Protein 4EDP (pdb70)

Structure (mmCIF, N/CA/C/O backbone):
data_4EDP
#
_entry.id   4EDP
#
_cell.length_a   56.318
_cell.length_b   50.743
_cell.length_c   143.774
_cell.angle_alpha   90.00
_cell.angle_beta   98.83
_cell.angle_gamma   90.00
#
_symmetry.space_group_name_H-M   'P 1 21 1'
#
loop_
_entity.id
_entity.type
_entity.pdbx_description
1 polymer 'ABC transporter, substrate-binding protein'
2 non-polymer 'CHLORIDE ION'
3 non-polymer 'ACETATE ION'
4 water water
#
loop_
_atom_site.group_PDB
_atom_site.id
_atom_site.type_symbol
_atom_site.label_atom_id
_atom_site.label_alt_id
_atom_site.label_comp_id
_atom_site.label_asym_id
_atom_site.label_entity_id
_atom_site.label_seq_id
_atom_site.pdbx_PDB_ins_code
_atom_site.Cartn_x
_atom_site.Cartn_y
_atom_site.Cartn_z
_atom_site.occupancy
_atom_site.B_iso_or_equiv
_atom_site.auth_seq_id
_atom_site.auth_comp_id
_atom_site.auth_asym_id
_atom_site.auth_atom_id
_atom_site.pdbx_PDB_model_num
ATOM 1 N N . LYS A 1 36 ? 23.176 53.679 35.491 1.00 44.64 33 LYS A N 1
ATOM 2 C CA . LYS A 1 36 ? 22.100 52.640 35.565 1.00 42.72 33 LYS A CA 1
ATOM 3 C C . LYS A 1 36 ? 21.970 52.047 36.967 1.00 39.81 33 LYS A C 1
ATOM 4 O O . LYS A 1 36 ? 22.955 51.581 37.552 1.00 40.77 33 LYS A O 1
ATOM 10 N N . LEU A 1 37 ? 20.758 52.079 37.511 1.00 35.56 34 LEU A N 1
ATOM 11 C CA . LEU A 1 37 ? 20.514 51.529 38.836 1.00 32.08 34 LEU A CA 1
ATOM 12 C C . LEU A 1 37 ? 19.539 50.372 38.699 1.00 29.62 34 LEU A C 1
ATOM 13 O O . LEU A 1 37 ? 18.412 50.564 38.236 1.00 28.89 34 LEU A O 1
ATOM 18 N N . VAL A 1 38 ? 19.972 49.177 39.097 1.00 27.66 35 VAL A N 1
ATOM 19 C CA . VAL A 1 38 ? 19.134 47.979 39.030 1.00 26.71 35 VAL A CA 1
ATOM 20 C C . VAL A 1 38 ? 18.477 47.745 40.387 1.00 24.66 35 VAL A C 1
ATOM 21 O O . VAL A 1 38 ? 19.168 47.578 41.398 1.00 23.85 35 VAL A O 1
ATOM 25 N N . VAL A 1 39 ? 17.148 47.739 40.404 1.00 22.88 36 VAL A N 1
ATOM 26 C CA . VAL A 1 39 ? 16.396 47.587 41.646 1.00 22.45 36 VAL A CA 1
ATOM 27 C C . VAL A 1 39 ? 15.614 46.273 41.736 1.00 21.62 36 VAL A C 1
ATOM 28 O O . VAL A 1 39 ? 14.783 45.981 40.876 1.00 22.63 36 VAL A O 1
ATOM 32 N N . SER A 1 40 ? 15.891 45.480 42.767 1.00 21.12 37 SER A N 1
ATOM 33 C CA . SER A 1 40 ? 15.158 44.233 43.006 1.00 21.35 37 SER A CA 1
ATOM 34 C C . SER A 1 40 ? 13.955 44.578 43.886 1.00 20.77 37 SER A C 1
ATOM 35 O O . SER A 1 40 ? 14.131 45.026 45.026 1.00 20.30 37 SER A O 1
ATOM 38 N N . THR A 1 41 ? 12.741 44.364 43.376 1.00 21.73 38 THR A N 1
ATOM 39 C CA . THR A 1 41 ? 11.536 44.702 44.123 1.00 21.72 38 THR A CA 1
ATOM 40 C C . THR A 1 41 ? 10.325 43.906 43.628 1.00 23.45 38 THR A C 1
ATOM 41 O O . THR A 1 41 ? 10.417 43.167 42.649 1.00 24.08 38 THR A O 1
ATOM 45 N N . TRP A 1 42 ? 9.198 44.049 44.317 1.00 24.04 39 TRP A N 1
ATOM 46 C CA . TRP A 1 42 ? 7.968 43.334 43.951 1.00 26.52 39 TRP A CA 1
ATOM 47 C C . TRP A 1 42 ? 7.354 43.868 42.667 1.00 29.52 39 TRP A C 1
ATOM 48 O O . TRP A 1 42 ? 6.822 43.102 41.854 1.00 31.01 39 TRP A O 1
ATOM 59 N N . GLY A 1 43 ? 7.410 45.179 42.480 1.00 30.95 40 GLY A N 1
ATOM 60 C CA . GLY A 1 43 ? 6.825 45.782 41.291 1.00 35.37 40 GLY A CA 1
ATOM 61 C C . GLY A 1 43 ? 5.307 45.677 41.274 1.00 38.62 40 GLY A C 1
ATOM 62 O O . GLY A 1 43 ? 4.698 45.417 40.228 1.00 41.66 40 GLY A O 1
ATOM 63 N N . LEU A 1 44 ? 4.692 45.844 42.443 1.00 39.77 41 LEU A N 1
ATOM 64 C CA . LEU A 1 44 ? 3.238 45.823 42.553 1.00 41.82 41 LEU A CA 1
ATOM 65 C C . LEU A 1 44 ? 2.768 47.211 42.159 1.00 42.47 41 LEU A C 1
ATOM 66 O O . LEU A 1 44 ? 3.400 48.194 42.528 1.00 41.18 41 LEU A O 1
ATOM 71 N N . ASN A 1 45 ? 1.666 47.309 41.422 1.00 45.21 42 ASN A N 1
ATOM 72 C CA . ASN A 1 45 ? 1.184 48.611 40.978 1.00 46.83 42 ASN A CA 1
ATOM 73 C C . ASN A 1 45 ? 2.356 49.290 40.280 1.00 45.89 42 ASN A C 1
ATOM 74 O O . ASN A 1 45 ? 2.629 50.474 40.506 1.00 45.81 42 ASN A O 1
ATOM 79 N N . GLU A 1 46 ? 3.037 48.516 39.435 1.00 45.58 43 GLU A N 1
ATOM 80 C CA . GLU A 1 46 ? 4.247 48.944 38.726 1.00 44.49 43 GLU A CA 1
ATOM 81 C C . GLU A 1 46 ? 4.175 50.332 38.075 1.00 43.50 43 GLU A C 1
ATOM 82 O O . GLU A 1 46 ? 5.106 51.123 38.224 1.00 42.16 43 GLU A O 1
ATOM 88 N N . ASP A 1 47 ? 3.101 50.631 37.346 1.00 44.24 44 ASP A N 1
ATOM 89 C CA . ASP A 1 47 ? 2.980 51.955 36.730 1.00 43.89 44 ASP A CA 1
ATOM 90 C C . ASP A 1 47 ? 3.029 53.070 37.768 1.00 40.58 44 ASP A C 1
ATOM 91 O O . ASP A 1 47 ? 3.770 54.035 37.615 1.00 38.48 44 ASP A O 1
ATOM 96 N N . VAL A 1 48 ? 2.236 52.933 38.826 1.00 39.24 45 VAL A N 1
ATOM 97 C CA . VAL A 1 48 ? 2.188 53.944 39.875 1.00 37.15 45 VAL A CA 1
ATOM 98 C C . VAL A 1 48 ? 3.537 54.037 40.579 1.00 34.35 45 VAL A C 1
ATOM 99 O O . VAL A 1 48 ? 4.025 55.127 40.887 1.00 31.87 45 VAL A O 1
ATOM 103 N N . LEU A 1 49 ? 4.142 52.879 40.816 1.00 33.70 46 LEU A N 1
ATOM 104 C CA . LEU A 1 49 ? 5.436 52.803 41.480 1.00 32.21 46 LEU A CA 1
ATOM 105 C C . LEU A 1 49 ? 6.506 53.547 40.678 1.00 31.83 46 LEU A C 1
ATOM 106 O O . LEU A 1 49 ? 7.277 54.344 41.219 1.00 29.77 46 LEU A O 1
ATOM 111 N N . LYS A 1 50 ? 6.548 53.276 39.379 1.00 32.72 47 LYS A N 1
ATOM 112 C CA . LYS A 1 50 ? 7.492 53.946 38.490 1.00 33.19 47 LYS A CA 1
ATOM 113 C C . LYS A 1 50 ? 7.219 55.443 38.452 1.00 32.86 47 LYS A C 1
ATOM 114 O O . LYS A 1 50 ? 8.129 56.255 38.547 1.00 31.52 47 LYS A O 1
ATOM 120 N N . GLU A 1 51 ? 5.949 55.793 38.304 1.00 33.68 48 GLU A N 1
ATOM 121 C CA . GLU A 1 51 ? 5.523 57.182 38.224 1.00 34.56 48 GLU A CA 1
ATOM 122 C C . GLU A 1 51 ? 5.833 57.985 39.487 1.00 32.69 48 GLU A C 1
ATOM 123 O O . GLU A 1 51 ? 6.323 59.115 39.428 1.00 32.97 48 GLU A O 1
ATOM 129 N N . THR A 1 52 ? 5.562 57.373 40.633 1.00 30.36 49 THR A N 1
ATOM 130 C CA . THR A 1 52 ? 5.724 58.018 41.920 1.00 28.87 49 THR A CA 1
ATOM 131 C C . THR A 1 52 ? 7.133 58.037 42.490 1.00 26.75 49 THR A C 1
ATOM 132 O O . THR A 1 52 ? 7.574 59.056 43.014 1.00 28.32 49 THR A O 1
ATOM 136 N N . VAL A 1 53 ? 7.834 56.916 42.380 1.00 24.87 50 VAL A N 1
ATOM 137 C CA . VAL A 1 53 ? 9.156 56.771 42.970 1.00 23.98 50 VAL A CA 1
ATOM 138 C C . VAL A 1 53 ? 10.378 56.797 42.048 1.00 24.10 50 VAL A C 1
ATOM 139 O O . VAL A 1 53 ? 11.254 57.658 42.174 1.00 24.70 50 VAL A O 1
ATOM 143 N N . PHE A 1 54 ? 10.422 55.876 41.104 1.00 24.72 51 PHE A N 1
ATOM 144 C CA . PHE A 1 54 ? 11.601 55.729 40.277 1.00 25.91 51 PHE A CA 1
ATOM 145 C C . PHE A 1 54 ? 11.855 56.776 39.207 1.00 27.50 51 PHE A C 1
ATOM 146 O O . PHE A 1 54 ? 12.977 57.254 39.068 1.00 26.22 51 PHE A O 1
ATOM 154 N N . GLU A 1 55 ? 10.830 57.124 38.449 1.00 29.89 52 GLU A N 1
ATOM 155 C CA . GLU A 1 55 ? 11.007 58.094 37.375 1.00 32.22 52 GLU A CA 1
ATOM 156 C C . GLU A 1 55 ? 11.505 59.453 37.845 1.00 31.98 52 GLU A C 1
ATOM 157 O O . GLU A 1 55 ? 12.404 60.033 37.214 1.00 31.61 52 GLU A O 1
ATOM 163 N N . PRO A 1 56 ? 10.933 59.978 38.940 1.00 29.97 53 PRO A N 1
ATOM 164 C CA . PRO A 1 56 ? 11.425 61.275 39.362 1.00 30.45 53 PRO A CA 1
ATOM 165 C C . PRO A 1 56 ? 12.902 61.232 39.726 1.00 29.50 53 PRO A C 1
ATOM 166 O O . PRO A 1 56 ? 13.645 62.150 39.380 1.00 30.71 53 PRO A O 1
ATOM 170 N N . PHE A 1 57 ? 13.325 60.162 40.396 1.00 28.27 54 PHE A N 1
ATOM 171 C CA . PHE A 1 57 ? 14.727 59.986 40.777 1.00 27.72 54 PHE A CA 1
ATOM 172 C C . PHE A 1 57 ? 15.593 59.908 39.517 1.00 29.38 54 PHE A C 1
ATOM 173 O O . PHE A 1 57 ? 16.590 60.626 39.383 1.00 30.46 54 PHE A O 1
ATOM 181 N N . ALA A 1 58 ? 15.193 59.040 38.595 1.00 30.71 55 ALA A N 1
ATOM 182 C CA . ALA A 1 58 ? 15.907 58.850 37.326 1.00 32.71 55 ALA A CA 1
ATOM 183 C C . ALA A 1 58 ? 16.118 60.159 36.569 1.00 35.20 55 ALA A C 1
ATOM 184 O O . ALA A 1 58 ? 17.196 60.401 36.020 1.00 36.40 55 ALA A O 1
ATOM 186 N N . LYS A 1 59 ? 15.084 60.993 36.522 1.00 36.57 56 LYS A N 1
ATOM 187 C CA . LYS A 1 59 ? 15.157 62.276 35.830 1.00 39.10 56 LYS A CA 1
ATOM 188 C C . LYS A 1 59 ? 16.022 63.282 36.578 1.00 38.81 56 LYS A C 1
ATOM 189 O O . LYS A 1 59 ? 16.762 64.061 35.972 1.00 37.83 56 LYS A O 1
ATOM 195 N N . GLU A 1 60 ? 15.918 63.276 37.899 1.00 36.39 57 GLU A N 1
ATOM 196 C CA . GLU A 1 60 ? 16.696 64.189 38.717 1.00 38.06 57 GLU A CA 1
ATOM 197 C C . GLU A 1 60 ? 18.202 63.916 38.643 1.00 38.29 57 GLU A C 1
ATOM 198 O O . GLU A 1 60 ? 19.009 64.859 38.611 1.00 38.67 57 GLU A O 1
ATOM 204 N N . HIS A 1 61 ? 18.575 62.637 38.601 1.00 36.90 58 HIS A N 1
ATOM 205 C CA . HIS A 1 61 ? 19.982 62.238 38.583 1.00 37.66 58 HIS A CA 1
ATOM 206 C C . HIS A 1 61 ? 20.529 61.883 37.213 1.00 39.34 58 HIS A C 1
ATOM 207 O O . HIS A 1 61 ? 21.708 61.555 37.085 1.00 39.83 58 HIS A O 1
ATOM 214 N N . GLY A 1 62 ? 19.685 61.970 36.191 1.00 39.54 59 GLY A N 1
ATOM 215 C CA . GLY A 1 62 ? 20.100 61.656 34.835 1.00 41.15 59 GLY A CA 1
ATOM 216 C C . GLY A 1 62 ? 20.600 60.232 34.701 1.00 40.96 59 GLY A C 1
ATOM 217 O O . GLY A 1 62 ? 21.693 60.007 34.181 1.00 41.51 59 GLY A O 1
ATOM 218 N N . VAL A 1 63 ? 19.804 59.276 35.184 1.00 39.32 60 VAL A N 1
ATOM 219 C CA . VAL A 1 63 ? 20.145 57.849 35.111 1.00 39.12 60 VAL A CA 1
ATOM 220 C C . VAL A 1 63 ? 18.925 57.022 34.714 1.00 38.76 60 VAL A C 1
ATOM 221 O O . VAL A 1 63 ? 17.798 57.529 34.698 1.00 38.11 60 VAL A O 1
ATOM 225 N N . GLU A 1 64 ? 19.165 55.754 34.382 1.00 38.74 61 GLU A N 1
ATOM 226 C CA . GLU A 1 64 ? 18.103 54.832 34.021 1.00 38.70 61 GLU A CA 1
ATOM 227 C C . GLU A 1 64 ? 17.880 53.826 35.155 1.00 36.82 61 GLU A C 1
ATOM 228 O O . GLU A 1 64 ? 18.838 53.306 35.722 1.00 36.22 61 GLU A O 1
ATOM 234 N N . ILE A 1 65 ? 16.621 53.572 35.495 1.00 34.87 62 ILE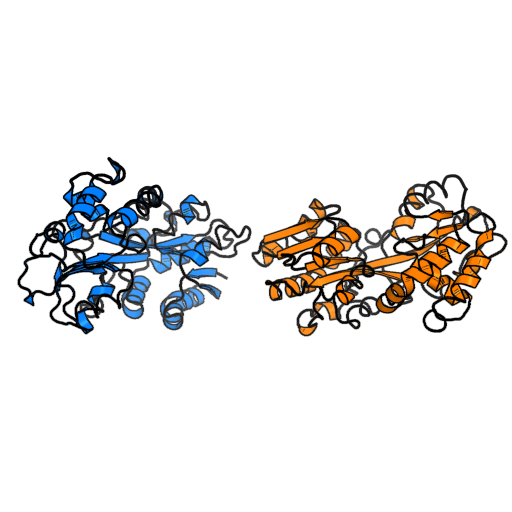 A N 1
ATOM 235 C CA . ILE A 1 65 ? 16.301 52.585 36.523 1.00 33.22 62 ILE A CA 1
ATOM 236 C C . ILE A 1 65 ? 15.712 51.344 35.860 1.00 34.47 62 ILE A C 1
ATOM 237 O O . ILE A 1 65 ? 14.880 51.426 34.941 1.00 35.81 62 ILE A O 1
ATOM 242 N N . VAL A 1 66 ? 16.223 50.195 36.273 1.00 33.99 63 VAL A N 1
ATOM 243 C CA . VAL A 1 66 ? 15.775 48.913 35.770 1.00 34.82 63 VAL A CA 1
ATOM 244 C C . VAL A 1 66 ? 15.280 48.082 36.936 1.00 33.30 63 VAL A C 1
ATOM 245 O O . VAL A 1 66 ? 15.975 47.944 37.948 1.00 31.42 63 VAL A O 1
ATOM 249 N N . LEU A 1 67 ? 14.073 47.546 36.820 1.00 33.39 64 LEU A N 1
ATOM 250 C CA . LEU A 1 67 ? 13.530 46.737 37.896 1.00 32.34 64 LEU A CA 1
ATOM 251 C C . LEU A 1 67 ? 13.671 45.247 37.622 1.00 33.31 64 LEU A C 1
ATOM 252 O O . LEU A 1 67 ? 13.519 44.798 36.489 1.00 36.64 64 LEU A O 1
ATOM 257 N N . ASP A 1 68 ? 13.993 44.493 38.663 1.00 31.77 65 ASP A N 1
ATOM 258 C CA . ASP A 1 68 ? 14.095 43.046 38.594 1.00 33.12 65 ASP A CA 1
ATOM 259 C C . ASP A 1 68 ? 13.009 42.640 39.573 1.00 32.68 65 ASP A C 1
ATOM 260 O O . ASP A 1 68 ? 13.181 42.758 40.800 1.00 28.76 65 ASP A O 1
ATOM 265 N N . ILE A 1 69 ? 11.868 42.205 39.043 1.00 31.34 66 ILE A N 1
ATOM 266 C CA . ILE A 1 69 ? 10.720 41.929 39.905 1.00 31.74 66 ILE A CA 1
ATOM 267 C C . ILE A 1 69 ? 10.470 40.464 40.238 1.00 31.68 66 ILE A C 1
ATOM 268 O O . ILE A 1 69 ? 10.925 39.566 39.539 1.00 33.24 66 ILE A O 1
ATOM 273 N N . GLY A 1 70 ? 9.727 40.248 41.317 1.00 29.95 67 GLY A N 1
ATOM 274 C CA . GLY A 1 70 ? 9.381 38.911 41.799 1.00 30.06 67 GLY A CA 1
ATOM 275 C C . GLY A 1 70 ? 9.019 39.004 43.269 1.00 27.69 67 GLY A C 1
ATOM 276 O O . GLY A 1 70 ? 9.057 40.092 43.849 1.00 26.07 67 GLY A O 1
ATOM 277 N N . ASN A 1 71 ? 8.657 37.884 43.885 1.00 27.32 68 ASN A N 1
ATOM 278 C CA . ASN A 1 71 ? 8.300 37.909 45.311 1.00 25.42 68 ASN A CA 1
ATOM 279 C C . ASN A 1 71 ? 9.553 37.867 46.198 1.00 24.06 68 ASN A C 1
ATOM 280 O O . ASN A 1 71 ? 10.659 37.638 45.711 1.00 22.91 68 ASN A O 1
ATOM 285 N N . ASN A 1 72 ? 9.387 38.110 47.496 1.00 22.83 69 ASN A N 1
ATOM 286 C CA . ASN A 1 72 ? 10.521 38.097 48.427 1.00 21.36 69 ASN A CA 1
ATOM 287 C C . ASN A 1 72 ? 11.452 36.911 48.269 1.00 22.80 69 ASN A C 1
ATOM 288 O O . ASN A 1 72 ? 12.658 37.059 48.053 1.00 22.39 69 ASN A O 1
ATOM 293 N N . SER A 1 73 ? 10.868 35.725 48.364 1.00 23.94 70 SER A N 1
ATOM 294 C CA . SER A 1 73 ? 11.632 34.498 48.353 1.00 25.01 70 SER A CA 1
ATOM 295 C C . SER A 1 73 ? 12.392 34.218 47.067 1.00 26.21 70 SER A C 1
ATOM 296 O O . SER A 1 73 ? 13.574 33.854 47.109 1.00 25.64 70 SER A O 1
ATOM 299 N N . GLU A 1 74 ? 11.739 34.404 45.928 1.00 26.66 71 GLU A N 1
ATOM 300 C CA . GLU A 1 74 ? 12.406 34.129 44.672 1.00 28.80 71 GLU A CA 1
ATOM 301 C C . GLU A 1 74 ? 13.517 35.131 44.394 1.00 27.11 71 GLU A C 1
ATOM 302 O O . GLU A 1 74 ? 14.565 34.753 43.902 1.00 27.31 71 GLU A O 1
ATOM 308 N N . ARG A 1 75 ? 13.290 36.401 44.695 1.00 25.00 72 ARG A N 1
ATOM 309 C CA . ARG A 1 75 ? 14.325 37.406 44.491 1.00 25.05 72 ARG A CA 1
ATOM 310 C C . ARG A 1 75 ? 15.515 37.140 45.416 1.00 24.71 72 ARG A C 1
ATOM 311 O O . ARG A 1 75 ? 16.662 37.175 44.975 1.00 25.79 72 ARG A O 1
ATOM 319 N N . LEU A 1 76 ? 15.242 36.866 46.691 1.00 24.68 73 LEU A N 1
ATOM 320 C CA . LEU A 1 76 ? 16.320 36.588 47.642 1.00 24.41 73 LEU A CA 1
ATOM 321 C C . LEU A 1 76 ? 17.107 35.332 47.259 1.00 25.28 73 LEU A C 1
ATOM 322 O O . LEU A 1 76 ? 18.329 35.318 47.298 1.00 24.97 73 LEU A O 1
ATOM 327 N N . THR A 1 77 ? 16.403 34.274 46.900 1.00 27.35 74 THR A N 1
ATOM 328 C CA . THR A 1 77 ? 17.061 33.025 46.528 1.00 28.80 74 THR A CA 1
ATOM 329 C C . THR A 1 77 ? 17.993 33.204 45.341 1.00 29.16 74 THR A C 1
ATOM 330 O O . THR A 1 77 ? 19.126 32.705 45.355 1.00 29.50 74 THR A O 1
ATOM 334 N N A LYS A 1 78 ? 17.525 33.929 44.327 0.50 29.11 75 LYS A N 1
ATOM 335 N N B LYS A 1 78 ? 17.527 33.913 44.318 0.50 29.34 75 LYS A N 1
ATOM 336 C CA A LYS A 1 78 ? 18.321 34.152 43.125 0.50 30.24 75 LYS A CA 1
ATOM 337 C CA B LYS A 1 78 ? 18.336 34.136 43.125 0.50 30.64 75 LYS A CA 1
ATOM 338 C C A LYS A 1 78 ? 19.616 34.891 43.441 0.50 29.35 75 LYS A C 1
ATOM 339 C C B LYS A 1 78 ? 19.621 34.900 43.429 0.50 29.57 75 LYS A C 1
ATOM 340 O O A LYS A 1 78 ? 20.690 34.454 43.031 0.50 30.62 75 LYS A O 1
ATOM 341 O O B LYS A 1 78 ? 20.695 34.486 42.998 0.50 30.84 75 LYS A O 1
ATOM 352 N N . MET A 1 79 ? 19.525 35.994 44.181 1.00 28.03 76 MET A N 1
ATOM 353 C CA . MET A 1 79 ? 20.727 36.774 44.510 1.00 28.11 76 MET A CA 1
ATOM 354 C C . MET A 1 79 ? 21.683 36.038 45.458 1.00 28.32 76 MET A C 1
ATOM 355 O O . MET A 1 79 ? 22.886 36.221 45.350 1.00 28.28 76 MET A O 1
ATOM 360 N N . LYS A 1 80 ? 21.174 35.198 46.361 1.00 29.72 77 LYS A N 1
ATOM 361 C CA . LYS A 1 80 ? 22.056 34.417 47.252 1.00 31.55 77 LYS A CA 1
ATOM 362 C C . LYS A 1 80 ? 22.865 33.371 46.480 1.00 33.92 77 LYS A C 1
ATOM 363 O O . LYS A 1 80 ? 23.988 33.032 46.859 1.00 35.22 77 LYS A O 1
ATOM 369 N N . ASN A 1 81 ? 22.291 32.852 45.404 1.00 35.08 78 ASN A N 1
ATOM 370 C CA . ASN A 1 81 ? 22.957 31.816 44.619 1.00 36.66 78 ASN A CA 1
ATOM 371 C C . ASN A 1 81 ? 23.648 32.295 43.353 1.00 36.95 78 ASN A C 1
ATOM 372 O O . ASN A 1 81 ? 24.274 31.500 42.655 1.00 38.31 78 ASN A O 1
ATOM 377 N N . ASN A 1 82 ? 23.550 33.582 43.052 1.00 35.35 79 ASN A N 1
ATOM 378 C CA . ASN A 1 82 ? 24.179 34.115 41.855 1.00 36.21 79 ASN A CA 1
ATOM 379 C C . ASN A 1 82 ? 25.493 34.785 42.224 1.00 36.26 79 ASN A C 1
ATOM 380 O O . ASN A 1 82 ? 25.497 35.779 42.922 1.00 35.06 79 ASN A O 1
ATOM 385 N N . PRO A 1 83 ? 26.622 34.232 41.755 1.00 39.01 80 PRO A N 1
ATOM 386 C CA . PRO A 1 83 ? 27.906 34.858 42.085 1.00 39.07 80 PRO A CA 1
ATOM 387 C C . PRO A 1 83 ? 28.111 36.224 41.406 1.00 38.29 80 PRO A C 1
ATOM 388 O O . PRO A 1 83 ? 28.868 37.064 41.914 1.00 39.59 80 PRO A O 1
ATOM 392 N N . ASN A 1 84 ? 27.394 36.465 40.313 1.00 36.26 81 ASN A N 1
ATOM 393 C CA . ASN A 1 84 ? 27.547 37.691 39.539 1.00 34.78 81 ASN A CA 1
ATOM 394 C C . ASN A 1 84 ? 26.285 38.563 39.456 1.00 32.75 81 ASN A C 1
ATOM 395 O O . ASN A 1 84 ? 26.001 39.183 38.438 1.00 31.23 81 ASN A O 1
ATOM 400 N N . SER A 1 85 ? 25.530 38.619 40.538 1.00 31.08 82 SER A N 1
ATOM 401 C CA . SER A 1 85 ? 24.315 39.422 40.579 1.00 30.20 82 SER A CA 1
ATOM 402 C C . SER A 1 85 ? 24.591 40.880 40.180 1.00 29.15 82 SER A C 1
ATOM 403 O O . SER A 1 85 ? 25.586 41.455 40.598 1.00 28.69 82 SER A O 1
ATOM 406 N N . GLN A 1 86 ? 23.716 41.470 39.360 1.00 29.23 83 GLN A N 1
ATOM 407 C CA . GLN A 1 86 ? 23.892 42.861 38.910 1.00 28.83 83 GLN A CA 1
ATOM 408 C C . GLN A 1 86 ? 22.964 43.839 39.651 1.00 27.28 83 GLN A C 1
ATOM 409 O O . GLN A 1 86 ? 22.853 45.013 39.291 1.00 26.49 83 GLN A O 1
ATOM 415 N N . ILE A 1 87 ? 22.301 43.340 40.680 1.00 26.29 84 ILE A N 1
ATOM 416 C CA . ILE A 1 87 ? 21.389 44.153 41.474 1.00 24.89 84 ILE A CA 1
ATOM 417 C C . ILE A 1 87 ? 22.179 45.157 42.338 1.00 23.37 84 ILE A C 1
ATOM 418 O O . ILE A 1 87 ? 23.203 44.806 42.926 1.00 22.52 84 ILE A O 1
ATOM 423 N N . ASP A 1 88 ? 21.694 46.400 42.392 1.00 22.98 85 ASP A N 1
ATOM 424 C CA . ASP A 1 88 ? 22.306 47.479 43.186 1.00 22.27 85 ASP A CA 1
ATOM 425 C C . ASP A 1 88 ? 21.584 47.645 44.536 1.00 22.02 85 ASP A C 1
ATOM 426 O O . ASP A 1 88 ? 22.203 47.749 45.601 1.00 21.50 85 ASP A O 1
ATOM 431 N N . ILE A 1 89 ? 20.269 47.710 44.485 1.00 22.30 86 ILE A N 1
ATOM 432 C CA . ILE A 1 89 ? 19.516 47.822 45.728 1.00 21.44 86 ILE A CA 1
ATOM 433 C C . ILE A 1 89 ? 18.372 46.834 45.750 1.00 20.39 86 ILE A C 1
ATOM 434 O O . ILE A 1 89 ? 17.784 46.521 44.713 1.00 20.50 86 ILE A O 1
ATOM 439 N N . THR A 1 90 ? 18.050 46.377 46.955 1.00 18.00 87 THR A N 1
ATOM 440 C CA . THR A 1 90 ? 17.052 45.354 47.154 1.00 18.39 87 THR A CA 1
ATOM 441 C C . THR A 1 90 ? 15.988 45.703 48.179 1.00 16.58 87 THR A C 1
ATOM 442 O O . THR A 1 90 ? 16.297 46.032 49.334 1.00 14.23 87 THR A O 1
ATOM 446 N N . TYR A 1 91 ? 14.741 45.638 47.737 1.00 15.87 88 TYR A N 1
ATOM 447 C CA . TYR A 1 91 ? 13.565 45.859 48.594 1.00 15.62 88 TYR A CA 1
ATOM 448 C C . TYR A 1 91 ? 13.066 44.488 49.087 1.00 15.83 88 TYR A C 1
ATOM 449 O O . TYR A 1 91 ? 12.801 43.597 48.278 1.00 16.94 88 TYR A O 1
ATOM 458 N N . LEU A 1 92 ? 12.942 44.310 50.401 1.00 15.31 89 LEU A N 1
ATOM 459 C CA . LEU A 1 92 ? 12.427 43.068 50.987 1.00 15.42 89 LEU A CA 1
ATOM 460 C C . LEU A 1 92 ? 11.709 43.334 52.298 1.00 15.12 89 LEU A C 1
ATOM 461 O O . LEU A 1 92 ? 11.921 44.363 52.952 1.00 14.03 89 LEU A O 1
ATOM 466 N N . ALA A 1 93 ? 10.838 42.403 52.669 1.00 16.80 90 ALA A N 1
ATOM 467 C CA . ALA A 1 93 ? 10.241 42.422 53.989 1.00 15.48 90 ALA A CA 1
ATOM 468 C C . ALA A 1 93 ? 11.439 42.190 54.928 1.00 15.46 90 ALA A C 1
ATOM 469 O O . ALA A 1 93 ? 12.380 41.464 54.584 1.00 15.36 90 ALA A O 1
ATOM 471 N N . GLU A 1 94 ? 11.426 42.804 56.104 1.00 15.09 91 GLU A N 1
ATOM 472 C CA . GLU A 1 94 ? 12.566 42.680 57.020 1.00 14.25 91 GLU A CA 1
ATOM 473 C C . GLU A 1 94 ? 12.982 41.220 57.302 1.00 14.93 91 GLU A C 1
ATOM 474 O O . GLU A 1 94 ? 14.185 40.924 57.388 1.00 14.66 91 GLU A O 1
ATOM 480 N N . SER A 1 95 ? 12.009 40.314 57.450 1.00 15.13 92 SER A N 1
ATOM 481 C CA . SER A 1 95 ? 12.316 38.898 57.746 1.00 16.87 92 SER A CA 1
ATOM 482 C C . SER A 1 95 ? 13.236 38.302 56.686 1.00 17.09 92 SER A C 1
ATOM 483 O O . SER A 1 95 ? 14.138 37.531 57.010 1.00 18.08 92 SER A O 1
ATOM 486 N N . PHE A 1 96 ? 13.000 38.659 55.429 1.00 16.12 93 PHE A N 1
ATOM 487 C CA . PHE A 1 96 ? 13.819 38.194 54.318 1.00 15.96 93 PHE A CA 1
ATOM 488 C C . PHE A 1 96 ? 15.107 38.998 54.234 1.00 16.14 93 PHE A C 1
ATOM 489 O O . PHE A 1 96 ? 16.167 38.435 53.949 1.00 16.78 93 PHE A O 1
ATOM 497 N N . ALA A 1 97 ? 15.036 40.302 54.501 1.00 15.05 94 ALA A N 1
ATOM 498 C CA . ALA A 1 97 ? 16.242 41.122 54.459 1.00 15.31 94 ALA A CA 1
ATOM 499 C C . ALA A 1 97 ? 17.280 40.573 55.433 1.00 15.37 94 ALA A C 1
ATOM 500 O O . ALA A 1 97 ? 18.464 40.517 55.102 1.00 15.61 94 ALA A O 1
ATOM 502 N N A GLU A 1 98 ? 16.834 40.154 56.617 0.50 14.81 95 GLU A N 1
ATOM 503 N N B GLU A 1 98 ? 16.837 40.169 56.623 0.50 15.42 95 GLU A N 1
ATOM 504 C CA A GLU A 1 98 ? 17.736 39.625 57.641 0.50 15.50 95 GLU A CA 1
ATOM 505 C CA B GLU A 1 98 ? 17.743 39.623 57.629 0.50 16.58 95 GLU A CA 1
ATOM 506 C C A GLU A 1 98 ? 18.437 38.344 57.157 0.50 16.97 95 GLU A C 1
ATOM 507 C C B GLU A 1 98 ? 18.455 38.367 57.116 0.50 17.54 95 GLU A C 1
ATOM 508 O O A GLU A 1 98 ? 19.595 38.090 57.494 0.50 17.55 95 GLU A O 1
ATOM 509 O O B GLU A 1 98 ? 19.635 38.153 57.393 0.50 17.83 95 GLU A O 1
ATOM 520 N N . GLN A 1 99 ? 17.746 37.542 56.355 1.00 17.63 96 GLN A N 1
ATOM 521 C CA . GLN A 1 99 ? 18.352 36.340 55.806 1.00 19.28 96 GLN A CA 1
ATOM 522 C C . GLN A 1 99 ? 19.460 36.741 54.820 1.00 19.15 96 GLN A C 1
ATOM 523 O O . GLN A 1 99 ? 20.476 36.066 54.725 1.00 19.28 96 GLN A O 1
ATOM 529 N N . GLY A 1 100 ? 19.251 37.821 54.070 1.00 18.11 97 GLY A N 1
ATOM 530 C CA . GLY A 1 100 ? 20.270 38.303 53.147 1.00 18.79 97 GLY A CA 1
ATOM 531 C C . GLY A 1 100 ? 21.471 38.834 53.916 1.00 18.16 97 GLY A C 1
ATOM 532 O O . GLY A 1 100 ? 22.618 38.585 53.548 1.00 19.47 97 GLY A O 1
ATOM 533 N N . VAL A 1 101 ? 21.209 39.570 54.992 1.00 17.29 98 VAL A N 1
ATOM 534 C CA . VAL A 1 101 ? 22.288 40.095 55.828 1.00 18.22 98 VAL A CA 1
ATOM 535 C C . VAL A 1 101 ? 23.125 38.919 56.316 1.00 19.97 98 VAL A C 1
ATOM 536 O O . VAL A 1 101 ? 24.361 38.928 56.207 1.00 20.01 98 VAL A O 1
ATOM 540 N N . GLU A 1 102 ? 22.447 37.904 56.844 1.00 20.25 99 GLU A N 1
ATOM 541 C CA . GLU A 1 102 ? 23.107 36.698 57.354 1.00 24.14 99 GLU A CA 1
ATOM 542 C C . GLU A 1 102 ? 23.929 35.986 56.270 1.00 24.54 99 GLU A C 1
ATOM 543 O O . GLU A 1 102 ? 25.000 35.414 56.546 1.00 25.54 99 GLU A O 1
ATOM 549 N N . ALA A 1 103 ? 23.426 36.019 55.043 1.00 24.18 100 ALA A N 1
ATOM 550 C CA . ALA A 1 103 ? 24.082 35.374 53.904 1.00 25.13 100 ALA A CA 1
ATOM 551 C C . ALA A 1 103 ? 25.296 36.147 53.393 1.00 25.48 100 ALA A C 1
ATOM 552 O O . ALA A 1 103 ? 26.102 35.616 52.615 1.00 27.04 100 ALA A O 1
ATOM 554 N N . GLY A 1 104 ? 25.423 37.396 53.817 1.00 23.88 101 GLY A N 1
ATOM 555 C CA . GLY A 1 104 ? 26.552 38.234 53.433 1.00 23.99 101 GLY A CA 1
ATOM 556 C C . GLY A 1 104 ? 26.378 38.940 52.108 1.00 23.67 101 GLY A C 1
ATOM 557 O O . GLY A 1 104 ? 27.366 39.335 51.484 1.00 25.86 101 GLY A O 1
ATOM 558 N N A ILE A 1 105 ? 25.122 39.124 51.710 0.50 22.46 102 ILE A N 1
ATOM 559 N N B ILE A 1 105 ? 25.149 39.135 51.647 0.50 22.25 102 ILE A N 1
ATOM 560 C CA A ILE A 1 105 ? 24.763 39.751 50.437 0.50 22.42 102 ILE A CA 1
ATOM 561 C CA B ILE A 1 105 ? 24.979 39.806 50.352 0.50 21.94 102 ILE A CA 1
ATOM 562 C C A ILE A 1 105 ? 24.682 41.267 50.443 0.50 20.89 102 ILE A C 1
ATOM 563 C C B ILE A 1 105 ? 24.712 41.305 50.426 0.50 20.67 102 ILE A C 1
ATOM 564 O O A ILE A 1 105 ? 24.812 41.900 49.392 0.50 20.96 102 ILE A O 1
ATOM 565 O O B ILE A 1 105 ? 24.720 41.970 49.387 0.50 20.73 102 ILE A O 1
ATOM 574 N N . PHE A 1 106 ? 24.476 41.842 51.622 1.00 18.98 103 PHE A N 1
ATOM 575 C CA . PHE A 1 106 ? 24.261 43.278 51.760 1.00 18.94 103 PHE A CA 1
ATOM 576 C C . PHE A 1 106 ? 25.335 43.997 52.562 1.00 19.70 103 PHE A C 1
ATOM 577 O O . PHE A 1 106 ? 25.911 43.445 53.489 1.00 20.37 103 PHE A O 1
ATOM 585 N N . ASP A 1 107 ? 25.567 45.252 52.220 1.00 18.29 104 ASP A N 1
ATOM 586 C CA . ASP A 1 107 ? 26.545 46.043 52.940 1.00 19.95 104 ASP A CA 1
ATOM 587 C C . ASP A 1 107 ? 26.053 46.648 54.243 1.00 18.47 104 ASP A C 1
ATOM 588 O O . ASP A 1 107 ? 24.890 47.058 54.341 1.00 18.17 104 ASP A O 1
ATOM 593 N N A LYS A 1 108 ? 26.928 46.704 55.247 0.50 19.07 105 LYS A N 1
ATOM 594 N N B LYS A 1 108 ? 26.949 46.715 55.231 0.50 19.15 105 LYS A N 1
ATOM 595 C CA A LYS A 1 108 ? 26.601 47.395 56.495 0.50 18.23 105 LYS A CA 1
ATOM 596 C CA B LYS A 1 108 ? 26.657 47.430 56.468 0.50 18.30 105 LYS A CA 1
ATOM 597 C C A LYS A 1 108 ? 26.699 48.855 56.027 0.50 17.70 105 LYS A C 1
ATOM 598 C C B LYS A 1 108 ? 26.681 48.863 55.959 0.50 17.73 105 LYS A C 1
ATOM 599 O O A LYS A 1 108 ? 27.709 49.251 55.444 0.50 18.32 105 LYS A O 1
ATOM 600 O O B LYS A 1 108 ? 27.627 49.255 55.271 0.50 18.20 105 LYS A O 1
ATOM 611 N N . LEU A 1 109 ? 25.666 49.652 56.269 1.00 15.58 106 LEU A N 1
ATOM 612 C CA . LEU A 1 109 ? 25.621 51.013 55.728 1.00 16.35 106 LEU A CA 1
ATOM 613 C C . LEU A 1 109 ? 26.249 52.142 56.515 1.00 17.65 106 LEU A C 1
ATOM 614 O O . LEU A 1 109 ? 26.211 52.160 57.739 1.00 16.86 106 LEU A O 1
ATOM 619 N N . ASP A 1 110 ? 26.829 53.078 55.773 1.00 17.49 107 ASP A N 1
ATOM 620 C CA . ASP A 1 110 ? 27.416 54.277 56.346 1.00 18.08 107 ASP A CA 1
ATOM 621 C C . ASP A 1 110 ? 26.284 55.289 56.381 1.00 16.42 107 ASP A C 1
ATOM 622 O O . ASP A 1 110 ? 25.975 55.928 55.386 1.00 17.28 107 ASP A O 1
ATOM 627 N N . TYR A 1 111 ? 25.643 55.414 57.537 1.00 16.12 108 TYR A N 1
ATOM 628 C CA . TYR A 1 111 ? 24.516 56.325 57.669 1.00 14.90 108 TYR A CA 1
ATOM 629 C C . TYR A 1 111 ? 24.875 57.810 57.574 1.00 15.74 108 TYR A C 1
ATOM 630 O O . TYR A 1 111 ? 23.972 58.657 57.532 1.00 15.74 108 TYR A O 1
ATOM 639 N N . SER A 1 112 ? 26.162 58.137 57.510 1.00 15.86 109 SER A N 1
ATOM 640 C CA . SER A 1 112 ? 26.546 59.536 57.334 1.00 17.76 109 SER A CA 1
ATOM 641 C C . SER A 1 112 ? 26.129 59.970 55.910 1.00 18.78 109 SER A C 1
ATOM 642 O O . SER A 1 112 ? 26.047 61.161 55.614 1.00 19.66 109 SER A O 1
ATOM 645 N N . LYS A 1 113 ? 25.852 58.987 55.052 1.00 17.04 110 LYS A N 1
ATOM 646 C CA . LYS A 1 113 ? 25.423 59.221 53.666 1.00 19.38 110 LYS A CA 1
ATOM 647 C C . LYS A 1 113 ? 23.907 59.172 53.497 1.00 17.95 110 LYS A C 1
ATOM 648 O O . LYS A 1 113 ? 23.386 59.307 52.382 1.00 18.64 110 LYS A O 1
ATOM 654 N N . ILE A 1 114 ? 23.190 58.976 54.599 1.00 16.59 111 ILE A N 1
ATOM 655 C CA . ILE A 1 114 ? 21.730 58.871 54.570 1.00 16.44 111 ILE A CA 1
ATOM 656 C C . ILE A 1 114 ? 21.181 59.807 55.657 1.00 16.99 111 ILE A C 1
ATOM 657 O O . ILE A 1 114 ? 20.579 59.359 56.643 1.00 15.09 111 ILE A O 1
ATOM 662 N N . PRO A 1 115 ? 21.334 61.121 55.458 1.00 18.21 112 PRO A N 1
ATOM 663 C CA . PRO A 1 115 ? 20.891 62.051 56.499 1.00 19.35 112 PRO A CA 1
ATOM 664 C C . PRO A 1 115 ? 19.406 61.990 56.818 1.00 18.72 112 PRO A C 1
ATOM 665 O O . PRO A 1 115 ? 19.026 62.231 57.969 1.00 18.67 112 PRO A O 1
ATOM 669 N N . ASN A 1 116 ? 18.581 61.593 55.845 1.00 17.61 113 ASN A N 1
ATOM 670 C CA . ASN A 1 116 ? 17.134 61.502 56.074 1.00 17.92 113 ASN A CA 1
ATOM 671 C C . ASN A 1 116 ? 16.742 60.447 57.088 1.00 16.07 113 ASN A C 1
ATOM 672 O O . ASN A 1 116 ? 15.637 60.479 57.611 1.00 15.99 113 ASN A O 1
ATOM 677 N N . ALA A 1 117 ? 17.643 59.508 57.362 1.00 16.05 114 ALA A N 1
ATOM 678 C CA . ALA A 1 117 ? 17.401 58.511 58.403 1.00 14.96 114 ALA A CA 1
ATOM 679 C C . ALA A 1 117 ? 17.183 59.190 59.767 1.00 14.51 114 ALA A C 1
ATOM 680 O O . ALA A 1 117 ? 16.568 58.587 60.670 1.00 14.28 114 ALA A O 1
ATOM 682 N N . SER A 1 118 ? 17.654 60.428 59.925 1.00 15.66 115 SER A N 1
ATOM 683 C CA . SER A 1 118 ? 17.462 61.168 61.183 1.00 15.71 115 SER A CA 1
ATOM 684 C C . SER A 1 118 ? 15.988 61.471 61.423 1.00 16.89 115 SER A C 1
ATOM 685 O O . SER A 1 118 ? 15.577 61.718 62.564 1.00 17.56 115 SER A O 1
ATOM 688 N N . GLU A 1 119 ? 15.192 61.433 60.361 1.00 15.29 116 GLU A N 1
ATOM 689 C CA . GLU A 1 119 ? 13.770 61.751 60.463 1.00 16.58 116 GLU A CA 1
ATOM 690 C C . GLU A 1 119 ? 12.869 60.535 60.718 1.00 16.25 116 GLU A C 1
ATOM 691 O O . GLU A 1 119 ? 11.663 60.678 60.869 1.00 17.27 116 GLU A O 1
ATOM 697 N N . MET A 1 120 ? 13.455 59.348 60.812 1.00 15.24 117 MET A N 1
ATOM 698 C CA . MET A 1 120 ? 12.694 58.132 61.055 1.00 14.39 117 MET A CA 1
ATOM 699 C C . MET A 1 120 ? 12.109 58.147 62.461 1.00 14.53 117 MET A C 1
ATOM 700 O O . MET A 1 120 ? 12.701 58.732 63.379 1.00 13.17 117 MET A O 1
ATOM 705 N N . ASN A 1 121 ? 10.941 57.536 62.634 1.00 13.29 118 ASN A N 1
ATOM 706 C CA . ASN A 1 121 ? 10.335 57.481 63.961 1.00 13.75 118 ASN A CA 1
ATOM 707 C C . ASN A 1 121 ? 11.183 56.522 64.807 1.00 14.63 118 ASN A C 1
ATOM 708 O O . ASN A 1 121 ? 11.944 55.734 64.258 1.00 11.73 118 ASN A O 1
ATOM 713 N N . GLU A 1 122 ? 11.065 56.613 66.130 1.00 15.51 119 GLU A N 1
ATOM 714 C CA . GLU A 1 122 ? 11.886 55.813 67.029 1.00 17.93 119 GLU A CA 1
ATOM 715 C C . GLU A 1 122 ? 11.792 54.307 66.794 1.00 16.41 119 GLU A C 1
ATOM 716 O O . GLU A 1 122 ? 12.797 53.609 66.909 1.00 17.57 119 GLU A O 1
ATOM 722 N N . LYS A 1 123 ? 10.605 53.790 66.483 1.00 14.92 120 LYS A N 1
ATOM 723 C CA . LYS A 1 123 ? 10.482 52.354 66.219 1.00 14.58 120 LYS A CA 1
ATOM 724 C C . LYS A 1 123 ? 11.239 51.922 64.950 1.00 13.81 120 LYS A C 1
ATOM 725 O O . LYS A 1 123 ? 11.950 50.904 64.956 1.00 12.57 120 LYS A O 1
ATOM 731 N N . ALA A 1 124 ? 11.067 52.680 63.872 1.00 13.14 121 ALA A N 1
ATOM 732 C CA . ALA A 1 124 ? 11.739 52.390 62.602 1.00 13.08 121 ALA A CA 1
ATOM 733 C C . ALA A 1 124 ? 13.264 52.512 62.772 1.00 12.36 121 ALA A C 1
ATOM 734 O O . ALA A 1 124 ? 14.026 51.825 62.085 1.00 13.18 121 ALA A O 1
ATOM 736 N N A LYS A 1 125 ? 13.719 53.375 63.674 0.60 12.72 122 LYS A N 1
ATOM 737 N N B LYS A 1 125 ? 13.680 53.361 63.714 0.40 13.02 122 LYS A N 1
ATOM 738 C CA A LYS A 1 125 ? 15.160 53.522 63.899 0.60 13.33 122 LYS A CA 1
ATOM 739 C CA B LYS A 1 125 ? 15.093 53.570 64.041 0.40 13.56 122 LYS A CA 1
ATOM 740 C C A LYS A 1 125 ? 15.814 52.246 64.429 0.60 13.33 122 LYS A C 1
ATOM 741 C C B LYS A 1 125 ? 15.786 52.269 64.434 0.40 13.49 122 LYS A C 1
ATOM 742 O O A LYS A 1 125 ? 17.030 52.105 64.390 0.60 13.31 122 LYS A O 1
ATOM 743 O O B LYS A 1 125 ? 16.998 52.138 64.297 0.40 13.46 122 LYS A O 1
ATOM 754 N N . SER A 1 126 ? 15.015 51.294 64.905 1.00 13.85 123 SER A N 1
ATOM 755 C CA . SER A 1 126 ? 15.587 50.003 65.290 1.00 13.67 123 SER A CA 1
ATOM 756 C C . SER A 1 126 ? 16.338 49.364 64.085 1.00 13.65 123 SER A C 1
ATOM 757 O O . SER A 1 126 ? 17.331 48.658 64.270 1.00 14.46 123 SER A O 1
ATOM 760 N N . THR A 1 127 ? 15.877 49.594 62.851 1.00 12.78 124 THR A N 1
ATOM 761 C CA . THR A 1 127 ? 16.566 49.041 61.692 1.00 11.74 124 THR A CA 1
ATOM 762 C C . THR A 1 127 ? 17.883 49.780 61.435 1.00 13.10 124 THR A C 1
ATOM 763 O O . THR A 1 127 ? 18.820 49.196 60.933 1.00 14.95 124 THR A O 1
ATOM 767 N N . VAL A 1 128 ? 17.929 51.076 61.730 1.00 12.74 125 VAL A N 1
ATOM 768 C CA . VAL A 1 128 ? 19.169 51.852 61.578 1.00 12.87 125 VAL A CA 1
ATOM 769 C C . VAL A 1 128 ? 20.220 51.326 62.587 1.00 14.38 125 VAL A C 1
ATOM 770 O O . VAL A 1 128 ? 21.399 51.118 62.250 1.00 15.41 125 VAL A O 1
ATOM 774 N N A GLU A 1 129 ? 19.779 51.103 63.819 0.60 14.65 126 GLU A N 1
ATOM 775 N N B GLU A 1 129 ? 19.785 51.094 63.823 0.40 15.07 126 GLU A N 1
ATOM 776 C CA A GLU A 1 129 ? 20.654 50.604 64.863 0.60 16.30 126 GLU A CA 1
ATOM 777 C CA B GLU A 1 129 ? 20.676 50.583 64.856 0.40 16.66 126 GLU A CA 1
ATOM 778 C C A GLU A 1 129 ? 21.209 49.223 64.485 0.60 16.69 126 GLU A C 1
ATOM 779 C C B GLU A 1 129 ? 21.250 49.245 64.411 0.40 16.91 126 GLU A C 1
ATOM 780 O O A GLU A 1 129 ? 22.338 48.879 64.858 0.60 18.71 126 GLU A O 1
ATOM 781 O O B GLU A 1 129 ? 22.429 48.957 64.651 0.40 18.49 126 GLU A O 1
ATOM 792 N N . ALA A 1 130 ? 20.423 48.434 63.750 1.00 16.61 127 ALA A N 1
ATOM 793 C CA . ALA A 1 130 ? 20.850 47.098 63.305 1.00 17.40 127 ALA A CA 1
ATOM 794 C C . ALA A 1 130 ? 22.024 47.213 62.340 1.00 18.67 127 ALA A C 1
ATOM 795 O O . ALA A 1 130 ? 22.860 46.304 62.254 1.00 19.74 127 ALA A O 1
ATOM 797 N N . GLY A 1 131 ? 22.087 48.332 61.623 1.00 17.39 128 GLY A N 1
ATOM 798 C CA . GLY A 1 131 ? 23.238 48.647 60.789 1.00 17.80 128 GLY A CA 1
ATOM 799 C C . GLY A 1 131 ? 23.201 48.364 59.309 1.00 17.00 128 GLY A C 1
ATOM 800 O O . GLY A 1 131 ? 24.091 48.799 58.582 1.00 18.68 128 GLY A O 1
ATOM 801 N N . TYR A 1 132 ? 22.199 47.626 58.859 1.00 15.83 129 TYR A N 1
ATOM 802 C CA . TYR A 1 132 ? 22.046 47.339 57.444 1.00 15.38 129 TYR A CA 1
ATOM 803 C C . TYR A 1 132 ? 20.927 48.229 56.867 1.00 15.66 129 TYR A C 1
ATOM 804 O O . TYR A 1 132 ? 20.770 49.379 57.294 1.00 16.24 129 TYR A O 1
ATOM 813 N N . GLY A 1 133 ? 20.182 47.732 55.890 1.00 14.28 130 GLY A N 1
ATOM 814 C CA . GLY A 1 133 ? 19.162 48.523 55.249 1.00 15.23 130 GLY A CA 1
ATOM 815 C C . GLY A 1 133 ? 18.076 49.047 56.157 1.00 13.89 130 GLY A C 1
ATOM 816 O O . GLY A 1 133 ? 17.573 48.321 56.991 1.00 13.89 130 GLY A O 1
ATOM 817 N N . PRO A 1 134 ? 17.688 50.313 55.975 1.00 13.97 131 PRO A N 1
ATOM 818 C CA . PRO A 1 134 ? 16.654 50.866 56.851 1.00 13.89 131 PRO A CA 1
ATOM 819 C C . PRO A 1 134 ? 15.236 50.545 56.402 1.00 13.40 131 PRO A C 1
ATOM 820 O O . PRO A 1 134 ? 14.998 50.259 55.210 1.00 13.68 131 PRO A O 1
ATOM 824 N N . ALA A 1 135 ? 14.301 50.574 57.347 1.00 13.28 132 ALA A N 1
ATOM 825 C CA . ALA A 1 135 ? 12.885 50.450 56.989 1.00 12.41 132 ALA A CA 1
ATOM 826 C C . ALA A 1 135 ? 12.498 51.696 56.213 1.00 12.91 132 ALA A C 1
ATOM 827 O O . ALA A 1 135 ? 12.890 52.781 56.601 1.00 12.02 132 ALA A O 1
ATOM 829 N N . TYR A 1 136 ? 11.714 51.543 55.144 1.00 11.99 133 TYR A N 1
ATOM 830 C CA . TYR A 1 136 ? 11.189 52.694 54.396 1.00 12.36 133 TYR A CA 1
ATOM 831 C C . TYR A 1 136 ? 9.653 52.781 54.585 1.00 12.86 133 TYR A C 1
ATOM 832 O O . TYR A 1 136 ? 9.020 53.772 54.186 1.00 12.65 133 TYR A O 1
ATOM 841 N N . THR A 1 137 ? 9.046 51.723 55.129 1.00 12.43 134 THR A N 1
ATOM 842 C CA . THR A 1 137 ? 7.623 51.699 55.405 1.00 12.33 134 THR A CA 1
ATOM 843 C C . THR A 1 137 ? 7.397 50.722 56.545 1.00 12.81 134 THR A C 1
ATOM 844 O O . THR A 1 137 ? 8.288 49.909 56.882 1.00 12.65 134 THR A O 1
ATOM 848 N N . LEU A 1 138 ? 6.207 50.786 57.128 1.00 14.10 135 LEU A N 1
ATOM 849 C CA . LEU A 1 138 ? 5.825 49.911 58.228 1.00 13.06 135 LEU A CA 1
ATOM 850 C C . LEU A 1 138 ? 4.361 49.532 58.101 1.00 12.65 135 LEU A C 1
ATOM 851 O O . LEU A 1 138 ? 3.611 50.162 57.358 1.00 13.71 135 LEU A O 1
ATOM 856 N N . ASN A 1 139 ? 3.978 48.492 58.826 1.00 11.87 136 ASN A N 1
ATOM 857 C CA . ASN A 1 139 ? 2.616 47.988 58.905 1.00 12.39 136 ASN A CA 1
ATOM 858 C C . ASN A 1 139 ? 2.386 47.560 60.361 1.00 13.37 136 ASN A C 1
ATOM 859 O O . ASN A 1 139 ? 3.356 47.343 61.115 1.00 13.92 136 ASN A O 1
ATOM 864 N N . SER A 1 140 ? 1.126 47.407 60.747 1.00 11.99 137 SER A N 1
ATOM 865 C CA . SER A 1 140 ? 0.801 46.954 62.128 1.00 13.16 137 SER A CA 1
ATOM 866 C C . SER A 1 140 ? -0.376 46.005 62.107 1.00 12.07 137 SER A C 1
ATOM 867 O O . SER A 1 140 ? -0.992 45.781 61.063 1.00 12.94 137 SER A O 1
ATOM 870 N N . ILE A 1 141 ? -0.676 45.449 63.274 1.00 12.27 138 ILE A N 1
ATOM 871 C CA . ILE A 1 141 ? -1.812 44.563 63.448 1.00 10.96 138 ILE A CA 1
ATOM 872 C C . ILE A 1 141 ? -2.729 45.113 64.528 1.00 10.62 138 ILE A C 1
ATOM 873 O O . ILE A 1 141 ? -2.397 46.074 65.214 1.00 12.91 138 ILE A O 1
ATOM 878 N N . GLY A 1 142 ? -3.898 44.509 64.636 1.00 10.98 139 GLY A N 1
ATOM 879 C CA . GLY A 1 142 ? -4.866 44.862 65.649 1.00 11.15 139 GLY A CA 1
ATOM 880 C C . GLY A 1 142 ? -5.788 43.682 65.778 1.00 10.84 139 GLY A C 1
ATOM 881 O O . GLY A 1 142 ? -5.596 42.642 65.106 1.00 12.50 139 GLY A O 1
ATOM 882 N N . ILE A 1 143 ? -6.763 43.809 66.673 1.00 11.31 140 ILE A N 1
ATOM 883 C CA . ILE A 1 143 ? -7.783 42.775 66.813 1.00 11.50 140 ILE A CA 1
ATOM 884 C C . ILE A 1 143 ? -9.037 43.342 66.128 1.00 11.70 140 ILE A C 1
ATOM 885 O O . ILE A 1 143 ? -9.662 44.302 66.604 1.00 12.52 140 ILE A O 1
ATOM 890 N N . VAL A 1 144 ? -9.383 42.779 64.985 1.00 11.51 141 VAL A N 1
ATOM 891 C CA . VAL A 1 144 ? -10.580 43.191 64.268 1.00 12.40 141 VAL A CA 1
ATOM 892 C C . VAL A 1 144 ? -11.705 42.447 64.943 1.00 12.91 141 VAL A C 1
ATOM 893 O O . VAL A 1 144 ? -11.664 41.211 65.045 1.00 13.76 141 VAL A O 1
ATOM 897 N N . VAL A 1 145 ? -12.702 43.192 65.419 1.00 12.41 142 VAL A N 1
ATOM 898 C CA . VAL A 1 145 ? -13.793 42.637 66.190 1.00 14.05 142 VAL A CA 1
ATOM 899 C C . VAL A 1 145 ? -15.169 43.032 65.702 1.00 14.32 142 VAL A C 1
ATOM 900 O O . VAL A 1 145 ? -15.383 44.174 65.298 1.00 13.04 142 VAL A O 1
ATOM 904 N N . ASP A 1 146 ? -16.101 42.077 65.709 1.00 15.84 143 ASP A N 1
ATOM 905 C CA . ASP A 1 146 ? -17.513 42.351 65.379 1.00 17.42 143 ASP A CA 1
ATOM 906 C C . ASP A 1 146 ? -18.151 42.622 66.747 1.00 17.88 143 ASP A C 1
ATOM 907 O O . ASP A 1 146 ? -18.398 41.694 67.506 1.00 18.37 143 ASP A O 1
ATOM 912 N N . PRO A 1 147 ? -18.405 43.893 67.070 1.00 19.54 144 PRO A N 1
ATOM 913 C CA . PRO A 1 147 ? -18.907 44.229 68.395 1.00 21.57 144 PRO A CA 1
ATOM 914 C C . PRO A 1 147 ? -20.343 43.782 68.655 1.00 24.65 144 PRO A C 1
ATOM 915 O O . PRO A 1 147 ? -20.742 43.674 69.813 1.00 26.16 144 PRO A O 1
ATOM 919 N N . SER A 1 148 ? -21.084 43.444 67.601 1.00 25.61 145 SER A N 1
ATOM 920 C CA . SER A 1 148 ? -22.471 43.020 67.764 1.00 27.97 145 SER A CA 1
ATOM 921 C C . SER A 1 148 ? -22.623 41.651 68.418 1.00 28.19 145 SER A C 1
ATOM 922 O O . SER A 1 148 ? -23.733 41.268 68.779 1.00 27.95 145 SER A O 1
ATOM 925 N N . ALA A 1 149 ? -21.528 40.905 68.559 1.00 26.05 146 ALA A N 1
ATOM 926 C CA . ALA A 1 149 ? -21.570 39.619 69.230 1.00 26.96 146 ALA A CA 1
ATOM 927 C C . ALA A 1 149 ? -21.596 39.868 70.740 1.00 26.96 146 ALA A C 1
ATOM 928 O O . ALA A 1 149 ? -21.845 38.956 71.526 1.00 27.41 146 ALA A O 1
ATOM 930 N N . GLY A 1 150 ? -21.328 41.104 71.142 1.00 26.48 147 GLY A N 1
ATOM 931 C CA . GLY A 1 150 ? -21.335 41.485 72.553 1.00 26.91 147 GLY A CA 1
ATOM 932 C C . GLY A 1 150 ? -20.255 40.842 73.420 1.00 25.75 147 GLY A C 1
ATOM 933 O O . GLY A 1 150 ? -20.428 40.716 74.624 1.00 27.67 147 GLY A O 1
ATOM 934 N N . ILE A 1 151 ? -19.162 40.400 72.818 1.00 22.61 148 ILE A N 1
ATOM 935 C CA . ILE A 1 151 ? -18.063 39.811 73.583 1.00 21.52 148 ILE A CA 1
ATOM 936 C C . ILE A 1 151 ? -17.007 40.891 73.694 1.00 20.35 148 ILE A C 1
ATOM 937 O O . ILE A 1 151 ? -16.501 41.355 72.679 1.00 19.90 148 ILE A O 1
ATOM 942 N N . GLU A 1 152 ? -16.685 41.305 74.912 1.00 20.01 149 GLU A N 1
ATOM 943 C CA . GLU A 1 152 ? -15.684 42.345 75.125 1.00 20.69 149 GLU A CA 1
ATOM 944 C C . GLU A 1 152 ? -14.258 41.836 74.877 1.00 19.35 149 GLU A C 1
ATOM 945 O O . GLU A 1 152 ? -13.825 40.834 75.466 1.00 18.63 149 GLU A O 1
ATOM 951 N N . ILE A 1 153 ? -13.545 42.529 73.985 1.00 17.80 150 ILE A N 1
ATOM 952 C CA . ILE A 1 153 ? -12.169 42.196 73.633 1.00 15.88 150 ILE A CA 1
ATOM 953 C C . ILE A 1 153 ? -11.378 43.503 73.596 1.00 16.02 150 ILE A C 1
ATOM 954 O O . ILE A 1 153 ? -11.579 44.337 72.696 1.00 16.21 150 ILE A O 1
ATOM 959 N N A ASN A 1 154 ? -10.496 43.685 74.571 0.50 15.02 151 ASN A N 1
ATOM 960 N N B ASN A 1 154 ? -10.491 43.708 74.564 0.50 15.85 151 ASN A N 1
ATOM 961 C CA A ASN A 1 154 ? -9.696 44.906 74.682 0.50 14.40 151 ASN A CA 1
ATOM 962 C CA B ASN A 1 154 ? -9.715 44.952 74.589 0.50 15.85 151 ASN A CA 1
ATOM 963 C C A ASN A 1 154 ? -8.198 44.671 74.551 0.50 14.41 151 ASN A C 1
ATOM 964 C C B ASN A 1 154 ? -8.194 44.776 74.747 0.50 15.37 151 ASN A C 1
ATOM 965 O O A ASN A 1 154 ? -7.478 45.421 73.891 0.50 14.95 151 ASN A O 1
ATOM 966 O O B ASN A 1 154 ? -7.451 45.748 74.562 0.50 15.88 151 ASN A O 1
ATOM 975 N N . SER A 1 155 ? -7.742 43.581 75.139 1.00 14.80 152 SER A N 1
ATOM 976 C CA . SER A 1 155 ? -6.310 43.267 75.212 1.00 14.35 152 SER A CA 1
ATOM 977 C C . SER A 1 155 ? -6.019 42.008 74.396 1.00 13.38 152 SER A C 1
ATOM 978 O O . SER A 1 155 ? -6.940 41.282 74.013 1.00 13.75 152 SER A O 1
ATOM 981 N N . TRP A 1 156 ? -4.744 41.725 74.140 1.00 11.74 153 TRP A N 1
ATOM 982 C CA . TRP A 1 156 ? -4.397 40.507 73.429 1.00 11.16 153 TRP A CA 1
ATOM 983 C C . TRP A 1 156 ? -4.825 39.279 74.244 1.00 12.43 153 TRP A C 1
ATOM 984 O O . TRP A 1 156 ? -5.297 38.281 73.685 1.00 11.64 153 TRP A O 1
ATOM 995 N N . GLU A 1 157 ? -4.658 39.365 75.563 1.00 11.96 154 GLU A N 1
ATOM 996 C CA . GLU A 1 157 ? -4.995 38.254 76.445 1.00 13.17 154 GLU A CA 1
ATOM 997 C C . GLU A 1 157 ? -6.478 37.870 76.405 1.00 13.01 154 GLU A C 1
ATOM 998 O O . GLU A 1 157 ? -6.819 36.717 76.676 1.00 11.61 154 GLU A O 1
ATOM 1004 N N . ASP A 1 158 ? -7.339 38.831 76.075 1.00 12.31 155 ASP A N 1
ATOM 1005 C CA . ASP A 1 158 ? -8.785 38.580 75.968 1.00 13.74 155 ASP A CA 1
ATOM 1006 C C . ASP A 1 158 ? -9.113 37.557 74.871 1.00 13.34 155 ASP A C 1
ATOM 1007 O O . ASP A 1 158 ? -10.192 36.962 74.886 1.00 14.09 155 ASP A O 1
ATOM 1012 N N . LEU A 1 159 ? -8.199 37.337 73.925 1.00 12.36 156 LEU A N 1
ATOM 1013 C CA . LEU A 1 159 ? -8.435 36.343 72.862 1.00 12.02 156 LEU A CA 1
ATOM 1014 C C . LEU A 1 159 ? -8.559 34.921 73.433 1.00 11.94 156 LEU A C 1
ATOM 1015 O O . LEU A 1 159 ? -9.121 34.043 72.788 1.00 12.46 156 LEU A O 1
ATOM 1020 N N . TRP A 1 160 ? -8.041 34.715 74.642 1.00 11.32 157 TRP A N 1
ATOM 1021 C CA . TRP A 1 160 ? -8.116 33.428 75.343 1.00 12.06 157 TRP A CA 1
ATOM 1022 C C . TRP A 1 160 ? -9.409 33.187 76.117 1.00 12.96 157 TRP A C 1
ATOM 1023 O O . TRP A 1 160 ? -9.603 32.099 76.656 1.00 14.08 157 TRP A O 1
ATOM 1034 N N . LYS A 1 161 ? -10.299 34.168 76.172 1.00 12.52 158 LYS A N 1
ATOM 1035 C CA . LYS A 1 161 ? -11.565 34.027 76.908 1.00 14.40 158 LYS A CA 1
ATOM 1036 C C . LYS A 1 161 ? -12.388 32.843 76.431 1.00 13.33 158 LYS A C 1
ATOM 1037 O O . LYS A 1 161 ? -12.526 32.617 75.231 1.00 14.05 158 LYS A O 1
ATOM 1043 N N . PRO A 1 162 ? -12.950 32.099 77.377 1.00 14.35 159 PRO A N 1
ATOM 1044 C CA . PRO A 1 162 ? -13.755 30.916 77.058 1.00 15.78 159 PRO A CA 1
ATOM 1045 C C . PRO A 1 162 ? -14.984 31.255 76.229 1.00 16.46 159 PRO A C 1
ATOM 1046 O O . PRO A 1 162 ? -15.501 30.394 75.518 1.00 17.42 159 PRO A O 1
ATOM 1050 N N . GLU A 1 163 ? -15.458 32.500 76.302 1.00 15.84 160 GLU A N 1
ATOM 1051 C CA . GLU A 1 163 ? -16.606 32.867 75.480 1.00 16.89 160 GLU A CA 1
ATOM 1052 C C . GLU A 1 163 ? -16.284 32.869 73.983 1.00 16.18 160 GLU A C 1
ATOM 1053 O O . GLU A 1 163 ? -17.211 32.880 73.138 1.00 17.84 160 GLU A O 1
ATOM 1059 N N . LEU A 1 164 ? -15.001 32.870 73.629 1.00 14.04 161 LEU A N 1
ATOM 1060 C CA . LEU A 1 164 ? -14.606 32.884 72.217 1.00 13.59 161 LEU A CA 1
ATOM 1061 C C . LEU A 1 164 ? -14.381 31.508 71.567 1.00 14.47 161 LEU A C 1
ATOM 1062 O O . LEU A 1 164 ? -13.709 31.426 70.534 1.00 12.85 161 LEU A O 1
ATOM 1067 N N . LYS A 1 165 ? -14.926 30.437 72.156 1.00 14.45 162 LYS A N 1
ATOM 1068 C CA . LYS A 1 165 ? -14.803 29.098 71.548 1.00 14.49 162 LYS A CA 1
ATOM 1069 C C . LYS A 1 165 ? -15.257 29.168 70.100 1.00 14.65 162 LYS A C 1
ATOM 1070 O O . LYS A 1 165 ? -16.333 29.700 69.817 1.00 14.82 162 LYS A O 1
ATOM 1076 N N . ASN A 1 166 ? -14.446 28.635 69.189 1.00 14.03 163 ASN A N 1
ATOM 1077 C CA . ASN A 1 166 ? -14.789 28.574 67.780 1.00 13.42 163 ASN A CA 1
ATOM 1078 C C . ASN A 1 166 ? -15.135 29.955 67.198 1.00 14.59 163 ASN A C 1
ATOM 1079 O O . ASN A 1 166 ? -16.015 30.045 66.350 1.00 15.27 163 ASN A O 1
ATOM 1084 N N . LYS A 1 167 ? -14.449 31.017 67.615 1.00 11.67 164 LYS A N 1
ATOM 1085 C CA . LYS A 1 167 ? -14.812 32.370 67.108 1.00 13.42 164 LYS A CA 1
ATOM 1086 C C . LYS A 1 167 ? -13.667 33.272 66.646 1.00 12.39 164 LYS A C 1
ATOM 1087 O O . LYS A 1 167 ? -13.919 34.414 66.271 1.00 13.59 164 LYS A O 1
ATOM 1093 N N . ILE A 1 168 ? -12.412 32.812 66.681 1.00 11.88 165 ILE A N 1
ATOM 1094 C CA . ILE A 1 168 ? -11.323 33.681 66.215 1.00 11.93 165 ILE A CA 1
ATOM 1095 C C . ILE A 1 168 ? -10.466 33.087 65.105 1.00 12.81 165 ILE A C 1
ATOM 1096 O O . ILE A 1 168 ? -10.420 31.875 64.910 1.00 13.31 165 ILE A O 1
ATOM 1101 N N . ALA A 1 169 ? -9.814 33.976 64.360 1.00 12.50 166 ALA A N 1
ATOM 1102 C CA . ALA A 1 169 ? -8.849 33.588 63.334 1.00 13.37 166 ALA A CA 1
ATOM 1103 C C . ALA A 1 169 ? -7.528 34.291 63.663 1.00 12.36 166 ALA A C 1
ATOM 1104 O O . ALA A 1 169 ? -7.529 35.458 64.089 1.00 12.71 166 ALA A O 1
ATOM 1106 N N . ILE A 1 170 ? -6.423 33.583 63.463 1.00 12.00 167 ILE A N 1
ATOM 1107 C CA . ILE A 1 170 ? -5.090 34.113 63.718 1.00 12.76 167 ILE A CA 1
ATOM 1108 C C . ILE A 1 170 ? -4.212 33.828 62.486 1.00 12.89 167 ILE A C 1
ATOM 1109 O O . ILE A 1 170 ? -4.456 32.882 61.728 1.00 14.82 167 ILE A O 1
ATOM 1114 N N . PRO A 1 171 ? -3.203 34.671 62.260 1.00 12.93 168 PRO A N 1
ATOM 1115 C CA . PRO A 1 171 ? -2.323 34.471 61.130 1.00 13.54 168 PRO A CA 1
ATOM 1116 C C . PRO A 1 171 ? -1.447 33.247 61.306 1.00 13.33 168 PRO A C 1
ATOM 1117 O O . PRO A 1 171 ? -0.992 32.952 62.427 1.00 14.29 168 PRO A O 1
ATOM 1121 N N . ASP A 1 172 ? -1.203 32.533 60.213 1.00 12.86 169 ASP A N 1
ATOM 1122 C CA . ASP A 1 172 ? -0.376 31.345 60.282 1.00 13.83 169 ASP A CA 1
ATOM 1123 C C . ASP A 1 172 ? 1.079 31.738 60.512 1.00 13.99 169 ASP A C 1
ATOM 1124 O O . ASP A 1 172 ? 1.500 32.865 60.194 1.00 13.30 169 ASP A O 1
ATOM 1129 N N . ILE A 1 173 ? 1.841 30.808 61.067 1.00 15.33 170 ILE A N 1
ATOM 1130 C CA . ILE A 1 173 ? 3.259 31.039 61.363 1.00 16.11 170 ILE A CA 1
ATOM 1131 C C . ILE A 1 173 ? 4.074 31.457 60.144 1.00 17.30 170 ILE A C 1
ATOM 1132 O O . ILE A 1 173 ? 5.053 32.203 60.286 1.00 17.48 170 ILE A O 1
ATOM 1137 N N . THR A 1 174 ? 3.672 31.013 58.952 1.00 17.05 171 THR A N 1
ATOM 1138 C CA . THR A 1 174 ? 4.393 31.328 57.713 1.00 19.34 171 THR A CA 1
ATOM 1139 C C . THR A 1 174 ? 4.074 32.694 57.088 1.00 19.17 171 THR A C 1
ATOM 1140 O O . THR A 1 174 ? 4.648 33.052 56.063 1.00 20.68 171 THR A O 1
ATOM 1144 N N . THR A 1 175 ? 3.180 33.452 57.711 1.00 17.49 172 THR A N 1
ATOM 1145 C CA . THR A 1 175 ? 2.757 34.759 57.205 1.00 16.52 172 THR A CA 1
ATOM 1146 C C . THR A 1 175 ? 3.545 35.854 57.894 1.00 15.65 172 THR A C 1
ATOM 1147 O O . THR A 1 175 ? 4.235 35.612 58.888 1.00 13.94 172 THR A O 1
ATOM 1151 N N . THR A 1 176 ? 3.425 37.065 57.377 1.00 13.38 173 THR A N 1
ATOM 1152 C CA . THR A 1 176 ? 4.140 38.206 57.950 1.00 13.31 173 THR A CA 1
ATOM 1153 C C . THR A 1 176 ? 4.005 38.337 59.448 1.00 13.16 173 THR A C 1
ATOM 1154 O O . THR A 1 176 ? 4.991 38.586 60.148 1.00 12.79 173 THR A O 1
ATOM 1158 N N . ASN A 1 177 ? 2.794 38.127 59.943 1.00 12.70 174 ASN A N 1
ATOM 1159 C CA . ASN A 1 177 ? 2.490 38.286 61.364 1.00 12.62 174 ASN A CA 1
ATOM 1160 C C . ASN A 1 177 ? 2.507 37.052 62.222 1.00 13.32 174 ASN A C 1
ATOM 1161 O O . ASN A 1 177 ? 2.091 37.087 63.379 1.00 13.62 174 ASN A O 1
ATOM 1166 N N . GLY A 1 178 ? 3.065 35.967 61.688 1.00 13.27 175 GLY A N 1
ATOM 1167 C CA . GLY A 1 178 ? 3.196 34.731 62.464 1.00 13.55 175 GLY A CA 1
ATOM 1168 C C . GLY A 1 178 ? 4.072 34.923 63.693 1.00 12.98 175 GLY A C 1
ATOM 1169 O O . GLY A 1 178 ? 3.683 34.555 64.799 1.00 13.43 175 GLY A O 1
ATOM 1170 N N . PRO A 1 179 ? 5.267 35.504 63.515 1.00 13.78 176 PRO A N 1
ATOM 1171 C CA . PRO A 1 179 ? 6.138 35.748 64.668 1.00 13.60 176 PRO A CA 1
ATOM 1172 C C . PRO A 1 179 ? 5.469 36.607 65.730 1.00 13.30 176 PRO A C 1
ATOM 1173 O O . PRO A 1 179 ? 5.599 36.333 66.920 1.00 12.63 176 PRO A O 1
ATOM 1177 N N . ALA A 1 180 ? 4.746 37.642 65.307 1.00 12.93 177 ALA A N 1
ATOM 1178 C CA . ALA A 1 180 ? 4.028 38.488 66.244 1.00 12.67 177 ALA A CA 1
ATOM 1179 C C . ALA A 1 180 ? 3.037 37.668 67.071 1.00 11.39 177 ALA A C 1
ATOM 1180 O O . ALA A 1 180 ? 2.909 37.887 68.272 1.00 12.43 177 ALA A O 1
ATOM 1182 N N A MET A 1 181 ? 2.347 36.735 66.428 0.60 12.12 178 MET A N 1
ATOM 1183 N N B MET A 1 181 ? 2.327 36.723 66.451 0.40 11.83 178 MET A N 1
ATOM 1184 C CA A MET A 1 181 ? 1.365 35.918 67.118 0.60 12.76 178 MET A CA 1
ATOM 1185 C CA B MET A 1 181 ? 1.361 35.895 67.193 0.40 12.04 178 MET A CA 1
ATOM 1186 C C A MET A 1 181 ? 2.061 35.085 68.233 0.60 12.20 178 MET A C 1
ATOM 1187 C C B MET A 1 181 ? 2.086 35.108 68.283 0.40 11.85 178 MET A C 1
ATOM 1188 O O A MET A 1 181 ? 1.522 34.929 69.334 0.60 11.42 178 MET A O 1
ATOM 1189 O O B MET A 1 181 ? 1.587 34.981 69.405 0.40 11.19 178 MET A O 1
ATOM 1198 N N . VAL A 1 182 ? 3.264 34.582 67.962 1.00 12.08 179 VAL A N 1
ATOM 1199 C CA . VAL A 1 182 ? 4.030 33.831 68.961 1.00 11.72 179 VAL A CA 1
ATOM 1200 C C . VAL A 1 182 ? 4.436 34.794 70.099 1.00 11.96 179 VAL A C 1
ATOM 1201 O O . VAL A 1 182 ? 4.388 34.425 71.286 1.00 11.73 179 VAL A O 1
ATOM 1205 N N . GLU A 1 183 ? 4.846 36.015 69.752 1.00 11.14 180 GLU A N 1
ATOM 1206 C CA . GLU A 1 183 ? 5.255 36.989 70.780 1.00 10.80 180 GLU A CA 1
ATOM 1207 C C . GLU A 1 183 ? 4.078 37.447 71.639 1.00 10.27 180 GLU A C 1
ATOM 1208 O O . GLU A 1 183 ? 4.236 37.706 72.849 1.00 12.28 180 GLU A O 1
ATOM 1214 N N . ILE A 1 184 ? 2.897 37.531 71.036 1.00 10.02 181 ILE A N 1
ATOM 1215 C CA . ILE A 1 184 ? 1.682 37.850 71.766 1.00 10.18 181 ILE A CA 1
ATOM 1216 C C . ILE A 1 184 ? 1.429 36.760 72.826 1.00 10.99 181 ILE A C 1
ATOM 1217 O O . ILE A 1 184 ? 1.135 37.066 73.986 1.00 12.23 181 ILE A O 1
ATOM 1222 N N . ALA A 1 185 ? 1.585 35.498 72.438 1.00 9.79 182 ALA A N 1
ATOM 1223 C CA . ALA A 1 185 ? 1.424 34.360 73.348 1.00 10.27 182 ALA A CA 1
ATOM 1224 C C . ALA A 1 185 ? 2.488 34.402 74.437 1.00 12.47 182 ALA A C 1
ATOM 1225 O O . ALA A 1 185 ? 2.202 34.081 75.604 1.00 12.60 182 ALA A O 1
ATOM 1227 N N . ALA A 1 186 ? 3.707 34.815 74.073 1.00 11.98 183 ALA A N 1
ATOM 1228 C CA . ALA A 1 186 ? 4.789 34.972 75.051 1.00 12.81 183 ALA A CA 1
ATOM 1229 C C . ALA A 1 186 ? 4.411 36.020 76.112 1.00 14.10 183 ALA A C 1
ATOM 1230 O O . ALA A 1 186 ? 4.739 35.847 77.291 1.00 14.14 183 ALA A O 1
ATOM 1232 N N . GLU A 1 187 ? 3.771 37.115 75.698 1.00 15.24 184 GLU A N 1
ATOM 1233 C CA . GLU A 1 187 ? 3.343 38.140 76.664 1.00 17.33 184 GLU A CA 1
ATOM 1234 C C . GLU A 1 187 ? 2.363 37.544 77.667 1.00 17.60 184 GLU A C 1
ATOM 1235 O O . GLU A 1 187 ? 2.475 37.798 78.857 1.00 18.29 184 GLU A O 1
ATOM 1241 N N . LYS A 1 188 ? 1.407 36.775 77.162 1.00 17.27 185 LYS A N 1
ATOM 1242 C CA . LYS A 1 188 ? 0.393 36.082 77.963 1.00 18.54 185 LYS A CA 1
ATOM 1243 C C . LYS A 1 188 ? 1.095 35.166 78.973 1.00 18.22 185 LYS A C 1
ATOM 1244 O O . LYS A 1 188 ? 0.760 35.152 80.160 1.00 16.89 185 LYS A O 1
ATOM 1250 N N . ALA A 1 189 ? 2.102 34.428 78.514 1.00 15.96 186 ALA A N 1
ATOM 1251 C CA . ALA A 1 189 ? 2.865 33.531 79.407 1.00 16.80 186 ALA A CA 1
ATOM 1252 C C . ALA A 1 189 ? 3.746 34.284 80.416 1.00 17.16 186 ALA A C 1
ATOM 1253 O O . ALA A 1 189 ? 4.085 33.764 81.493 1.00 17.76 186 ALA A O 1
ATOM 1255 N N . GLY A 1 190 ? 4.132 35.507 80.071 1.00 15.68 187 GLY A N 1
ATOM 1256 C CA . GLY A 1 190 ? 5.008 36.280 80.912 1.00 16.77 187 GLY A CA 1
ATOM 1257 C C . GLY A 1 190 ? 6.465 35.837 80.816 1.00 15.97 187 GLY A C 1
ATOM 1258 O O . GLY A 1 190 ? 7.249 36.114 81.704 1.00 17.33 187 GLY A O 1
ATOM 1259 N N . VAL A 1 191 ? 6.830 35.152 79.733 1.00 14.16 188 VAL A N 1
ATOM 1260 C CA . VAL A 1 191 ? 8.212 34.723 79.523 1.00 14.30 188 VAL A CA 1
ATOM 1261 C C . VAL A 1 191 ? 8.618 35.162 78.115 1.00 14.51 188 VAL A C 1
ATOM 1262 O O . VAL A 1 191 ? 8.024 34.724 77.134 1.00 13.38 188 VAL A O 1
ATOM 1266 N N . ASP A 1 192 ? 9.638 36.013 78.015 1.00 15.52 189 ASP A N 1
ATOM 1267 C CA . ASP A 1 192 ? 10.113 36.502 76.716 1.00 16.08 189 ASP A CA 1
ATOM 1268 C C . ASP A 1 192 ? 10.628 35.333 75.875 1.00 15.07 189 ASP A C 1
ATOM 1269 O O . ASP A 1 192 ? 11.235 34.427 76.410 1.00 13.29 189 ASP A O 1
ATOM 1274 N N . VAL A 1 193 ? 10.434 35.370 74.559 1.00 13.36 190 VAL A N 1
ATOM 1275 C CA . VAL A 1 193 ? 10.891 34.233 73.738 1.00 13.72 190 VAL A CA 1
ATOM 1276 C C . VAL A 1 193 ? 12.416 34.052 73.775 1.00 14.11 190 VAL A C 1
ATOM 1277 O O . VAL A 1 193 ? 12.907 32.966 73.494 1.00 14.57 190 VAL A O 1
ATOM 1281 N N . LYS A 1 194 ? 13.168 35.098 74.113 1.00 13.55 191 LYS A N 1
ATOM 1282 C CA . LYS A 1 194 ? 14.627 34.946 74.169 1.00 15.10 191 LYS A CA 1
ATOM 1283 C C . LYS A 1 194 ? 15.070 34.198 75.430 1.00 14.48 191 LYS A C 1
ATOM 1284 O O . LYS A 1 194 ? 16.213 33.753 75.520 1.00 15.70 191 LYS A O 1
ATOM 1290 N N . THR A 1 195 ? 14.177 34.063 76.400 1.00 13.62 192 THR A N 1
ATOM 1291 C CA . THR A 1 195 ? 14.500 33.343 77.629 1.00 13.79 192 THR A CA 1
ATOM 1292 C C . THR A 1 195 ? 14.389 31.834 77.474 1.00 14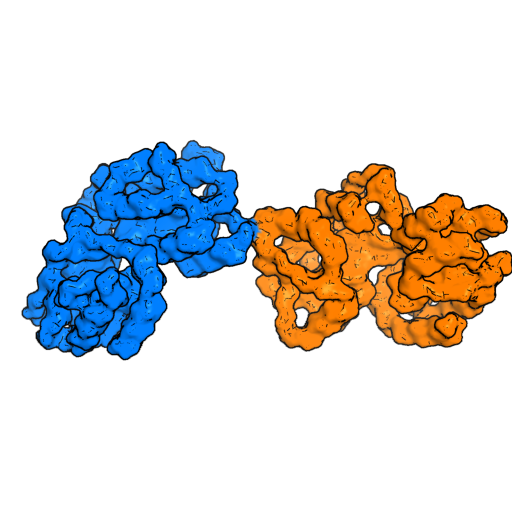.76 192 THR A C 1
ATOM 1293 O O . THR A 1 195 ? 15.221 31.084 77.984 1.00 15.15 192 THR A O 1
ATOM 1297 N N . ASP A 1 196 ? 13.352 31.386 76.766 1.00 13.72 193 ASP A N 1
ATOM 1298 C CA . ASP A 1 196 ? 13.107 29.955 76.608 1.00 14.48 193 ASP A CA 1
ATOM 1299 C C . ASP A 1 196 ? 12.842 29.515 75.162 1.00 14.84 193 ASP A C 1
ATOM 1300 O O . ASP A 1 196 ? 12.241 28.459 74.926 1.00 14.33 193 ASP A O 1
ATOM 1305 N N A ASN A 1 197 ? 13.290 30.335 74.218 0.50 15.82 194 ASN A N 1
ATOM 1306 N N B ASN A 1 197 ? 13.321 30.301 74.199 0.50 15.82 194 ASN A N 1
ATOM 1307 C CA A ASN A 1 197 ? 13.124 30.057 72.800 0.50 15.79 194 ASN A CA 1
ATOM 1308 C CA B ASN A 1 197 ? 13.094 30.045 72.763 0.50 15.74 194 ASN A CA 1
ATOM 1309 C C A ASN A 1 197 ? 11.653 29.927 72.372 0.50 15.30 194 ASN A C 1
ATOM 1310 C C B ASN A 1 197 ? 11.630 29.945 72.353 0.50 15.28 194 ASN A C 1
ATOM 1311 O O A ASN A 1 197 ? 11.365 29.415 71.287 0.50 16.08 194 ASN A O 1
ATOM 1312 O O B ASN A 1 197 ? 11.323 29.462 71.260 0.50 15.97 194 ASN A O 1
ATOM 1321 N N . GLY A 1 198 ? 10.739 30.423 73.217 1.00 13.90 195 GLY A N 1
ATOM 1322 C CA . GLY A 1 198 ? 9.298 30.400 72.954 1.00 14.31 195 GLY A CA 1
ATOM 1323 C C . GLY A 1 198 ? 8.493 29.230 73.490 1.00 14.65 195 GLY A C 1
ATOM 1324 O O . GLY A 1 198 ? 7.306 29.100 73.187 1.00 14.28 195 GLY A O 1
ATOM 1325 N N A GLU A 1 199 ? 9.110 28.364 74.286 0.50 14.30 196 GLU A N 1
ATOM 1326 N N B GLU A 1 199 ? 9.119 28.386 74.313 0.50 14.08 196 GLU A N 1
ATOM 1327 C CA A GLU A 1 199 ? 8.377 27.205 74.798 0.50 15.35 196 GLU A CA 1
ATOM 1328 C CA B GLU A 1 199 ? 8.441 27.205 74.872 0.50 15.03 196 GLU A CA 1
ATOM 1329 C C A GLU A 1 199 ? 7.103 27.592 75.566 0.50 14.73 196 GLU A C 1
ATOM 1330 C C B GLU A 1 199 ? 7.135 27.574 75.587 0.50 14.59 196 GLU A C 1
ATOM 1331 O O A GLU A 1 199 ? 6.040 27.000 75.349 0.50 14.56 196 GLU A O 1
ATOM 1332 O O B GLU A 1 199 ? 6.088 26.959 75.356 0.50 14.58 196 GLU A O 1
ATOM 1343 N N . ALA A 1 200 ? 7.191 28.596 76.435 1.00 13.96 197 ALA A N 1
ATOM 1344 C CA . ALA A 1 200 ? 6.018 29.025 77.192 1.00 14.43 197 ALA A CA 1
ATOM 1345 C C . ALA A 1 200 ? 4.970 29.643 76.265 1.00 13.64 197 ALA A C 1
ATOM 1346 O O . ALA A 1 200 ? 3.781 29.455 76.456 1.00 13.78 197 ALA A O 1
ATOM 1348 N N . ALA A 1 201 ? 5.429 30.342 75.235 1.00 12.29 198 ALA A N 1
ATOM 1349 C CA . ALA A 1 201 ? 4.514 30.971 74.289 1.00 11.89 198 ALA A CA 1
ATOM 1350 C C . ALA A 1 201 ? 3.728 29.862 73.602 1.00 12.71 198 ALA A C 1
ATOM 1351 O O . ALA A 1 201 ? 2.517 29.973 73.410 1.00 12.11 198 ALA A O 1
ATOM 1353 N N . PHE A 1 202 ? 4.414 28.784 73.229 1.00 13.33 199 PHE A N 1
ATOM 1354 C CA . PHE A 1 202 ? 3.724 27.695 72.558 1.00 13.19 199 PHE A CA 1
ATOM 1355 C C . PHE A 1 202 ? 2.733 26.986 73.465 1.00 13.76 199 PHE A C 1
ATOM 1356 O O . PHE A 1 202 ? 1.687 26.535 72.970 1.00 14.21 199 PHE A O 1
ATOM 1364 N N . LYS A 1 203 ? 3.002 26.938 74.776 1.00 13.42 200 LYS A N 1
ATOM 1365 C CA . LYS A 1 203 ? 2.051 26.350 75.717 1.00 14.69 200 LYS A CA 1
ATOM 1366 C C . LYS A 1 203 ? 0.799 27.233 75.774 1.00 14.57 200 LYS A C 1
ATOM 1367 O O . LYS A 1 203 ? -0.318 26.713 75.921 1.00 16.28 200 LYS A O 1
ATOM 1373 N N . GLU A 1 204 ? 0.966 28.555 75.660 1.00 13.59 201 GLU A N 1
ATOM 1374 C CA . GLU A 1 204 ? -0.196 29.459 75.642 1.00 13.36 201 GLU A CA 1
ATOM 1375 C C . GLU A 1 204 ? -0.960 29.287 74.327 1.00 12.61 201 GLU A C 1
ATOM 1376 O O . GLU A 1 204 ? -2.184 29.370 74.305 1.00 12.66 201 GLU A O 1
ATOM 1382 N N . LEU A 1 205 ? -0.251 29.047 73.240 1.00 13.05 202 LEU A N 1
ATOM 1383 C CA . LEU A 1 205 ? -0.919 28.799 71.952 1.00 13.50 202 LEU A CA 1
ATOM 1384 C C . LEU A 1 205 ? -1.754 27.511 72.029 1.00 15.02 202 LEU A C 1
ATOM 1385 O O . LEU A 1 205 ? -2.849 27.454 71.453 1.00 14.02 202 LEU A O 1
ATOM 1390 N N . GLU A 1 206 ? -1.253 26.476 72.711 1.00 14.77 203 GLU A N 1
ATOM 1391 C CA . GLU A 1 206 ? -2.053 25.257 72.897 1.00 16.48 203 GLU A CA 1
ATOM 1392 C C . GLU A 1 206 ? -3.348 25.618 73.610 1.00 16.00 203 GLU A C 1
ATOM 1393 O O . GLU A 1 206 ? -4.439 25.120 73.259 1.00 15.87 203 GLU A O 1
ATOM 1399 N N . ALA A 1 207 ? -3.229 26.469 74.631 1.00 14.86 204 ALA A N 1
ATOM 1400 C CA . ALA A 1 207 ? -4.382 26.882 75.414 1.00 14.82 204 ALA A CA 1
ATOM 1401 C C . ALA A 1 207 ? -5.385 27.694 74.596 1.00 14.05 204 ALA A C 1
ATOM 1402 O O . ALA A 1 207 ? -6.569 27.734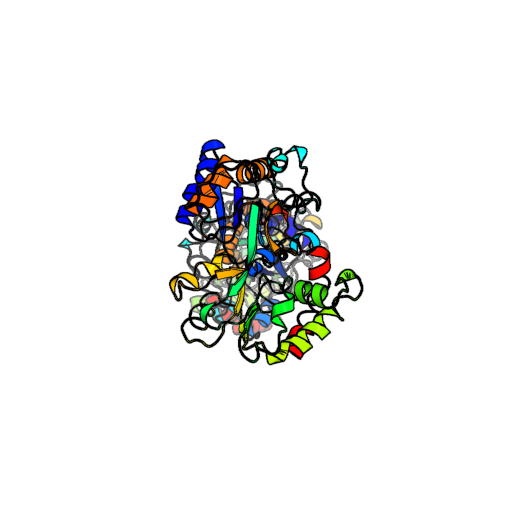 74.928 1.00 13.98 204 ALA A O 1
ATOM 1404 N N . LEU A 1 208 ? -4.925 28.342 73.532 1.00 11.28 205 LEU A N 1
ATOM 1405 C CA . LEU A 1 208 ? -5.822 29.154 72.699 1.00 12.27 205 LEU A CA 1
ATOM 1406 C C . LEU A 1 208 ? -6.622 28.316 71.687 1.00 12.59 205 LEU A C 1
ATOM 1407 O O . LEU A 1 208 ? -7.624 28.790 71.136 1.00 12.94 205 LEU A O 1
ATOM 1412 N N . LYS A 1 209 ? -6.185 27.081 71.462 1.00 12.92 206 LYS A N 1
ATOM 1413 C CA . LYS A 1 209 ? -6.796 26.192 70.457 1.00 14.44 206 LYS A CA 1
ATOM 1414 C C . LYS A 1 209 ? -8.315 26.129 70.401 1.00 13.77 206 LYS A C 1
ATOM 1415 O O . LYS A 1 209 ? -8.865 26.146 69.313 1.00 15.09 206 LYS A O 1
ATOM 1421 N N . PRO A 1 210 ? -9.003 26.008 71.549 1.00 12.90 207 PRO A N 1
ATOM 1422 C CA . PRO A 1 210 ? -10.468 25.941 71.458 1.00 12.24 207 PRO A CA 1
ATOM 1423 C C . PRO A 1 210 ? -11.150 27.128 70.808 1.00 11.80 207 PRO A C 1
ATOM 1424 O O . PRO A 1 210 ? -12.276 26.987 70.301 1.00 13.35 207 PRO A O 1
ATOM 1428 N N . ASN A 1 211 ? -10.494 28.291 70.813 1.00 10.89 208 ASN A N 1
ATOM 1429 C CA . ASN A 1 211 ? -11.079 29.487 70.223 1.00 10.29 208 ASN A CA 1
ATOM 1430 C C . ASN A 1 211 ? -10.740 29.707 68.739 1.00 11.84 208 ASN A C 1
ATOM 1431 O O . ASN A 1 211 ? -11.389 30.520 68.057 1.00 13.71 208 ASN A O 1
ATOM 1436 N N . VAL A 1 212 ? -9.723 29.019 68.243 1.00 11.91 209 VAL A N 1
ATOM 1437 C CA . VAL A 1 212 ? -9.262 29.210 66.868 1.00 12.73 209 VAL A CA 1
ATOM 1438 C C . VAL A 1 212 ? -10.029 28.391 65.828 1.00 13.36 209 VAL A C 1
ATOM 1439 O O . VAL A 1 212 ? -10.007 27.173 65.831 1.00 14.68 209 VAL A O 1
ATOM 1443 N N . VAL A 1 213 ? -10.727 29.090 64.951 1.00 13.99 210 VAL A N 1
ATOM 1444 C CA . VAL A 1 213 ? -11.488 28.482 63.865 1.00 15.58 210 VAL A CA 1
ATOM 1445 C C . VAL A 1 213 ? -10.510 28.077 62.789 1.00 17.56 210 VAL A C 1
ATOM 1446 O O . VAL A 1 213 ? -10.602 26.980 62.215 1.00 19.63 210 VAL A O 1
ATOM 1450 N N . LYS A 1 214 ? -9.585 28.971 62.478 1.00 18.49 211 LYS A N 1
ATOM 1451 C CA . LYS A 1 214 ? -8.531 28.626 61.546 1.00 21.20 211 LYS A CA 1
ATOM 1452 C C . LYS A 1 214 ? -7.382 29.605 61.605 1.00 19.27 211 LYS A C 1
ATOM 1453 O O . LYS A 1 214 ? -7.516 30.729 62.113 1.00 16.57 211 LYS A O 1
ATOM 1459 N N . THR A 1 215 ? -6.239 29.138 61.102 1.00 18.49 212 THR A N 1
ATOM 1460 C CA . THR A 1 215 ? -5.062 29.965 60.972 1.00 19.48 212 THR A CA 1
ATOM 1461 C C . THR A 1 215 ? -5.178 30.345 59.502 1.00 21.67 212 THR A C 1
ATOM 1462 O O . THR A 1 215 ? -5.597 29.519 58.671 1.00 26.70 212 THR A O 1
ATOM 1466 N N . TYR A 1 216 ? -4.907 31.592 59.160 1.00 19.53 213 TYR A N 1
ATOM 1467 C CA . TYR A 1 216 ? -5.076 32.025 57.793 1.00 20.46 213 TYR A CA 1
ATOM 1468 C C . TYR A 1 216 ? -3.774 32.487 57.184 1.00 22.22 213 TYR A C 1
ATOM 1469 O O . TYR A 1 216 ? -2.857 32.921 57.880 1.00 20.63 213 TYR A O 1
ATOM 1478 N N A SER A 1 217 ? -3.897 32.761 55.887 0.50 25.26 214 SER A N 1
ATOM 1479 N N B SER A 1 217 ? -3.574 32.029 55.947 0.50 23.59 214 SER A N 1
ATOM 1480 C CA A SER A 1 217 ? -2.821 33.336 55.084 0.50 27.46 214 SER A CA 1
ATOM 1481 C CA B SER A 1 217 ? -2.333 32.270 55.203 0.50 24.88 214 SER A CA 1
ATOM 1482 C C A SER A 1 217 ? -3.340 34.457 54.160 0.50 28.80 214 SER A C 1
ATOM 1483 C C B SER A 1 217 ? -2.479 33.453 54.284 0.50 25.75 214 SER A C 1
ATOM 1484 O O A SER A 1 217 ? -2.580 35.347 53.768 0.50 29.27 214 SER A O 1
ATOM 1485 O O B SER A 1 217 ? -1.492 34.014 53.805 0.50 26.33 214 SER A O 1
ATOM 1490 N N A LYS A 1 218 ? -4.631 34.438 53.833 0.50 28.87 215 LYS A N 1
ATOM 1491 N N B LYS A 1 218 ? -3.729 33.798 54.010 0.50 25.83 215 LYS A N 1
ATOM 1492 C CA A LYS A 1 218 ? -5.191 35.445 52.920 0.50 29.96 215 LYS A CA 1
ATOM 1493 C CA B LYS A 1 218 ? -4.043 34.935 53.170 0.50 26.35 215 LYS A CA 1
ATOM 1494 C C A LYS A 1 218 ? -6.197 36.411 53.537 0.50 29.00 215 LYS A C 1
ATOM 1495 C C B LYS A 1 218 ? -5.061 35.772 53.931 0.50 24.23 215 LYS A C 1
ATOM 1496 O O A LYS A 1 218 ? -7.141 36.004 54.223 0.50 28.84 215 LYS A O 1
ATOM 1497 O O B LYS A 1 218 ? -6.039 35.234 54.440 0.50 23.42 215 LYS A O 1
ATOM 1508 N N A SER A 1 219 ? -5.993 37.695 53.253 0.50 28.70 216 SER A N 1
ATOM 1509 N N B SER A 1 219 ? -4.798 37.077 54.031 0.50 24.07 216 SER A N 1
ATOM 1510 C CA A SER A 1 219 ? -6.855 38.757 53.750 0.50 27.98 216 SER A CA 1
ATOM 1511 C CA B SER A 1 219 ? -5.674 38.023 54.721 0.50 22.48 216 SER A CA 1
ATOM 1512 C C A SER A 1 219 ? -8.273 38.551 53.227 0.50 28.27 216 SER A C 1
ATOM 1513 C C B SER A 1 219 ? -7.001 38.191 54.008 0.50 23.31 216 SER A C 1
ATOM 1514 O O A SER A 1 219 ? -9.252 38.759 53.943 0.50 27.09 216 SER A O 1
ATOM 1515 O O B SER A 1 219 ? -8.022 38.463 54.636 0.50 22.04 216 SER A O 1
ATOM 1520 N N A SER A 1 220 ? -8.369 38.131 51.971 0.50 28.91 217 SER A N 1
ATOM 1521 N N B SER A 1 220 ? -6.964 38.060 52.685 0.50 24.96 217 SER A N 1
ATOM 1522 C CA A SER A 1 220 ? -9.654 37.879 51.351 0.50 29.71 217 SER A CA 1
ATOM 1523 C CA B SER A 1 220 ? -8.151 38.251 51.842 0.50 26.62 217 SER A CA 1
ATOM 1524 C C A SER A 1 220 ? -10.395 36.865 52.194 0.50 27.96 217 SER A C 1
ATOM 1525 C C B SER A 1 220 ? -9.302 37.298 52.152 0.50 26.25 217 SER A C 1
ATOM 1526 O O A SER A 1 220 ? -11.609 36.958 52.379 0.50 27.70 217 SER A O 1
ATOM 1527 O O B SER A 1 220 ? -10.428 37.501 51.689 0.50 27.13 217 SER A O 1
ATOM 1532 N N A ASP A 1 221 ? -9.650 35.897 52.715 0.50 26.46 218 ASP A N 1
ATOM 1533 N N B ASP A 1 221 ? -9.031 36.267 52.943 0.50 25.24 218 ASP A N 1
ATOM 1534 C CA A ASP A 1 221 ? -10.244 34.891 53.563 0.50 25.41 218 ASP A CA 1
ATOM 1535 C CA B ASP A 1 221 ? -10.052 35.284 53.284 0.50 24.98 218 ASP A CA 1
ATOM 1536 C C A ASP A 1 221 ? -10.965 35.507 54.727 0.50 23.53 218 ASP A C 1
ATOM 1537 C C B ASP A 1 221 ? -10.929 35.695 54.484 0.50 23.33 218 ASP A C 1
ATOM 1538 O O A ASP A 1 221 ? -12.068 35.072 55.054 0.50 22.03 218 ASP A O 1
ATOM 1539 O O B ASP A 1 221 ? -12.088 35.302 54.572 0.50 21.89 218 ASP A O 1
ATOM 1548 N N . LEU A 1 222 ? -10.367 36.507 55.379 1.00 22.08 219 LEU A N 1
ATOM 1549 C CA . LEU A 1 222 ? -11.055 37.036 56.556 1.00 19.92 219 LEU A CA 1
ATOM 1550 C C . LEU A 1 222 ? -12.380 37.716 56.290 1.00 20.33 219 LEU A C 1
ATOM 1551 O O . LEU A 1 222 ? -13.311 37.551 57.080 1.00 19.80 219 LEU A O 1
ATOM 1556 N N . ALA A 1 223 ? -12.458 38.507 55.219 1.00 21.54 220 ALA A N 1
ATOM 1557 C CA . ALA A 1 223 ? -13.679 39.235 54.895 1.00 22.85 220 ALA A CA 1
ATOM 1558 C C . ALA A 1 223 ? -14.886 38.306 54.836 1.00 24.10 220 ALA A C 1
ATOM 1559 O O . ALA A 1 223 ? -15.924 38.586 55.433 1.00 24.02 220 ALA A O 1
ATOM 1561 N N A ASN A 1 224 ? -14.747 37.203 54.108 0.50 25.08 221 ASN A N 1
ATOM 1562 N N B ASN A 1 224 ? -14.731 37.198 54.119 0.50 25.11 221 ASN A N 1
ATOM 1563 C CA A ASN A 1 224 ? -15.823 36.221 53.986 0.50 26.41 221 ASN A CA 1
ATOM 1564 C CA B ASN A 1 224 ? -15.796 36.216 53.970 0.50 26.48 221 ASN A CA 1
ATOM 1565 C C A ASN A 1 224 ? -16.173 35.544 55.313 0.50 24.81 221 ASN A C 1
ATOM 1566 C C B ASN A 1 224 ? -16.164 35.538 55.298 0.50 24.87 221 ASN A C 1
ATOM 1567 O O A ASN A 1 224 ? -17.343 35.274 55.583 0.50 25.73 221 ASN A O 1
ATOM 1568 O O B ASN A 1 224 ? -17.336 35.263 55.553 0.50 25.81 221 ASN A O 1
ATOM 1577 N N . MET A 1 225 ? -15.169 35.280 56.142 1.00 23.73 222 MET A N 1
ATOM 1578 C CA . MET A 1 225 ? -15.416 34.627 57.440 1.00 22.95 222 MET A CA 1
ATOM 1579 C C . MET A 1 225 ? -16.231 35.548 58.333 1.00 21.80 222 MET A C 1
ATOM 1580 O O . MET A 1 225 ? -17.108 35.091 59.055 1.00 21.47 222 MET A O 1
ATOM 1585 N N . PHE A 1 226 ? -15.933 36.851 58.307 1.00 19.85 223 PHE A N 1
ATOM 1586 C CA . PHE A 1 226 ? -16.712 37.808 59.079 1.00 19.28 223 PHE A CA 1
ATOM 1587 C C . PHE A 1 226 ? -18.103 37.979 58.480 1.00 21.74 223 PHE A C 1
ATOM 1588 O O . PHE A 1 226 ? -19.094 38.067 59.215 1.00 20.93 223 PHE A O 1
ATOM 1596 N N A SER A 1 227 ? -18.182 38.045 57.151 0.50 23.29 224 SER A N 1
ATOM 1597 N N B SER A 1 227 ? -18.158 38.025 57.150 0.50 23.24 224 SER A N 1
ATOM 1598 C CA A SER A 1 227 ? -19.477 38.207 56.479 0.50 25.34 224 SER A CA 1
ATOM 1599 C CA B SER A 1 227 ? -19.417 38.186 56.425 0.50 25.31 224 SER A CA 1
ATOM 1600 C C A SER A 1 227 ? -20.405 37.027 56.743 0.50 26.57 224 SER A C 1
ATOM 1601 C C B SER A 1 227 ? -20.381 37.037 56.721 0.50 26.52 224 SER A C 1
ATOM 1602 O O A SER A 1 227 ? -21.614 37.207 56.864 0.50 28.53 224 SER A O 1
ATOM 1603 O O B SER A 1 227 ? -21.583 37.252 56.851 0.50 28.46 224 SER A O 1
ATOM 1608 N N . ASN A 1 228 ? -19.847 35.822 56.819 1.00 26.84 225 ASN A N 1
ATOM 1609 C CA . ASN A 1 228 ? -20.645 34.627 57.097 1.00 29.03 225 ASN A CA 1
ATOM 1610 C C . ASN A 1 228 ? -20.861 34.357 58.587 1.00 28.15 225 ASN A C 1
ATOM 1611 O O . ASN A 1 228 ? -21.531 33.395 58.948 1.00 29.64 225 ASN A O 1
ATOM 1616 N N . GLY A 1 229 ? -20.287 35.180 59.451 1.00 26.75 226 GLY A N 1
ATOM 1617 C CA . GLY A 1 229 ? -20.444 34.994 60.892 1.00 26.70 226 GLY A CA 1
ATOM 1618 C C . GLY A 1 229 ? -19.645 33.827 61.453 1.00 26.79 226 GLY A C 1
ATOM 1619 O O . GLY A 1 229 ? -19.936 33.358 62.549 1.00 27.40 226 GLY A O 1
ATOM 1620 N N . GLU A 1 230 ? -18.632 33.368 60.718 1.00 25.71 227 GLU A N 1
ATOM 1621 C CA . GLU A 1 230 ? -17.790 32.252 61.165 1.00 24.85 227 GLU A CA 1
ATOM 1622 C C . GLU A 1 230 ? -16.844 32.637 62.299 1.00 22.36 227 GLU A C 1
ATOM 1623 O O . GLU A 1 230 ? -16.361 31.761 63.023 1.00 22.96 227 GLU A O 1
ATOM 1629 N N . ILE A 1 231 ? -16.511 33.922 62.378 1.00 18.38 228 ILE A N 1
ATOM 1630 C CA . ILE A 1 231 ? -15.648 34.455 63.422 1.00 17.54 228 ILE A CA 1
ATOM 1631 C C . ILE A 1 231 ? -16.207 35.789 63.891 1.00 17.56 228 ILE A C 1
ATOM 1632 O O . ILE A 1 231 ? -16.934 36.472 63.162 1.00 17.74 228 ILE A O 1
ATOM 1637 N N . VAL A 1 232 ? -15.865 36.120 65.129 1.00 17.41 229 VAL A N 1
ATOM 1638 C CA . VAL A 1 232 ? -16.209 37.371 65.800 1.00 18.31 229 VAL A CA 1
ATOM 1639 C C . VAL A 1 232 ? -14.965 38.251 65.912 1.00 15.95 229 VAL A C 1
ATOM 1640 O O . VAL A 1 232 ? -15.067 39.470 66.052 1.00 16.65 229 VAL A O 1
ATOM 1644 N N . ALA A 1 233 ? -13.783 37.628 65.888 1.00 14.79 230 ALA A N 1
ATOM 1645 C CA . ALA A 1 233 ? -12.519 38.369 66.016 1.00 13.62 230 ALA A CA 1
ATOM 1646 C C . ALA A 1 233 ? -11.370 37.760 65.235 1.00 13.74 230 ALA A C 1
ATOM 1647 O O . ALA A 1 233 ? -11.324 36.547 65.014 1.00 12.64 230 ALA A O 1
ATOM 1649 N N . ALA A 1 234 ? -10.445 38.607 64.801 1.00 12.39 231 ALA A N 1
ATOM 1650 C CA . ALA A 1 234 ? -9.242 38.133 64.123 1.00 13.06 231 ALA A CA 1
ATOM 1651 C C . ALA A 1 234 ? -8.046 39.029 64.410 1.00 13.71 231 ALA A C 1
ATOM 1652 O O . ALA A 1 234 ? -8.185 40.257 64.500 1.00 12.96 231 ALA A O 1
ATOM 1654 N N . VAL A 1 235 ? -6.881 38.425 64.594 1.00 12.66 232 VAL A N 1
ATOM 1655 C CA . VAL A 1 235 ? -5.652 39.202 64.711 1.00 11.94 232 VAL A CA 1
ATOM 1656 C C . VAL A 1 235 ? -5.308 39.451 63.244 1.00 12.82 232 VAL A C 1
ATOM 1657 O O . VAL A 1 235 ? -5.110 38.502 62.488 1.00 14.13 232 VAL A O 1
ATOM 1661 N N . ALA A 1 236 ? -5.251 40.709 62.836 1.00 11.91 233 ALA A N 1
ATOM 1662 C CA . ALA A 1 236 ? -5.055 41.030 61.438 1.00 12.65 233 ALA A CA 1
ATOM 1663 C C . ALA A 1 236 ? -4.385 42.380 61.212 1.00 11.12 233 ALA A C 1
ATOM 1664 O O . ALA A 1 236 ? -4.430 43.267 62.052 1.00 13.11 233 ALA A O 1
ATOM 1666 N N . SER A 1 237 ? -3.819 42.530 60.024 1.00 12.51 234 SER A N 1
ATOM 1667 C CA . SER A 1 237 ? -3.126 43.742 59.648 1.00 12.66 234 SER A CA 1
ATOM 1668 C C . SER A 1 237 ? -4.055 44.916 59.397 1.00 13.21 234 SER A C 1
ATOM 1669 O O . SER A 1 237 ? -5.263 44.755 59.182 1.00 14.08 234 SER A O 1
ATOM 1672 N N . ASP A 1 238 ? -3.463 46.104 59.415 1.00 12.45 235 ASP A N 1
ATOM 1673 C CA . ASP A 1 238 ? -4.142 47.335 59.084 1.00 14.06 235 ASP A CA 1
ATOM 1674 C C . ASP A 1 238 ? -4.784 47.223 57.694 1.00 14.56 235 ASP A C 1
ATOM 1675 O O . ASP A 1 238 ? -5.940 47.627 57.502 1.00 14.12 235 ASP A O 1
ATOM 1680 N N . PHE A 1 239 ? -4.064 46.630 56.746 1.00 14.76 236 PHE A N 1
ATOM 1681 C CA . PHE A 1 239 ? -4.611 46.446 55.388 1.00 16.47 236 PHE A CA 1
ATOM 1682 C C . PHE A 1 239 ? -5.883 45.569 55.410 1.00 16.39 236 PHE A C 1
ATOM 1683 O O . PHE A 1 239 ? -6.903 45.881 54.757 1.00 17.46 236 PHE A O 1
ATOM 1691 N N . ALA A 1 240 ? -5.819 44.485 56.176 1.00 14.93 237 ALA A N 1
ATOM 1692 C CA . ALA A 1 240 ? -6.914 43.521 56.333 1.00 15.67 237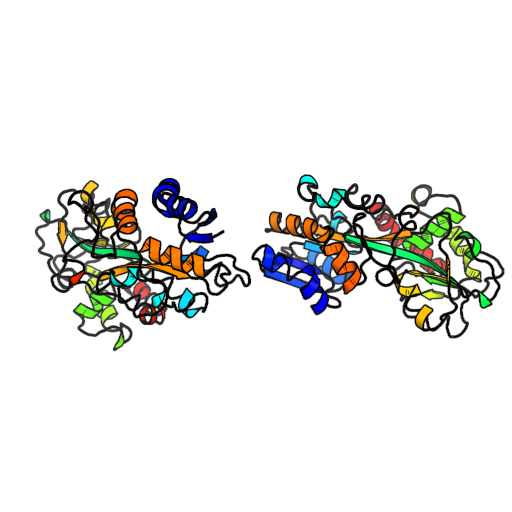 ALA A CA 1
ATOM 1693 C C . ALA A 1 240 ? -8.135 44.171 56.996 1.00 16.19 237 ALA A C 1
ATOM 1694 O O . ALA A 1 240 ? -9.282 43.890 56.605 1.00 16.75 237 ALA A O 1
ATOM 1696 N N . PHE A 1 241 ? -7.920 45.050 57.977 1.00 16.16 238 PHE A N 1
ATOM 1697 C CA . PHE A 1 241 ? -9.061 45.745 58.592 1.00 16.55 238 PHE A CA 1
ATOM 1698 C C . PHE A 1 241 ? -9.822 46.521 57.508 1.00 17.30 238 PHE A C 1
ATOM 1699 O O . PHE A 1 241 ? -11.064 46.558 57.472 1.00 17.45 238 PHE A O 1
ATOM 1707 N N . GLY A 1 242 ? -9.085 47.143 56.604 1.00 18.39 239 GLY A N 1
ATOM 1708 C CA . GLY A 1 242 ? -9.741 47.865 55.507 1.00 19.70 239 GLY A CA 1
ATOM 1709 C C . GLY A 1 242 ? -10.598 46.964 54.623 1.00 20.68 239 GLY A C 1
ATOM 1710 O O . GLY A 1 242 ? -11.745 47.305 54.270 1.00 21.90 239 GLY A O 1
ATOM 1711 N N A THR A 1 243 ? -10.046 45.810 54.272 0.50 20.71 240 THR A N 1
ATOM 1712 N N B THR A 1 243 ? -10.068 45.806 54.237 0.50 20.62 240 THR A N 1
ATOM 1713 C CA A THR A 1 243 ? -10.742 44.853 53.423 0.50 21.38 240 THR A CA 1
ATOM 1714 C CA B THR A 1 243 ? -10.839 44.898 53.378 0.50 21.18 240 THR A CA 1
ATOM 1715 C C A THR A 1 243 ? -11.985 44.275 54.115 0.50 20.76 240 THR A C 1
ATOM 1716 C C B THR A 1 243 ? -12.028 44.274 54.119 0.50 20.62 240 THR A C 1
ATOM 1717 O O A THR A 1 243 ? -13.051 44.173 53.515 0.50 21.35 240 THR A O 1
ATOM 1718 O O B THR A 1 243 ? -13.106 44.123 53.550 0.50 21.13 240 THR A O 1
ATOM 1725 N N . ILE A 1 244 ? -11.844 43.901 55.383 1.00 18.59 241 ILE A N 1
ATOM 1726 C CA . ILE A 1 244 ? -12.950 43.330 56.143 1.00 18.50 241 ILE A CA 1
ATOM 1727 C C . ILE A 1 244 ? -14.053 44.363 56.316 1.00 19.45 241 ILE A C 1
ATOM 1728 O O . ILE A 1 244 ? -15.238 44.039 56.224 1.00 20.06 241 ILE A O 1
ATOM 1733 N N . SER A 1 245 ? -13.654 45.611 56.555 1.00 20.78 242 SER A N 1
ATOM 1734 C CA . SER A 1 245 ? -14.620 46.694 56.774 1.00 22.86 242 SER A CA 1
ATOM 1735 C C . SER A 1 245 ? -15.508 46.914 55.573 1.00 25.16 242 SER A C 1
ATOM 1736 O O . SER A 1 245 ? -16.669 47.291 55.720 1.00 26.73 242 SER A O 1
ATOM 1739 N N . LYS A 1 246 ? -14.975 46.684 54.379 1.00 27.84 243 LYS A N 1
ATOM 1740 C CA . LYS A 1 246 ? -15.799 46.827 53.183 1.00 30.48 243 LYS A CA 1
ATOM 1741 C C . LYS A 1 246 ? -16.880 45.762 53.151 1.00 30.62 243 LYS A C 1
ATOM 1742 O O . LYS A 1 246 ? -17.992 46.014 52.701 1.00 31.55 243 LYS A O 1
ATOM 1748 N N . ALA A 1 247 ? -16.576 44.569 53.651 1.00 29.48 244 ALA A N 1
ATOM 1749 C CA . ALA A 1 247 ? -17.554 43.496 53.663 1.00 28.91 244 ALA A CA 1
ATOM 1750 C C . ALA A 1 247 ? -18.479 43.563 54.876 1.00 28.96 244 ALA A C 1
ATOM 1751 O O . ALA A 1 247 ? -19.653 43.193 54.787 1.00 29.81 244 ALA A O 1
ATOM 1753 N N . LYS A 1 248 ? -17.975 44.063 55.999 1.00 25.74 245 LYS A N 1
ATOM 1754 C CA . LYS A 1 248 ? -18.766 44.147 57.216 1.00 24.84 245 LYS A CA 1
ATOM 1755 C C . LYS A 1 248 ? -18.411 45.442 57.930 1.00 24.52 245 LYS A C 1
ATOM 1756 O O . LYS A 1 248 ? -17.574 45.431 58.824 1.00 20.87 245 LYS A O 1
ATOM 1762 N N . PRO A 1 249 ? -19.065 46.560 57.556 1.00 25.09 246 PRO A N 1
ATOM 1763 C CA . PRO A 1 249 ? -18.683 47.871 58.123 1.00 25.25 246 PRO A CA 1
ATOM 1764 C C . PRO A 1 249 ? -18.783 48.068 59.640 1.00 23.05 246 PRO A C 1
ATOM 1765 O O . PRO A 1 249 ? -18.144 48.977 60.168 1.00 25.92 246 PRO A O 1
ATOM 1769 N N A GLU A 1 250 ? -19.546 47.222 60.325 0.50 22.70 247 GLU A N 1
ATOM 1770 N N B GLU A 1 250 ? -19.533 47.225 60.340 0.50 22.84 247 GLU A N 1
ATOM 1771 C CA A GLU A 1 250 ? -19.670 47.322 61.782 0.50 21.18 247 GLU A CA 1
ATOM 1772 C CA B GLU A 1 250 ? -19.635 47.362 61.797 0.50 21.42 247 GLU A CA 1
ATOM 1773 C C A GLU A 1 250 ? -18.412 46.876 62.557 0.50 18.38 247 GLU A C 1
ATOM 1774 C C B GLU A 1 250 ? -18.386 46.905 62.561 0.50 18.48 247 GLU A C 1
ATOM 1775 O O A GLU A 1 250 ? -18.339 47.081 63.771 0.50 16.53 247 GLU A O 1
ATOM 1776 O O B GLU A 1 250 ? -18.295 47.122 63.772 0.50 16.60 247 GLU A O 1
ATOM 1787 N N . VAL A 1 251 ? -17.423 46.277 61.886 1.00 15.92 248 VAL A N 1
ATOM 1788 C CA . VAL A 1 251 ? -16.235 45.817 62.605 1.00 14.35 248 VAL A CA 1
ATOM 1789 C C . VAL A 1 251 ? -15.419 47.020 63.116 1.00 13.01 248 VAL A C 1
ATOM 1790 O O . VAL A 1 251 ? -15.483 48.108 62.538 1.00 12.75 248 VAL A O 1
ATOM 1794 N N . ILE A 1 252 ? -14.741 46.805 64.239 1.00 11.43 249 ILE A N 1
ATOM 1795 C CA . ILE A 1 252 ? -13.846 47.775 64.858 1.00 10.89 249 ILE A CA 1
ATOM 1796 C C . ILE A 1 252 ? -12.435 47.180 64.950 1.00 11.08 249 ILE A C 1
ATOM 1797 O O . ILE A 1 252 ? -12.245 45.951 64.911 1.00 11.02 249 ILE A O 1
ATOM 1802 N N . ASN A 1 253 ? -11.447 48.067 65.069 1.00 11.70 250 ASN A N 1
ATOM 1803 C CA . ASN A 1 253 ? -10.050 47.692 65.166 1.00 10.31 250 ASN A CA 1
ATOM 1804 C C . ASN A 1 253 ? -9.541 48.049 66.549 1.00 11.46 250 ASN A C 1
ATOM 1805 O O . ASN A 1 253 ? -9.286 49.225 66.859 1.00 10.54 250 ASN A O 1
ATOM 1810 N N . VAL A 1 254 ? -9.406 47.031 67.372 1.00 10.78 251 VAL A N 1
ATOM 1811 C CA . VAL A 1 254 ? -8.957 47.188 68.748 1.00 11.40 251 VAL A CA 1
ATOM 1812 C C . VAL A 1 254 ? -7.433 47.085 68.816 1.00 11.54 251 VAL A C 1
ATOM 1813 O O . VAL A 1 254 ? -6.849 46.118 68.317 1.00 12.33 251 VAL A O 1
ATOM 1817 N N . ILE A 1 255 ? -6.792 48.101 69.412 1.00 12.42 252 ILE A N 1
ATOM 1818 C CA . ILE A 1 255 ? -5.342 48.094 69.617 1.00 13.15 252 ILE A CA 1
ATOM 1819 C C . ILE A 1 255 ? -5.137 47.972 71.121 1.00 13.86 252 ILE A C 1
ATOM 1820 O O . ILE A 1 255 ? -5.515 48.874 71.867 1.00 14.80 252 ILE A O 1
ATOM 1825 N N . PRO A 1 256 ? -4.571 46.849 71.590 1.00 12.45 253 PRO A N 1
ATOM 1826 C CA . PRO A 1 256 ? -4.392 46.743 73.026 1.00 12.26 253 PRO A CA 1
ATOM 1827 C C . PRO A 1 256 ? -3.522 47.856 73.601 1.00 12.48 253 PRO A C 1
ATOM 1828 O O . PRO A 1 256 ? -2.625 48.348 72.939 1.00 13.81 253 PRO A O 1
ATOM 1832 N N . GLU A 1 257 ? -3.792 48.222 74.842 1.00 14.59 254 GLU A N 1
ATOM 1833 C CA . GLU A 1 257 ? -3.013 49.245 75.524 1.00 16.27 254 GLU A CA 1
ATOM 1834 C C . GLU A 1 257 ? -1.547 48.863 75.681 1.00 16.16 254 GLU A C 1
ATOM 1835 O O . GLU A 1 257 ? -0.665 49.727 75.773 1.00 16.13 254 GLU A O 1
ATOM 1841 N N . SER A 1 258 ? -1.278 47.567 75.688 1.00 14.77 255 SER A N 1
ATOM 1842 C CA . SER A 1 258 ? 0.084 47.071 75.869 1.00 14.54 255 SER A CA 1
ATOM 1843 C C . SER A 1 258 ? 0.933 47.349 74.632 1.00 13.84 255 SER A C 1
ATOM 1844 O O . SER A 1 258 ? 2.168 47.356 74.703 1.00 13.77 255 SER A O 1
ATOM 1847 N N . GLY A 1 259 ? 0.275 47.546 73.487 1.00 12.94 256 GLY A N 1
ATOM 1848 C CA . GLY A 1 259 ? 0.960 47.883 72.257 1.00 12.68 256 GLY A CA 1
ATOM 1849 C C . GLY A 1 259 ? 0.744 46.880 71.143 1.00 13.64 256 GLY A C 1
ATOM 1850 O O . GLY A 1 259 ? 0.617 45.686 71.398 1.00 14.79 256 GLY A O 1
ATOM 1851 N N . THR A 1 260 ? 0.628 47.396 69.929 1.00 13.32 257 THR A N 1
ATOM 1852 C CA . THR A 1 260 ? 0.551 46.585 68.724 1.00 14.34 257 THR A CA 1
ATOM 1853 C C . THR A 1 260 ? 1.976 46.142 68.357 1.00 12.50 257 THR A C 1
ATOM 1854 O O . THR A 1 260 ? 2.951 46.464 69.065 1.00 13.12 257 THR A O 1
ATOM 1858 N N . TYR A 1 261 ? 2.074 45.314 67.316 1.00 10.44 258 TYR A N 1
ATOM 1859 C CA . TYR A 1 261 ? 3.342 44.844 66.774 1.00 11.23 258 TYR A CA 1
ATOM 1860 C C . TYR A 1 261 ? 3.491 45.380 65.360 1.00 11.91 258 TYR A C 1
ATOM 1861 O O . TYR A 1 261 ? 2.546 45.356 64.566 1.00 11.68 258 TYR A O 1
ATOM 1870 N N . LEU A 1 262 ? 4.672 45.915 65.066 1.00 12.37 259 LEU A N 1
ATOM 1871 C CA . LEU A 1 262 ? 4.957 46.429 63.748 1.00 12.39 259 LEU A CA 1
ATOM 1872 C C . LEU A 1 262 ? 5.784 45.453 62.939 1.00 13.08 259 LEU A C 1
ATOM 1873 O O . LEU A 1 262 ? 6.459 44.575 63.494 1.00 12.61 259 LEU A O 1
ATOM 1878 N N . ASN A 1 263 ? 5.692 45.588 61.622 1.00 11.49 260 ASN A N 1
ATOM 1879 C CA . ASN A 1 263 ? 6.590 44.881 60.707 1.00 12.93 260 ASN A CA 1
ATOM 1880 C C . ASN A 1 263 ? 7.046 45.950 59.697 1.00 12.61 260 ASN A C 1
ATOM 1881 O O . ASN A 1 263 ? 6.342 46.944 59.483 1.00 13.02 260 ASN A O 1
ATOM 1886 N N . PHE A 1 264 ? 8.235 45.761 59.142 1.00 13.47 261 PHE A N 1
ATOM 1887 C CA . PHE A 1 264 ? 8.829 46.720 58.207 1.00 12.13 261 PHE A CA 1
ATOM 1888 C C . PHE A 1 264 ? 9.258 46.082 56.897 1.00 12.40 261 PHE A C 1
ATOM 1889 O O . PHE A 1 264 ? 9.514 44.880 56.845 1.00 12.35 261 PHE A O 1
ATOM 1897 N N . ASN A 1 265 ? 9.355 46.905 55.851 1.00 12.08 262 ASN A N 1
ATOM 1898 C CA . ASN A 1 265 ? 9.982 46.513 54.604 1.00 12.43 262 ASN A CA 1
ATOM 1899 C C . ASN A 1 265 ? 11.207 47.426 54.585 1.00 12.01 262 ASN A C 1
ATOM 1900 O O . ASN A 1 265 ? 11.126 48.589 54.982 1.00 12.98 262 ASN A O 1
ATOM 1905 N N . THR A 1 266 ? 12.337 46.913 54.119 1.00 12.79 263 THR A N 1
ATOM 1906 C CA . THR A 1 266 ? 13.569 47.669 54.122 1.00 13.79 263 THR A CA 1
ATOM 1907 C C . THR A 1 266 ? 14.237 47.712 52.759 1.00 14.55 263 THR A C 1
ATOM 1908 O O . THR A 1 266 ? 13.882 46.952 51.866 1.00 13.45 263 THR A O 1
ATOM 1912 N N . ILE A 1 267 ? 15.215 48.603 52.610 1.00 13.95 264 ILE A N 1
ATOM 1913 C CA . ILE A 1 267 ? 15.990 48.699 51.365 1.00 14.78 264 ILE A CA 1
ATOM 1914 C C . ILE A 1 267 ? 17.457 48.522 51.730 1.00 14.37 264 ILE A C 1
ATOM 1915 O O . ILE A 1 267 ? 17.981 49.234 52.598 1.00 15.99 264 ILE A O 1
ATOM 1920 N N . ASN A 1 268 ? 18.104 47.568 51.071 1.00 14.86 265 ASN A N 1
ATOM 1921 C CA . ASN A 1 268 ? 19.519 47.270 51.257 1.00 15.19 265 ASN A CA 1
ATOM 1922 C C . ASN A 1 268 ? 20.349 47.524 50.009 1.00 16.94 265 ASN A C 1
ATOM 1923 O O . ASN A 1 268 ? 19.828 47.501 48.873 1.00 16.55 265 ASN A O 1
ATOM 1928 N N . ILE A 1 269 ? 21.633 47.775 50.221 1.00 16.18 266 ILE A N 1
ATOM 1929 C CA . ILE A 1 269 ? 22.569 47.938 49.130 1.00 17.62 266 ILE A CA 1
ATOM 1930 C C . ILE A 1 269 ? 23.314 46.617 48.955 1.00 18.95 266 ILE A C 1
ATOM 1931 O O . ILE A 1 269 ? 23.900 46.085 49.899 1.00 18.19 266 ILE A O 1
ATOM 1936 N N . ASN A 1 270 ? 23.272 46.065 47.749 1.00 19.98 267 ASN A N 1
ATOM 1937 C CA . ASN A 1 270 ? 23.969 44.805 47.490 1.00 21.30 267 ASN A CA 1
ATOM 1938 C C . ASN A 1 270 ? 25.479 44.980 47.511 1.00 22.05 267 ASN A C 1
ATOM 1939 O O . ASN A 1 270 ? 26.025 45.926 46.967 1.00 22.35 267 ASN A O 1
ATOM 1944 N N . LYS A 1 271 ? 26.138 44.055 48.184 1.00 23.49 268 LYS A N 1
ATOM 1945 C CA . LYS A 1 271 ? 27.576 44.098 48.354 1.00 25.57 268 LYS A CA 1
ATOM 1946 C C . LYS A 1 271 ? 28.328 44.080 47.016 1.00 27.31 268 LYS A C 1
ATOM 1947 O O . LYS A 1 271 ? 29.389 44.701 46.893 1.00 27.56 268 LYS A O 1
ATOM 1953 N N . ASN A 1 272 ? 27.758 43.422 46.008 1.00 27.82 269 ASN A N 1
ATOM 1954 C CA . ASN A 1 272 ? 28.403 43.324 44.698 1.00 30.99 269 ASN A CA 1
ATOM 1955 C C . ASN A 1 272 ? 28.116 44.545 43.796 1.00 30.97 269 ASN A C 1
ATOM 1956 O O . ASN A 1 272 ? 28.636 44.643 42.685 1.00 31.81 269 ASN A O 1
ATOM 1961 N N . SER A 1 273 ? 27.304 45.485 44.276 1.00 29.22 270 SER A N 1
ATOM 1962 C CA . SER A 1 273 ? 26.982 46.677 43.496 1.00 28.71 270 SER A CA 1
ATOM 1963 C C . SER A 1 273 ? 28.205 47.479 43.079 1.00 30.13 270 SER A C 1
ATOM 1964 O O . SER A 1 273 ? 29.146 47.646 43.854 1.00 30.00 270 SER A O 1
ATOM 1967 N N . LYS A 1 274 ? 28.156 47.985 41.849 1.00 31.61 271 LYS A N 1
ATOM 1968 C CA . LYS A 1 274 ? 29.199 48.821 41.276 1.00 32.27 271 LYS A CA 1
ATOM 1969 C C . LYS A 1 274 ? 28.666 50.248 41.116 1.00 31.24 271 LYS A C 1
ATOM 1970 O O . LYS A 1 274 ? 29.213 51.041 40.360 1.00 32.95 271 LYS A O 1
ATOM 1976 N N . ASN A 1 275 ? 27.586 50.563 41.835 1.00 29.29 272 ASN A N 1
ATOM 1977 C CA . ASN A 1 275 ? 26.953 51.876 41.792 1.00 28.52 272 ASN A CA 1
ATOM 1978 C C . ASN A 1 275 ? 26.507 52.275 43.206 1.00 26.71 272 ASN A C 1
ATOM 1979 O O . ASN A 1 275 ? 25.401 52.758 43.404 1.00 25.80 272 ASN A O 1
ATOM 1984 N N . LYS A 1 276 ? 27.367 52.092 44.193 1.00 26.11 273 LYS A N 1
ATOM 1985 C CA . LYS A 1 276 ? 26.965 52.368 45.583 1.00 25.15 273 LYS A CA 1
ATOM 1986 C C . LYS A 1 276 ? 26.665 53.827 45.927 1.00 24.72 273 LYS A C 1
ATOM 1987 O O . LYS A 1 276 ? 25.751 54.103 46.705 1.00 23.01 273 LYS A O 1
ATOM 1993 N N . ASP A 1 277 ? 27.403 54.776 45.360 1.00 25.99 274 ASP A N 1
ATOM 1994 C CA . ASP A 1 277 ? 27.109 56.179 45.663 1.00 26.45 274 ASP A CA 1
ATOM 1995 C C . ASP A 1 277 ? 25.673 56.513 45.267 1.00 25.39 274 ASP A C 1
ATOM 1996 O O . ASP A 1 277 ? 24.948 57.143 46.042 1.00 23.96 274 ASP A O 1
ATOM 2001 N N . LEU A 1 278 ? 25.267 56.070 44.076 1.00 23.96 275 LEU A N 1
ATOM 2002 C CA . LEU A 1 278 ? 23.916 56.303 43.580 1.00 24.78 275 LEU A CA 1
ATOM 2003 C C . LEU A 1 278 ? 22.901 55.536 44.453 1.00 22.98 275 LEU A C 1
ATOM 2004 O O . LEU A 1 278 ? 21.785 56.013 44.699 1.00 22.39 275 LEU A O 1
ATOM 2009 N N . ALA A 1 279 ? 23.287 54.339 44.890 1.00 22.17 276 ALA A N 1
ATOM 2010 C CA . ALA A 1 279 ? 22.440 53.513 45.761 1.00 21.50 276 ALA A CA 1
ATOM 2011 C C . ALA A 1 279 ? 22.149 54.255 47.067 1.00 20.28 276 ALA A C 1
ATOM 2012 O O . ALA A 1 279 ? 21.002 54.280 47.528 1.00 18.14 276 ALA A O 1
ATOM 2014 N N . TYR A 1 280 ? 23.186 54.846 47.668 1.00 19.66 277 TYR A N 1
ATOM 2015 C CA . TYR A 1 280 ? 22.992 55.627 48.894 1.00 19.15 277 TYR A CA 1
ATOM 2016 C C . TYR A 1 280 ? 22.060 56.814 48.647 1.00 20.08 277 TYR A C 1
ATOM 2017 O O . TYR A 1 280 ? 21.191 57.098 49.460 1.00 20.29 277 TYR A O 1
ATOM 2026 N N . GLU A 1 281 ? 22.262 57.527 47.539 1.00 20.79 278 GLU A N 1
ATOM 2027 C CA . GLU A 1 281 ? 21.405 58.663 47.198 1.00 20.79 278 GLU A CA 1
ATOM 2028 C C . GLU A 1 281 ? 19.956 58.213 47.092 1.00 20.46 278 GLU A C 1
ATOM 2029 O O . GLU A 1 281 ? 19.040 58.908 47.545 1.00 20.39 278 GLU A O 1
ATOM 2035 N N . PHE A 1 282 ? 19.738 57.045 46.504 1.00 20.00 279 PHE A N 1
ATOM 2036 C CA . PHE A 1 282 ? 18.393 56.553 46.354 1.00 19.59 279 PHE A CA 1
ATOM 2037 C C . PHE A 1 282 ? 17.725 56.221 47.690 1.00 17.69 279 PHE A C 1
ATOM 2038 O O . PHE A 1 282 ? 16.549 56.559 47.894 1.00 18.32 279 PHE A O 1
ATOM 2046 N N . ILE A 1 283 ? 18.449 55.575 48.597 1.00 16.73 280 ILE A N 1
ATOM 2047 C CA . ILE A 1 283 ? 17.865 55.229 49.908 1.00 14.67 280 ILE A CA 1
ATOM 2048 C C . ILE A 1 283 ? 17.505 56.511 50.645 1.00 15.06 280 ILE A C 1
ATOM 2049 O O . ILE A 1 283 ? 16.415 56.633 51.233 1.00 15.16 280 ILE A O 1
ATOM 2054 N N . ASN A 1 284 ? 18.410 57.486 50.599 1.00 17.34 281 ASN A N 1
ATOM 2055 C CA . ASN A 1 284 ? 18.168 58.776 51.236 1.00 17.61 281 ASN A CA 1
ATOM 2056 C C . ASN A 1 284 ? 16.920 59.438 50.644 1.00 17.50 281 ASN A C 1
ATOM 2057 O O . ASN A 1 284 ? 16.105 60.027 51.362 1.00 17.09 281 ASN A O 1
ATOM 2062 N N . TYR A 1 285 ? 16.758 59.314 49.329 1.00 18.05 282 TYR A N 1
ATOM 2063 C CA . TYR A 1 285 ? 15.586 59.829 48.631 1.00 18.36 282 TYR A CA 1
ATOM 2064 C C . TYR A 1 285 ? 14.307 59.111 49.075 1.00 18.14 282 TYR A C 1
ATOM 2065 O O . TYR A 1 285 ? 13.281 59.761 49.354 1.00 17.69 282 TYR A O 1
ATOM 2074 N N . ALA A 1 286 ? 14.373 57.781 49.179 1.00 17.39 283 ALA A N 1
ATOM 2075 C CA . ALA A 1 286 ? 13.200 56.983 49.583 1.00 17.07 283 ALA A CA 1
ATOM 2076 C C . ALA A 1 286 ? 12.697 57.335 51.001 1.00 16.69 283 ALA A C 1
ATOM 2077 O O . ALA A 1 286 ? 11.504 57.178 51.308 1.00 15.50 283 ALA A O 1
ATOM 2079 N N . LEU A 1 287 ? 13.613 57.831 51.835 1.00 15.60 284 LEU A N 1
ATOM 2080 C CA . LEU A 1 287 ? 13.318 58.216 53.209 1.00 15.81 284 LEU A CA 1
ATOM 2081 C C . LEU A 1 287 ? 12.938 59.688 53.342 1.00 16.17 284 LEU A C 1
ATOM 2082 O O . LEU A 1 287 ? 12.528 60.111 54.415 1.00 17.08 284 LEU A O 1
ATOM 2087 N N . SER A 1 288 ? 13.043 60.452 52.256 1.00 17.30 285 SER A N 1
ATOM 2088 C CA . SER A 1 288 ? 12.732 61.882 52.298 1.00 18.62 285 SER A CA 1
ATOM 2089 C C . SER A 1 288 ? 11.251 62.132 52.590 1.00 19.20 285 SER A C 1
ATOM 2090 O O . SER A 1 288 ? 10.382 61.329 52.244 1.00 17.48 285 SER A O 1
ATOM 2093 N N . LYS A 1 289 ? 10.973 63.273 53.206 1.00 19.58 286 LYS A N 1
ATOM 2094 C CA . LYS A 1 289 ? 9.611 63.643 53.556 1.00 20.58 286 LYS A CA 1
ATOM 2095 C C . LYS A 1 289 ? 8.693 63.641 52.325 1.00 20.66 286 LYS A C 1
ATOM 2096 O O . LYS A 1 289 ? 7.593 63.106 52.378 1.00 19.97 286 LYS A O 1
ATOM 2102 N N . GLU A 1 290 ? 9.165 64.202 51.219 1.00 22.20 287 GLU A N 1
ATOM 2103 C CA . GLU A 1 290 ? 8.358 64.262 49.998 1.00 24.16 287 GLU A CA 1
ATOM 2104 C C . GLU A 1 290 ? 8.011 62.871 49.453 1.00 22.00 287 GLU A C 1
ATOM 2105 O O . GLU A 1 290 ? 6.858 62.607 49.141 1.00 22.43 287 GLU A O 1
ATOM 2111 N N . VAL A 1 291 ? 8.989 61.977 49.349 1.00 21.07 288 VAL A N 1
ATOM 2112 C CA . VAL A 1 291 ? 8.712 60.635 48.820 1.00 20.45 288 VAL A CA 1
ATOM 2113 C C . VAL A 1 291 ? 7.820 59.814 49.777 1.00 19.26 288 VAL A C 1
ATOM 2114 O O . VAL A 1 291 ? 6.947 59.057 49.342 1.00 19.27 288 VAL A O 1
ATOM 2118 N N . GLN A 1 292 ? 8.058 59.954 51.073 1.00 17.98 289 GLN A N 1
ATOM 2119 C CA . GLN A 1 292 ? 7.242 59.290 52.095 1.00 16.90 289 GLN A CA 1
ATOM 2120 C C . GLN A 1 292 ? 5.773 59.773 52.006 1.00 17.30 289 GLN A C 1
ATOM 2121 O O . GLN A 1 292 ? 4.837 58.979 52.158 1.00 18.12 289 GLN A O 1
ATOM 2127 N N . GLU A 1 293 ? 5.567 61.065 51.784 1.00 19.84 290 GLU A N 1
ATOM 2128 C CA . GLU A 1 293 ? 4.206 61.607 51.626 1.00 21.62 290 GLU A CA 1
ATOM 2129 C C . GLU A 1 293 ? 3.570 61.071 50.338 1.00 20.93 290 GLU A C 1
ATOM 2130 O O . GLU A 1 293 ? 2.444 60.596 50.351 1.00 20.38 290 GLU A O 1
ATOM 2136 N N . LYS A 1 294 ? 4.307 61.130 49.231 1.00 21.76 291 LYS A N 1
ATOM 2137 C CA . LYS A 1 294 ? 3.795 60.654 47.941 1.00 23.22 291 LYS A CA 1
ATOM 2138 C C . LYS A 1 294 ? 3.418 59.179 47.968 1.00 22.75 291 LYS A C 1
ATOM 2139 O O . LYS A 1 294 ? 2.366 58.810 47.453 1.00 24.59 291 LYS A O 1
ATOM 2145 N N . THR A 1 295 ? 4.261 58.336 48.560 1.00 20.42 292 THR A N 1
ATOM 2146 C CA . THR A 1 295 ? 3.978 56.891 48.602 1.00 20.31 292 THR A CA 1
ATOM 2147 C C . THR A 1 295 ? 2.840 56.528 49.567 1.00 20.44 292 THR A C 1
ATOM 2148 O O . THR A 1 295 ? 2.130 55.539 49.351 1.00 20.69 292 THR A O 1
ATOM 2152 N N . ALA A 1 296 ? 2.660 57.333 50.613 1.00 20.65 293 ALA A N 1
ATOM 2153 C CA . ALA A 1 296 ? 1.566 57.124 51.565 1.00 20.35 293 ALA A CA 1
ATOM 2154 C C . ALA A 1 296 ? 0.244 57.312 50.810 1.00 21.45 293 ALA A C 1
ATOM 2155 O O . ALA A 1 296 ? -0.689 56.516 50.917 1.00 22.13 293 ALA A O 1
ATOM 2157 N N . LYS A 1 297 ? 0.199 58.372 50.017 1.00 22.73 294 LYS A N 1
ATOM 2158 C CA . LYS A 1 297 ? -0.992 58.722 49.241 1.00 24.62 294 LYS A CA 1
ATOM 2159 C C . LYS A 1 297 ? -1.228 57.843 48.020 1.00 25.34 294 LYS A C 1
ATOM 2160 O O . LYS A 1 297 ? -2.363 57.420 47.758 1.00 25.85 294 LYS A O 1
ATOM 2166 N N . ALA A 1 298 ? -0.174 57.575 47.255 1.00 25.27 295 ALA A N 1
ATOM 2167 C CA . ALA A 1 298 ? -0.325 56.816 46.015 1.00 26.84 295 ALA A CA 1
ATOM 2168 C C . ALA A 1 298 ? -0.248 55.307 46.148 1.00 26.36 295 ALA A C 1
ATOM 2169 O O . ALA A 1 298 ? -0.912 54.590 45.395 1.00 26.29 295 ALA A O 1
ATOM 2171 N N . LEU A 1 299 ? 0.551 54.823 47.094 1.00 24.75 296 LEU A N 1
ATOM 2172 C CA . LEU A 1 299 ? 0.756 53.387 47.253 1.00 24.88 296 LEU A CA 1
ATOM 2173 C C . LEU A 1 299 ? 0.321 52.813 48.600 1.00 23.18 296 LEU A C 1
ATOM 2174 O O . LEU A 1 299 ? 0.581 51.647 48.888 1.00 22.57 296 LEU A O 1
ATOM 2179 N N . ASN A 1 300 ? -0.350 53.614 49.414 1.00 23.12 297 ASN A N 1
ATOM 2180 C CA . ASN A 1 300 ? -0.791 53.182 50.744 1.00 22.55 297 ASN A CA 1
ATOM 2181 C C . ASN A 1 300 ? 0.340 52.624 51.601 1.00 20.02 297 ASN A C 1
ATOM 2182 O O . ASN A 1 300 ? 0.152 51.652 52.322 1.00 20.74 297 ASN A O 1
ATOM 2187 N N . GLU A 1 301 ? 1.512 53.249 51.505 1.00 18.13 298 GLU A N 1
ATOM 2188 C CA . GLU A 1 301 ? 2.664 52.853 52.330 1.00 16.85 298 GLU A CA 1
ATOM 2189 C C . GLU A 1 301 ? 2.690 53.727 53.568 1.00 15.68 298 GLU A C 1
ATOM 2190 O O . GLU A 1 301 ? 2.784 54.953 53.467 1.00 15.66 298 GLU A O 1
ATOM 2196 N N . SER A 1 302 ? 2.577 53.104 54.735 1.00 14.09 299 SER A N 1
ATOM 2197 C CA . SER A 1 302 ? 2.640 53.835 55.985 1.00 14.10 299 SER A CA 1
ATOM 2198 C C . SER A 1 302 ? 4.058 54.421 56.099 1.00 14.56 299 SER A C 1
ATOM 2199 O O . SER A 1 302 ? 5.054 53.726 55.862 1.00 15.84 299 SER A O 1
ATOM 2202 N N . PRO A 1 303 ? 4.151 55.686 56.484 1.00 15.34 300 PRO A N 1
ATOM 2203 C CA . PRO A 1 303 ? 5.459 56.322 56.537 1.00 15.40 300 PRO A CA 1
ATOM 2204 C C . PRO A 1 303 ? 6.297 56.003 57.751 1.00 14.30 300 PRO A C 1
ATOM 2205 O O . PRO A 1 303 ? 5.769 55.702 58.832 1.00 15.08 300 PRO A O 1
ATOM 2209 N N . VAL A 1 304 ? 7.611 56.024 57.555 1.00 14.85 301 VAL A N 1
ATOM 2210 C CA . VAL A 1 304 ? 8.547 55.891 58.677 1.00 13.69 301 VAL A CA 1
ATOM 2211 C C . VAL A 1 304 ? 9.117 57.278 59.014 1.00 15.04 301 VAL A C 1
ATOM 2212 O O . VAL A 1 304 ? 9.724 57.458 60.072 1.00 15.30 301 VAL A O 1
ATOM 2216 N N . ASN A 1 305 ? 8.924 58.259 58.123 1.00 15.81 302 ASN A N 1
ATOM 2217 C CA . ASN A 1 305 ? 9.421 59.602 58.351 1.00 17.17 302 ASN A CA 1
ATOM 2218 C C . ASN A 1 305 ? 8.415 60.347 59.224 1.00 18.76 302 ASN A C 1
ATOM 2219 O O . ASN A 1 305 ? 7.284 60.570 58.806 1.00 18.22 302 ASN A O 1
ATOM 2224 N N . LYS A 1 306 ? 8.833 60.717 60.439 1.00 18.53 303 LYS A N 1
ATOM 2225 C CA . LYS A 1 306 ? 7.944 61.388 61.392 1.00 20.38 303 LYS A CA 1
ATOM 2226 C C . LYS A 1 306 ? 7.559 62.820 61.025 1.00 20.77 303 LYS A C 1
ATOM 2227 O O . LYS A 1 306 ? 6.706 63.424 61.694 1.00 22.78 303 LYS A O 1
ATOM 2233 N N . GLU A 1 307 ? 8.159 63.374 59.982 1.00 20.99 304 GLU A N 1
ATOM 2234 C CA . GLU A 1 307 ? 7.855 64.747 59.591 1.00 24.35 304 GLU A CA 1
ATOM 2235 C C . GLU A 1 307 ? 6.774 64.892 58.531 1.00 25.07 304 GLU A C 1
ATOM 2236 O O . GLU A 1 307 ? 6.414 66.016 58.172 1.00 26.40 304 GLU A O 1
ATOM 2242 N N A VAL A 1 308 ? 6.254 63.768 58.044 0.50 31.01 305 VAL A N 1
ATOM 2243 N N B VAL A 1 308 ? 6.270 63.782 58.014 0.50 30.73 305 VAL A N 1
ATOM 2244 C CA A VAL A 1 308 ? 5.232 63.747 56.985 0.50 31.65 305 VAL A CA 1
ATOM 2245 C CA B VAL A 1 308 ? 5.273 63.871 56.960 0.50 31.15 305 VAL A CA 1
ATOM 2246 C C A VAL A 1 308 ? 3.872 64.348 57.375 0.50 33.43 305 VAL A C 1
ATOM 2247 C C B VAL A 1 308 ? 3.987 64.553 57.431 0.50 33.05 305 VAL A C 1
ATOM 2248 O O A VAL A 1 308 ? 3.345 64.046 58.441 0.50 33.62 305 VAL A O 1
ATOM 2249 O O B VAL A 1 308 ? 3.683 64.611 58.620 0.50 32.62 305 VAL A O 1
ATOM 2256 N N . LYS A 1 309 ? 3.288 65.150 56.479 1.00 35.11 306 LYS A N 1
ATOM 2257 C CA . LYS A 1 309 ? 2.003 65.795 56.731 1.00 37.05 306 LYS A CA 1
ATOM 2258 C C . LYS A 1 309 ? 0.953 65.024 55.921 1.00 36.52 306 LYS A C 1
ATOM 2259 O O . LYS A 1 309 ? 1.015 65.044 54.689 1.00 37.50 306 LYS A O 1
ATOM 2265 N N . LEU A 1 310 ? 0.032 64.332 56.595 1.00 35.67 307 LEU A N 1
ATOM 2266 C CA . LEU A 1 310 ? -1.039 63.561 55.925 1.00 36.13 307 LEU A CA 1
ATOM 2267 C C . LEU A 1 310 ? -2.428 63.804 56.545 1.00 37.40 307 LEU A C 1
ATOM 2268 O O . LEU A 1 310 ? -2.562 63.876 57.767 1.00 38.47 307 LEU A O 1
ATOM 2273 N N . SER A 1 311 ? -3.464 63.887 55.706 1.00 38.45 308 SER A N 1
ATOM 2274 C CA . SER A 1 311 ? -4.836 64.115 56.186 1.00 38.54 308 SER A CA 1
ATOM 2275 C C . SER A 1 311 ? -5.472 62.841 56.738 1.00 37.88 308 SER A C 1
ATOM 2276 O O . SER A 1 311 ? -4.921 61.746 56.605 1.00 36.03 308 SER A O 1
ATOM 2279 N N . GLU A 1 312 ? -6.654 62.983 57.332 1.00 38.94 309 GLU A N 1
ATOM 2280 C CA . GLU A 1 312 ? -7.357 61.843 57.906 1.00 38.89 309 GLU A CA 1
ATOM 2281 C C . GLU A 1 312 ? -7.764 60.842 56.811 1.00 38.02 309 GLU A C 1
ATOM 2282 O O . GLU A 1 312 ? -7.654 59.634 57.002 1.00 36.32 309 GLU A O 1
ATOM 2288 N N A GLU A 1 313 ? -8.235 61.340 55.671 0.50 39.15 310 GLU A N 1
ATOM 2289 N N B GLU A 1 313 ? -8.209 61.345 55.665 0.50 39.01 310 GLU A N 1
ATOM 2290 C CA A GLU A 1 313 ? -8.615 60.442 54.582 0.50 39.50 310 GLU A CA 1
ATOM 2291 C CA B GLU A 1 313 ? -8.612 60.472 54.567 0.50 39.32 310 GLU A CA 1
ATOM 2292 C C A GLU A 1 313 ? -7.383 59.722 54.018 0.50 37.84 310 GLU A C 1
ATOM 2293 C C B GLU A 1 313 ? -7.384 59.724 54.038 0.50 37.71 310 GLU A C 1
ATOM 2294 O O A GLU A 1 313 ? -7.449 58.544 53.664 0.50 37.08 310 GLU A O 1
ATOM 2295 O O B GLU A 1 313 ? -7.451 58.533 53.729 0.50 36.86 310 GLU A O 1
ATOM 2306 N N . GLU A 1 314 ? -6.256 60.426 53.971 1.00 37.22 311 GLU A N 1
ATOM 2307 C CA . GLU A 1 314 ? -5.004 59.851 53.464 1.00 36.03 311 GLU A CA 1
ATOM 2308 C C . GLU A 1 314 ? -4.423 58.748 54.340 1.00 34.31 311 GLU A C 1
ATOM 2309 O O . GLU A 1 314 ? -3.769 57.828 53.839 1.00 32.73 311 GLU A O 1
ATOM 2315 N N . THR A 1 315 ? -4.678 58.812 55.641 1.00 33.34 312 THR A N 1
ATOM 2316 C CA . THR A 1 315 ? -4.125 57.817 56.555 1.00 33.15 312 THR A CA 1
ATOM 2317 C C . THR A 1 315 ? -5.113 56.706 56.869 1.00 33.02 312 THR A C 1
ATOM 2318 O O . THR A 1 315 ? -4.867 55.855 57.726 1.00 32.05 312 THR A O 1
ATOM 2322 N N . LYS A 1 316 ? -6.218 56.702 56.133 1.00 34.73 313 LYS A N 1
ATOM 2323 C CA . LYS A 1 316 ? -7.218 55.677 56.271 1.00 35.38 313 LYS A CA 1
ATOM 2324 C C . LYS A 1 316 ? -6.572 54.356 55.881 1.00 34.14 313 LYS A C 1
ATOM 2325 O O . LYS A 1 316 ? -5.986 54.212 54.795 1.00 36.17 313 LYS A O 1
ATOM 2331 N N . ASN A 1 317 ? -6.648 53.404 56.794 1.00 33.28 314 ASN A N 1
ATOM 2332 C CA . ASN A 1 317 ? -6.067 52.075 56.607 1.00 31.27 314 ASN A CA 1
ATOM 2333 C C . ASN A 1 317 ? -4.534 52.026 56.698 1.00 28.89 314 ASN A C 1
ATOM 2334 O O . ASN A 1 317 ? -3.923 50.982 56.493 1.00 28.42 314 ASN A O 1
ATOM 2339 N N . LEU A 1 318 ? -3.909 53.156 56.995 1.00 26.68 315 LEU A N 1
ATOM 2340 C CA . LEU A 1 318 ? -2.469 53.148 57.200 1.00 23.86 315 LEU A CA 1
ATOM 2341 C C . LEU A 1 318 ? -2.244 53.063 58.688 1.00 22.09 315 LEU A C 1
ATOM 2342 O O . LEU A 1 318 ? -3.183 53.230 59.480 1.00 23.63 315 LEU A O 1
ATOM 2347 N N . THR A 1 319 ? -1.004 52.799 59.077 1.00 18.99 316 THR A N 1
ATOM 2348 C CA . THR A 1 319 ? -0.642 52.816 60.482 1.00 19.03 316 THR A CA 1
ATOM 2349 C C . THR A 1 319 ? 0.087 54.144 60.682 1.00 18.79 316 THR A C 1
ATOM 2350 O O . THR A 1 319 ? 1.175 54.355 60.148 1.00 18.26 316 THR A O 1
ATOM 2354 N N . TYR A 1 320 ? -0.521 55.029 61.463 1.00 17.77 317 TYR A N 1
ATOM 2355 C CA . TYR A 1 320 ? -0.009 56.385 61.600 1.00 18.72 317 TYR A CA 1
ATOM 2356 C C . TYR A 1 320 ? -0.440 56.974 62.911 1.00 19.33 317 TYR A C 1
ATOM 2357 O O . TYR A 1 320 ? -1.608 56.839 63.312 1.00 20.00 317 TYR A O 1
ATOM 2366 N N . GLY A 1 321 ? 0.491 57.618 63.589 1.00 19.27 318 GLY A N 1
ATOM 2367 C CA . GLY A 1 321 ? 0.157 58.305 64.833 1.00 20.54 318 GLY A CA 1
ATOM 2368 C C . GLY A 1 321 ? 0.598 57.638 66.107 1.00 18.81 318 GLY A C 1
ATOM 2369 O O . GLY A 1 321 ? 1.516 56.816 66.106 1.00 16.98 318 GLY A O 1
ATOM 2370 N N . PRO A 1 322 ? -0.081 57.967 67.204 1.00 19.02 319 PRO A N 1
ATOM 2371 C CA . PRO A 1 322 ? 0.241 57.446 68.516 1.00 19.71 319 PRO A CA 1
ATOM 2372 C C . PRO A 1 322 ? 0.404 55.942 68.587 1.00 18.78 319 PRO A C 1
ATOM 2373 O O . PRO A 1 322 ? 1.202 55.449 69.396 1.00 19.04 319 PRO A O 1
ATOM 2377 N N A VAL A 1 323 ? -0.312 55.212 67.735 0.50 17.88 320 VAL A N 1
ATOM 2378 N N B VAL A 1 323 ? -0.325 55.195 67.765 0.50 18.19 320 VAL A N 1
ATOM 2379 C CA A VAL A 1 323 ? -0.226 53.759 67.732 0.50 17.11 320 VAL A CA 1
ATOM 2380 C CA B VAL A 1 323 ? -0.202 53.743 67.804 0.50 17.78 320 VAL A CA 1
ATOM 2381 C C A VAL A 1 323 ? 1.216 53.294 67.560 0.50 16.78 320 VAL A C 1
ATOM 2382 C C B VAL A 1 323 ? 1.233 53.280 67.563 0.50 17.07 320 VAL A C 1
ATOM 2383 O O A VAL A 1 323 ? 1.633 52.317 68.182 0.50 16.08 320 VAL A O 1
ATOM 2384 O O B VAL A 1 323 ? 1.659 52.276 68.132 0.50 16.40 320 VAL A O 1
ATOM 2391 N N . VAL A 1 324 ? 1.974 53.997 66.719 1.00 17.34 321 VAL A N 1
ATOM 2392 C CA . VAL A 1 324 ? 3.361 53.635 66.442 1.00 17.56 321 VAL A CA 1
ATOM 2393 C C . VAL A 1 324 ? 4.243 53.818 67.675 1.00 18.40 321 VAL A C 1
ATOM 2394 O O . VAL A 1 324 ? 5.071 52.966 67.954 1.00 19.44 321 VAL A O 1
ATOM 2398 N N . ASP A 1 325 ? 4.040 54.911 68.403 1.00 19.52 322 ASP A N 1
ATOM 2399 C CA . ASP A 1 325 ? 4.843 55.259 69.598 1.00 22.03 322 ASP A CA 1
ATOM 2400 C C . ASP A 1 325 ? 4.827 54.171 70.687 1.00 20.28 322 ASP A C 1
ATOM 2401 O O . ASP A 1 325 ? 5.817 53.987 71.422 1.00 18.68 322 ASP A O 1
ATOM 2406 N N . ASN A 1 326 ? 3.702 53.464 70.797 1.00 18.60 323 ASN A N 1
ATOM 2407 C CA . ASN A 1 326 ? 3.538 52.457 71.834 1.00 18.45 323 ASN A CA 1
ATOM 2408 C C . ASN A 1 326 ? 3.748 51.013 71.329 1.00 17.63 323 ASN A C 1
ATOM 2409 O O . ASN A 1 326 ? 3.575 50.043 72.082 1.00 16.70 323 ASN A O 1
ATOM 2414 N N . ALA A 1 327 ? 4.113 50.878 70.053 1.00 15.46 324 ALA A N 1
ATOM 2415 C CA . ALA A 1 327 ? 4.262 49.564 69.437 1.00 14.96 324 ALA A CA 1
ATOM 2416 C C . ALA A 1 327 ? 5.528 48.833 69.805 1.00 15.09 324 ALA A C 1
ATOM 2417 O O . ALA A 1 327 ? 6.503 49.426 70.260 1.00 15.85 324 ALA A O 1
ATOM 2419 N N . LYS A 1 328 ? 5.473 47.529 69.574 1.00 14.16 325 LYS A N 1
ATOM 2420 C CA . LYS A 1 328 ? 6.569 46.615 69.799 1.00 14.91 325 LYS A CA 1
ATOM 2421 C C . LYS A 1 328 ? 7.158 46.189 68.463 1.00 15.21 325 LYS A C 1
ATOM 2422 O O . LYS A 1 328 ? 6.445 46.116 67.453 1.00 13.79 325 LYS A O 1
ATOM 2428 N N . VAL A 1 329 ? 8.475 45.978 68.432 1.00 15.76 326 VAL A N 1
ATOM 2429 C CA . VAL A 1 329 ? 9.138 45.511 67.212 1.00 15.20 326 VAL A CA 1
ATOM 2430 C C . VAL A 1 329 ? 9.748 44.130 67.461 1.00 15.58 326 VAL A C 1
ATOM 2431 O O . VAL A 1 329 ? 10.072 43.775 68.594 1.00 16.12 326 VAL A O 1
ATOM 2435 N N . ILE A 1 330 ? 9.915 43.370 66.395 1.00 15.56 327 ILE A N 1
ATOM 2436 C CA . ILE A 1 330 ? 10.464 42.017 66.488 1.00 16.22 327 ILE A CA 1
ATOM 2437 C C . ILE A 1 330 ? 11.927 41.964 66.065 1.00 15.51 327 ILE A C 1
ATOM 2438 O O . ILE A 1 330 ? 12.321 42.629 65.119 1.00 15.19 327 ILE A O 1
ATOM 2443 N N . ASP A 1 331 ? 12.736 41.195 66.795 1.00 14.71 328 ASP A N 1
ATOM 2444 C CA . ASP A 1 331 ? 14.143 41.020 66.443 1.00 15.33 328 ASP A CA 1
ATOM 2445 C C . ASP A 1 331 ? 14.237 39.834 65.498 1.00 15.74 328 ASP A C 1
ATOM 2446 O O . ASP A 1 331 ? 14.220 38.673 65.939 1.00 17.01 328 ASP A O 1
ATOM 2451 N N . PHE A 1 332 ? 14.307 40.10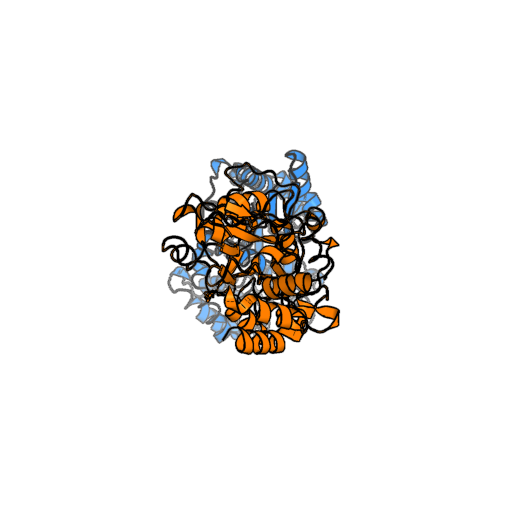9 64.199 1.00 16.47 329 PHE A N 1
ATOM 2452 C CA . PHE A 1 332 ? 14.372 39.018 63.220 1.00 17.04 329 PHE A CA 1
ATOM 2453 C C . PHE A 1 332 ? 15.684 38.243 63.170 1.00 18.89 329 PHE A C 1
ATOM 2454 O O . PHE A 1 332 ? 15.731 37.117 62.659 1.00 19.47 329 PHE A O 1
ATOM 2462 N N . LYS A 1 333 ? 16.750 38.816 63.712 1.00 19.31 330 LYS A N 1
ATOM 2463 C CA . LYS A 1 333 ? 17.990 38.081 63.789 1.00 20.49 330 LYS A CA 1
ATOM 2464 C C . LYS A 1 333 ? 17.710 36.892 64.719 1.00 20.45 330 LYS A C 1
ATOM 2465 O O . LYS A 1 333 ? 18.050 35.737 64.414 1.00 20.03 330 LYS A O 1
ATOM 2471 N N . PHE A 1 334 ? 17.076 37.171 65.855 1.00 18.05 331 PHE A N 1
ATOM 2472 C CA . PHE A 1 334 ? 16.747 36.111 66.796 1.00 17.70 331 PHE A CA 1
ATOM 2473 C C . PHE A 1 334 ? 15.657 35.174 66.273 1.00 17.11 331 PHE A C 1
ATOM 2474 O O . PHE A 1 334 ? 15.832 33.958 66.278 1.00 19.18 331 PHE A O 1
ATOM 2482 N N . VAL A 1 335 ? 14.556 35.738 65.795 1.00 17.02 332 VAL A N 1
ATOM 2483 C CA . VAL A 1 335 ? 13.424 34.945 65.325 1.00 16.62 332 VAL A CA 1
ATOM 2484 C C . VAL A 1 335 ? 13.809 34.006 64.182 1.00 17.87 332 VAL A C 1
ATOM 2485 O O . VAL A 1 335 ? 13.438 32.828 64.189 1.00 18.76 332 VAL A O 1
ATOM 2489 N N . ASN A 1 336 ? 14.553 34.510 63.204 1.00 17.66 333 ASN A N 1
ATOM 2490 C CA . ASN A 1 336 ? 14.962 33.652 62.103 1.00 18.52 333 ASN A CA 1
ATOM 2491 C C . ASN A 1 336 ? 15.841 32.499 62.592 1.00 19.05 333 ASN A C 1
ATOM 2492 O O . ASN A 1 336 ? 15.819 31.423 61.983 1.00 19.78 333 ASN A O 1
ATOM 2497 N N . SER A 1 337 ? 16.596 32.702 63.678 1.00 19.61 334 SER A N 1
ATOM 2498 C CA . SER A 1 337 ? 17.457 31.642 64.218 1.00 21.34 334 SER A CA 1
ATOM 2499 C C . SER A 1 337 ? 16.656 30.493 64.844 1.00 21.25 334 SER A C 1
ATOM 2500 O O . SER A 1 337 ? 17.188 29.393 65.021 1.00 22.01 334 SER A O 1
ATOM 2503 N N . VAL A 1 338 ? 15.396 30.741 65.194 1.00 19.15 335 VAL A N 1
ATOM 2504 C CA . VAL A 1 338 ? 14.545 29.720 65.787 1.00 19.55 335 VAL A CA 1
ATOM 2505 C C . VAL A 1 338 ? 13.291 29.411 64.951 1.00 19.72 335 VAL A C 1
ATOM 2506 O O . VAL A 1 338 ? 12.442 28.653 65.382 1.00 18.28 335 VAL A O 1
ATOM 2510 N N A MET A 1 339 ? 13.235 29.944 63.737 0.50 20.89 336 MET A N 1
ATOM 2511 N N B MET A 1 339 ? 13.193 29.959 63.745 0.50 20.71 336 MET A N 1
ATOM 2512 C CA A MET A 1 339 ? 12.055 29.796 62.887 0.50 22.12 336 MET A CA 1
ATOM 2513 C CA B MET A 1 339 ? 11.978 29.765 62.940 0.50 21.70 336 MET A CA 1
ATOM 2514 C C A MET A 1 339 ? 11.695 28.339 62.560 0.50 22.52 336 MET A C 1
ATOM 2515 C C B MET A 1 339 ? 11.676 28.305 62.589 0.50 22.32 336 MET A C 1
ATOM 2516 O O A MET A 1 339 ? 10.522 27.978 62.585 0.50 22.16 336 MET A O 1
ATOM 2517 O O B MET A 1 339 ? 10.516 27.902 62.620 0.50 21.92 336 MET A O 1
ATOM 2526 N N . ASP A 1 340 ? 12.684 27.502 62.257 1.00 23.68 337 ASP A N 1
ATOM 2527 C CA . ASP A 1 340 ? 12.400 26.102 61.934 1.00 24.83 337 ASP A CA 1
ATOM 2528 C C . ASP A 1 340 ? 11.720 25.425 63.135 1.00 23.56 337 ASP A C 1
ATOM 2529 O O . ASP A 1 340 ? 10.746 24.677 62.984 1.00 24.30 337 ASP A O 1
ATOM 2534 N N . GLN A 1 341 ? 12.223 25.710 64.322 1.00 22.21 338 GLN A N 1
ATOM 2535 C CA . GLN A 1 341 ? 11.657 25.168 65.551 1.00 23.64 338 GLN A CA 1
ATOM 2536 C C . GLN A 1 341 ? 10.226 25.676 65.730 1.00 21.55 338 GLN A C 1
ATOM 2537 O O . GLN A 1 341 ? 9.314 24.896 66.029 1.00 22.88 338 GLN A O 1
ATOM 2543 N N . TRP A 1 342 ? 10.036 26.974 65.520 1.00 19.35 339 TRP A N 1
ATOM 2544 C CA . TRP A 1 342 ? 8.712 27.602 65.661 1.00 17.57 339 TRP A CA 1
ATOM 2545 C C . TRP A 1 342 ? 7.690 27.026 64.699 1.00 17.94 339 TRP A C 1
ATOM 2546 O O . TRP A 1 342 ? 6.571 26.707 65.097 1.00 18.28 339 TRP A O 1
ATOM 2557 N N . VAL A 1 343 ? 8.066 26.895 63.436 1.00 18.09 340 VAL A N 1
ATOM 2558 C CA . VAL A 1 343 ? 7.180 26.304 62.445 1.00 19.16 340 VAL A CA 1
ATOM 2559 C C . VAL A 1 343 ? 6.797 24.867 62.843 1.00 21.00 340 VAL A C 1
ATOM 2560 O O . VAL A 1 343 ? 5.633 24.495 62.780 1.00 20.12 340 VAL A O 1
ATOM 2564 N N A ASN A 1 344 ? 7.780 24.067 63.251 0.60 22.17 341 ASN A N 1
ATOM 2565 N N B ASN A 1 344 ? 7.777 24.073 63.268 0.40 21.81 341 ASN A N 1
ATOM 2566 C CA A ASN A 1 344 ? 7.504 22.698 63.687 0.60 24.32 341 ASN A CA 1
ATOM 2567 C CA B ASN A 1 344 ? 7.511 22.692 63.672 0.40 23.62 341 ASN A CA 1
ATOM 2568 C C A ASN A 1 344 ? 6.519 22.685 64.855 0.60 23.84 341 ASN A C 1
ATOM 2569 C C B ASN A 1 344 ? 6.541 22.660 64.862 0.40 23.52 341 ASN A C 1
ATOM 2570 O O A ASN A 1 344 ? 5.510 21.979 64.819 0.60 25.82 341 ASN A O 1
ATOM 2571 O O B ASN A 1 344 ? 5.561 21.914 64.848 0.40 25.26 341 ASN A O 1
ATOM 2580 N N . ASN A 1 345 ? 6.811 23.474 65.880 1.00 23.10 342 ASN A N 1
ATOM 2581 C CA . ASN A 1 345 ? 5.941 23.568 67.067 1.00 22.46 342 ASN A CA 1
ATOM 2582 C C . ASN A 1 345 ? 4.526 24.030 66.718 1.00 21.76 342 ASN A C 1
ATOM 2583 O O . ASN A 1 345 ? 3.536 23.483 67.215 1.00 21.99 342 ASN A O 1
ATOM 2588 N N . TRP A 1 346 ? 4.445 25.047 65.868 1.00 19.74 343 TRP A N 1
ATOM 2589 C CA . TRP A 1 346 ? 3.162 25.630 65.456 1.00 20.45 343 TRP A CA 1
ATOM 2590 C C . TRP A 1 346 ? 2.305 24.605 64.741 1.00 23.29 343 TRP A C 1
ATOM 2591 O O . TRP A 1 346 ? 1.145 24.400 65.096 1.00 23.05 343 TRP A O 1
ATOM 2602 N N . ASN A 1 347 ? 2.882 23.968 63.727 1.00 25.30 344 ASN A N 1
ATOM 2603 C CA . ASN A 1 347 ? 2.163 22.960 62.965 1.00 28.23 344 ASN A CA 1
ATOM 2604 C C . ASN A 1 347 ? 1.729 21.776 63.830 1.00 30.35 344 ASN A C 1
ATOM 2605 O O . ASN A 1 347 ? 0.636 21.260 63.661 1.00 32.04 344 ASN A O 1
ATOM 2610 N N . ARG A 1 348 ? 2.588 21.346 64.746 1.00 31.22 345 ARG A N 1
ATOM 2611 C CA . ARG A 1 348 ? 2.261 20.250 65.650 1.00 33.90 345 ARG A CA 1
ATOM 2612 C C . ARG A 1 348 ? 1.042 20.620 66.488 1.00 33.85 345 ARG A C 1
ATOM 2613 O O . ARG A 1 348 ? 0.149 19.803 66.702 1.00 34.38 345 ARG A O 1
ATOM 2621 N N . ILE A 1 349 ? 0.999 21.870 66.934 1.00 32.31 346 ILE A N 1
ATOM 2622 C CA . ILE A 1 349 ? -0.092 22.371 67.767 1.00 33.41 346 ILE A CA 1
ATOM 2623 C C . ILE A 1 349 ? -1.380 22.722 67.059 1.00 33.96 346 ILE A C 1
ATOM 2624 O O . ILE A 1 349 ? -2.461 22.348 67.507 1.00 35.11 346 ILE A O 1
ATOM 2629 N N . MET A 1 350 ? -1.269 23.477 65.978 1.00 35.35 347 MET A N 1
ATOM 2630 C CA . MET A 1 350 ? -2.440 23.946 65.248 1.00 37.86 347 MET A CA 1
ATOM 2631 C C . MET A 1 350 ? -2.901 22.998 64.143 1.00 42.21 347 MET A C 1
ATOM 2632 O O . MET A 1 350 ? -4.101 22.897 63.870 1.00 44.68 347 MET A O 1
ATOM 2637 N N . ASN A 1 351 ? -1.948 22.283 63.546 1.00 44.77 348 ASN A N 1
ATOM 2638 C CA . ASN A 1 351 ? -2.192 21.402 62.394 1.00 47.76 348 ASN A CA 1
ATOM 2639 C C . ASN A 1 351 ? -2.384 22.264 61.158 1.00 48.41 348 ASN A C 1
ATOM 2640 O O . ASN A 1 351 ? -1.972 23.429 61.131 1.00 46.64 348 ASN A O 1
ATOM 2646 N N . LYS B 1 36 ? 22.319 30.337 35.300 1.00 39.57 33 LYS B N 1
ATOM 2647 C CA . LYS B 1 36 ? 23.314 29.219 35.268 1.00 37.21 33 LYS B CA 1
ATOM 2648 C C . LYS B 1 36 ? 23.395 28.533 33.908 1.00 35.02 33 LYS B C 1
ATOM 2649 O O . LYS B 1 36 ? 22.404 27.997 33.404 1.00 35.95 33 LYS B O 1
ATOM 2655 N N . LEU B 1 37 ? 24.583 28.544 33.323 1.00 31.25 34 LEU B N 1
ATOM 2656 C CA . LEU B 1 37 ? 24.797 27.934 32.031 1.00 28.31 34 LEU B CA 1
ATOM 2657 C C . LEU B 1 37 ? 25.739 26.760 32.220 1.00 26.76 34 LEU B C 1
ATOM 2658 O O . LEU B 1 37 ? 26.873 26.947 32.672 1.00 26.64 34 LEU B O 1
ATOM 2663 N N . VAL B 1 38 ? 25.281 25.554 31.884 1.00 24.97 35 VAL B N 1
ATOM 2664 C CA . VAL B 1 38 ? 26.115 24.355 31.985 1.00 24.06 35 VAL B CA 1
ATOM 2665 C C . VAL B 1 38 ? 26.776 24.072 30.621 1.00 22.79 35 VAL B C 1
ATOM 2666 O O . VAL B 1 38 ? 26.095 23.876 29.614 1.00 22.29 35 VAL B O 1
ATOM 2670 N N . VAL B 1 39 ? 28.100 24.046 30.614 1.00 21.71 36 VAL B N 1
ATOM 2671 C CA . VAL B 1 39 ? 28.873 23.884 29.396 1.00 21.70 36 VAL B CA 1
ATOM 2672 C C . VAL B 1 39 ? 29.666 22.584 29.357 1.00 21.75 36 VAL B C 1
ATOM 2673 O O . VAL B 1 39 ? 30.470 22.308 30.257 1.00 22.42 36 VAL B O 1
ATOM 2677 N N . SER B 1 40 ? 29.414 21.778 28.332 1.00 21.39 37 SER B N 1
ATOM 2678 C CA . SER B 1 40 ? 30.133 20.530 28.141 1.00 21.94 37 SER B CA 1
ATOM 2679 C C . SER B 1 40 ? 31.324 20.853 27.246 1.00 20.63 37 SER B C 1
ATOM 2680 O O . SER B 1 40 ? 31.140 21.284 26.106 1.00 21.08 37 SER B O 1
ATOM 2683 N N . THR B 1 41 ? 32.541 20.648 27.751 1.00 22.16 38 THR B N 1
ATOM 2684 C CA . THR B 1 41 ? 33.749 20.965 26.983 1.00 21.20 38 THR B CA 1
ATOM 2685 C C . THR B 1 41 ? 34.961 20.200 27.507 1.00 23.46 38 THR B C 1
ATOM 2686 O O . THR B 1 41 ? 34.890 19.566 28.561 1.00 23.89 38 THR B O 1
ATOM 2690 N N . TRP B 1 42 ? 36.074 20.285 26.789 1.00 23.92 39 TRP B N 1
ATOM 2691 C CA . TRP B 1 42 ? 37.296 19.580 27.177 1.00 26.75 39 TRP B CA 1
ATOM 2692 C C . TRP B 1 42 ? 37.904 20.094 28.480 1.00 29.14 39 TRP B C 1
ATOM 2693 O O . TRP B 1 42 ? 38.419 19.313 29.281 1.00 30.63 39 TRP B O 1
ATOM 2704 N N . GLY B 1 43 ? 37.883 21.405 28.669 1.00 30.43 40 GLY B N 1
ATOM 2705 C CA . GLY B 1 43 ? 38.453 21.998 29.863 1.00 34.79 40 GLY B CA 1
ATOM 2706 C C . GLY B 1 43 ? 39.966 21.874 29.926 1.00 38.59 40 GLY B C 1
ATOM 2707 O O . GLY B 1 43 ? 40.550 21.744 31.010 1.00 40.93 40 GLY B O 1
ATOM 2708 N N . LEU B 1 44 ? 40.607 21.872 28.760 1.00 40.79 41 LEU B N 1
ATOM 2709 C CA . LEU B 1 44 ? 42.062 21.808 28.701 1.00 43.68 41 LEU B CA 1
ATOM 2710 C C . LEU B 1 44 ? 42.522 23.231 28.982 1.00 43.92 41 LEU B C 1
ATOM 2711 O O . LEU B 1 44 ? 41.911 24.187 28.501 1.00 43.22 41 LEU B O 1
ATOM 2716 N N A ASN B 1 45 ? 43.599 23.389 29.745 0.50 46.01 42 ASN B N 1
ATOM 2717 N N B ASN B 1 45 ? 43.581 23.361 29.776 0.50 45.93 42 ASN B N 1
ATOM 2718 C CA A ASN B 1 45 ? 44.053 24.726 30.107 0.50 46.45 42 ASN B CA 1
ATOM 2719 C CA B ASN B 1 45 ? 44.095 24.665 30.171 0.50 46.41 42 ASN B CA 1
ATOM 2720 C C A ASN B 1 45 ? 42.849 25.424 30.729 0.50 45.14 42 ASN B C 1
ATOM 2721 C C B ASN B 1 45 ? 42.898 25.414 30.762 0.50 45.14 42 ASN B C 1
ATOM 2722 O O A ASN B 1 45 ? 42.587 26.602 30.472 0.50 44.46 42 ASN B O 1
ATOM 2723 O O B ASN B 1 45 ? 42.697 26.606 30.522 0.50 44.60 42 ASN B O 1
ATOM 2732 N N . GLU B 1 46 ? 42.112 24.665 31.539 1.00 44.95 43 GLU B N 1
ATOM 2733 C CA . GLU B 1 46 ? 40.881 25.137 32.193 1.00 43.52 43 GLU B CA 1
ATOM 2734 C C . GLU B 1 46 ? 40.941 26.521 32.840 1.00 42.61 43 GLU B C 1
ATOM 2735 O O . GLU B 1 46 ? 40.012 27.310 32.672 1.00 41.63 43 GLU B O 1
ATOM 2741 N N . ASP B 1 47 ? 42.015 26.824 33.562 1.00 42.85 44 ASP B N 1
ATOM 2742 C CA . ASP B 1 47 ? 42.137 28.136 34.215 1.00 42.90 44 ASP B CA 1
ATOM 2743 C C . ASP B 1 47 ? 42.212 29.283 33.211 1.00 39.94 44 ASP B C 1
ATOM 2744 O O . ASP B 1 47 ? 41.579 30.321 33.393 1.00 37.68 44 ASP B O 1
ATOM 2749 N N . VAL B 1 48 ? 43.003 29.101 32.158 1.00 38.52 45 VAL B N 1
ATOM 2750 C CA . VAL B 1 48 ? 43.116 30.112 31.115 1.00 36.64 45 VAL B CA 1
ATOM 2751 C C . VAL B 1 48 ? 41.768 30.212 30.391 1.00 33.22 45 VAL B C 1
ATOM 2752 O O . VAL B 1 48 ? 41.312 31.297 30.036 1.00 31.67 45 VAL B O 1
ATOM 2756 N N . LEU B 1 49 ? 41.114 29.074 30.216 1.00 31.97 46 LEU B N 1
ATOM 2757 C CA . LEU B 1 49 ? 39.831 29.024 29.533 1.00 30.11 46 LEU B CA 1
ATOM 2758 C C . LEU B 1 49 ? 38.767 29.782 30.335 1.00 29.48 46 LEU B C 1
ATOM 2759 O O . LEU B 1 49 ? 38.002 30.588 29.791 1.00 28.12 46 LEU B O 1
ATOM 2764 N N . LYS B 1 50 ? 38.720 29.536 31.637 1.00 29.07 47 LYS B N 1
ATOM 2765 C CA . LYS B 1 50 ? 37.758 30.241 32.468 1.00 29.35 47 LYS B CA 1
ATOM 2766 C C . LYS B 1 50 ? 38.070 31.730 32.484 1.00 29.12 47 LYS B C 1
ATOM 2767 O O . LYS B 1 50 ? 37.185 32.554 32.329 1.00 28.58 47 LYS B O 1
ATOM 2773 N N . GLU B 1 51 ? 39.340 32.072 32.638 1.00 30.31 48 GLU B N 1
ATOM 2774 C CA . GLU B 1 51 ? 39.752 33.468 32.682 1.00 31.80 48 GLU B CA 1
ATOM 2775 C C . GLU B 1 51 ? 39.489 34.244 31.383 1.00 30.27 48 GLU B C 1
ATOM 2776 O O . GLU B 1 51 ? 39.066 35.407 31.398 1.00 30.55 48 GLU B O 1
ATOM 2782 N N . THR B 1 52 ? 39.713 33.577 30.262 1.00 28.29 49 THR B N 1
ATOM 2783 C CA . THR B 1 52 ? 39.600 34.206 28.964 1.00 26.88 49 THR B CA 1
ATOM 2784 C C . THR B 1 52 ? 38.203 34.236 28.364 1.00 24.52 49 THR B C 1
ATOM 2785 O O . THR B 1 52 ? 37.810 35.239 27.769 1.00 25.78 49 THR B O 1
ATOM 2789 N N . VAL B 1 53 ? 37.457 33.147 28.519 1.00 21.82 50 VAL B N 1
ATOM 2790 C CA . VAL B 1 53 ? 36.148 33.041 27.891 1.00 21.48 50 VAL B CA 1
ATOM 2791 C C . VAL B 1 53 ? 34.929 33.055 28.804 1.00 22.28 50 VAL B C 1
ATOM 2792 O O . VAL B 1 53 ? 34.060 33.913 28.664 1.00 22.95 50 VAL B O 1
ATOM 2796 N N . PHE B 1 54 ? 34.886 32.135 29.756 1.00 23.65 51 PHE B N 1
ATOM 2797 C CA . PHE B 1 54 ? 33.708 31.991 30.605 1.00 24.67 51 PHE B CA 1
ATOM 2798 C C . PHE B 1 54 ? 33.458 33.075 31.656 1.00 26.54 51 PHE B C 1
ATOM 2799 O O . PHE B 1 54 ? 32.348 33.616 31.720 1.00 27.25 51 PHE B O 1
ATOM 2807 N N A GLU B 1 55 ? 34.466 33.394 32.460 0.50 28.00 52 GLU B N 1
ATOM 2808 N N B GLU B 1 55 ? 34.473 33.399 32.450 0.50 27.82 52 GLU B N 1
ATOM 2809 C CA A GLU B 1 55 ? 34.320 34.415 33.502 0.50 30.02 52 GLU B CA 1
ATOM 2810 C CA B GLU B 1 55 ? 34.326 34.404 33.509 0.50 29.73 52 GLU B CA 1
ATOM 2811 C C A GLU B 1 55 ? 33.796 35.748 32.982 0.50 29.66 52 GLU B C 1
ATOM 2812 C C B GLU B 1 55 ? 33.829 35.762 33.009 0.50 29.51 52 GLU B C 1
ATOM 2813 O O A GLU B 1 55 ? 32.843 36.298 33.542 0.50 30.18 52 GLU B O 1
ATOM 2814 O O B GLU B 1 55 ? 32.925 36.344 33.613 0.50 30.09 52 GLU B O 1
ATOM 2825 N N . PRO B 1 56 ? 34.404 36.276 31.910 1.00 28.68 53 PRO B N 1
ATOM 2826 C CA . PRO B 1 56 ? 33.916 37.562 31.417 1.00 29.29 53 PRO B CA 1
ATOM 2827 C C . PRO B 1 56 ? 32.436 37.533 31.042 1.00 28.37 53 PRO B C 1
ATOM 2828 O O . PRO B 1 56 ? 31.697 38.472 31.355 1.00 29.16 53 PRO B O 1
ATOM 2832 N N . PHE B 1 57 ? 32.004 36.454 30.394 1.00 26.87 54 PHE B N 1
ATOM 2833 C CA . PHE B 1 57 ? 30.604 36.309 30.004 1.00 26.37 54 PHE B CA 1
ATOM 2834 C C . PHE B 1 57 ? 29.712 36.235 31.246 1.00 27.53 54 PHE B C 1
ATOM 2835 O O . PHE B 1 57 ? 28.714 36.964 31.350 1.00 28.71 54 PHE B O 1
ATOM 2843 N N . ALA B 1 58 ? 30.084 35.375 32.188 1.00 28.07 55 ALA B N 1
ATOM 2844 C CA . ALA B 1 58 ? 29.335 35.212 33.434 1.00 29.40 55 ALA B CA 1
ATOM 2845 C C . ALA B 1 58 ? 29.160 36.541 34.171 1.00 31.66 55 ALA B C 1
ATOM 2846 O O . ALA B 1 58 ? 28.082 36.829 34.696 1.00 33.09 55 ALA B O 1
ATOM 2848 N N . LYS B 1 59 ? 30.216 37.344 34.227 1.00 32.48 56 LYS B N 1
ATOM 2849 C CA . LYS B 1 59 ? 30.138 38.634 34.895 1.00 34.59 56 LYS B CA 1
ATOM 2850 C C . LYS B 1 59 ? 29.283 39.636 34.133 1.00 34.36 56 LYS B C 1
ATOM 2851 O O . LYS B 1 59 ? 28.527 40.396 34.738 1.00 33.36 56 LYS B O 1
ATOM 2857 N N . GLU B 1 60 ? 29.394 39.639 32.809 1.00 32.35 57 GLU B N 1
ATOM 2858 C CA . GLU B 1 60 ? 28.627 40.578 31.988 1.00 34.10 57 GLU B CA 1
ATOM 2859 C C . GLU B 1 60 ? 27.126 40.308 32.007 1.00 33.65 57 GLU B C 1
ATOM 2860 O O . GLU B 1 60 ? 26.328 41.241 32.065 1.00 33.33 57 GLU B O 1
ATOM 2866 N N . HIS B 1 61 ? 26.744 39.036 31.963 1.00 31.96 58 HIS B N 1
ATOM 2867 C CA . HIS B 1 61 ? 25.336 38.664 31.943 1.00 33.41 58 HIS B CA 1
ATOM 2868 C C . HIS B 1 61 ? 24.773 38.349 33.329 1.00 34.15 58 HIS B C 1
ATOM 2869 O O . HIS B 1 61 ? 23.595 38.009 33.464 1.00 35.26 58 HIS B O 1
ATOM 2876 N N . GLY B 1 62 ? 25.605 38.490 34.360 1.00 34.49 59 GLY B N 1
ATOM 2877 C CA . GLY B 1 62 ? 25.171 38.233 35.725 1.00 35.47 59 GLY B CA 1
ATOM 2878 C C . GLY B 1 62 ? 24.645 36.825 35.906 1.00 34.81 59 GLY B C 1
ATOM 2879 O O . GLY B 1 62 ? 23.548 36.615 36.438 1.00 35.58 59 GLY B O 1
ATOM 2880 N N . VAL B 1 63 ? 25.438 35.858 35.464 1.00 32.94 60 VAL B N 1
ATOM 2881 C CA . VAL B 1 63 ? 25.072 34.456 35.565 1.00 32.53 60 VAL B CA 1
ATOM 2882 C C . VAL B 1 63 ? 26.257 33.629 36.043 1.00 33.08 60 VAL B C 1
ATOM 2883 O O . VAL B 1 63 ? 27.381 34.131 36.160 1.00 32.73 60 VAL B O 1
ATOM 2887 N N . GLU B 1 64 ? 26.000 32.361 36.327 1.00 33.92 61 GLU B N 1
ATOM 2888 C CA . GLU B 1 64 ? 27.053 31.446 36.738 1.00 34.85 61 GLU B CA 1
ATOM 2889 C C . GLU B 1 64 ? 27.322 30.483 35.589 1.00 33.52 61 GLU B C 1
ATOM 2890 O O . GLU B 1 64 ? 26.402 30.134 34.870 1.00 33.31 61 GLU B O 1
ATOM 2896 N N . ILE B 1 65 ? 28.574 30.082 35.389 1.00 32.77 62 ILE B N 1
ATOM 2897 C CA . ILE B 1 65 ? 28.899 29.108 34.344 1.00 31.11 62 ILE B CA 1
ATOM 2898 C C . ILE B 1 65 ? 29.512 27.885 35.015 1.00 32.27 62 ILE B C 1
ATOM 2899 O O . ILE B 1 65 ? 30.403 28.002 35.856 1.00 33.58 62 ILE B O 1
ATOM 2904 N N . VAL B 1 66 ? 28.978 26.717 34.684 1.00 31.80 63 VAL B N 1
ATOM 2905 C CA . VAL B 1 66 ? 29.458 25.459 35.228 1.00 32.50 63 VAL B CA 1
ATOM 2906 C C . VAL B 1 66 ? 29.927 24.594 34.073 1.00 31.32 63 VAL B C 1
ATOM 2907 O O . VAL B 1 66 ? 29.236 24.478 33.053 1.00 29.62 63 VAL B O 1
ATOM 2911 N N . LEU B 1 67 ? 31.112 24.008 34.207 1.00 30.96 64 LEU B N 1
ATOM 2912 C CA . LEU B 1 67 ? 31.642 23.166 33.147 1.00 30.25 64 LEU B CA 1
ATOM 2913 C C . LEU B 1 67 ? 31.496 21.685 33.492 1.00 31.34 64 LEU B C 1
ATOM 2914 O O . LEU B 1 67 ? 31.540 21.303 34.659 1.00 33.61 64 LEU B O 1
ATOM 2919 N N . ASP B 1 68 ? 31.277 20.869 32.466 1.00 29.99 65 ASP B N 1
ATOM 2920 C CA . ASP B 1 68 ? 31.189 19.418 32.597 1.00 31.23 65 ASP B CA 1
ATOM 2921 C C . ASP B 1 68 ? 32.266 18.995 31.611 1.00 30.37 65 ASP B C 1
ATOM 2922 O O . ASP B 1 68 ? 32.113 19.174 30.384 1.00 25.22 65 ASP B O 1
ATOM 2927 N N . ILE B 1 69 ? 33.367 18.462 32.141 1.00 28.93 66 ILE B N 1
ATOM 2928 C CA . ILE B 1 69 ? 34.528 18.169 31.294 1.00 29.47 66 ILE B CA 1
ATOM 2929 C C . ILE B 1 69 ? 34.815 16.709 30.982 1.00 29.61 66 ILE B C 1
ATOM 2930 O O . ILE B 1 69 ? 34.427 15.815 31.718 1.00 31.15 66 ILE B O 1
ATOM 2935 N N . GLY B 1 70 ? 35.523 16.502 29.874 1.00 28.59 67 GLY B N 1
ATOM 2936 C CA . GLY B 1 70 ? 35.900 15.173 29.395 1.00 28.46 67 GLY B CA 1
ATOM 2937 C C . GLY B 1 70 ? 36.262 15.256 27.924 1.00 26.47 67 GLY B C 1
ATOM 2938 O O . GLY B 1 70 ? 36.197 16.327 27.329 1.00 24.98 67 GLY B O 1
ATOM 2939 N N . ASN B 1 71 ? 36.655 14.138 27.325 1.00 26.14 68 ASN B N 1
ATOM 2940 C CA . ASN B 1 71 ? 37.007 14.148 25.912 1.00 25.20 68 ASN B CA 1
ATOM 2941 C C . ASN B 1 71 ? 35.744 14.096 25.024 1.00 24.10 68 ASN B C 1
ATOM 2942 O O . ASN B 1 71 ? 34.624 13.946 25.530 1.00 23.58 68 ASN B O 1
ATOM 2947 N N . ASN B 1 72 ? 35.918 14.265 23.711 1.00 23.37 69 ASN B N 1
ATOM 2948 C CA . ASN B 1 72 ? 34.785 14.234 22.777 1.00 22.88 69 ASN B CA 1
ATOM 2949 C C . ASN B 1 72 ? 33.872 13.037 22.976 1.00 24.17 69 ASN B C 1
ATOM 2950 O O . ASN B 1 72 ? 32.671 13.174 23.212 1.00 23.70 69 ASN B O 1
ATOM 2955 N N . SER B 1 73 ? 34.466 11.854 22.897 1.00 25.40 70 SER B N 1
ATOM 2956 C CA . SER B 1 73 ? 33.705 10.618 22.944 1.00 27.21 70 SER B CA 1
ATOM 2957 C C . SER B 1 73 ? 32.961 10.392 24.249 1.00 27.68 70 SER B C 1
ATOM 2958 O O . SER B 1 73 ? 31.789 10.016 24.238 1.00 27.95 70 SER B O 1
ATOM 2961 N N . GLU B 1 74 ? 33.619 10.631 25.373 1.00 28.63 71 GLU B N 1
ATOM 2962 C CA . GLU B 1 74 ? 32.949 10.398 26.652 1.00 30.20 71 GLU B CA 1
ATOM 2963 C C . GLU B 1 74 ? 31.810 11.385 26.920 1.00 28.72 71 GLU B C 1
ATOM 2964 O O . GLU B 1 74 ? 30.775 11.005 27.460 1.00 29.18 71 GLU B O 1
ATOM 2970 N N . ARG B 1 75 ? 31.996 12.642 26.545 1.00 26.61 72 ARG B N 1
ATOM 2971 C CA . ARG B 1 75 ? 30.943 13.646 26.730 1.00 26.68 72 ARG B CA 1
ATOM 2972 C C . ARG B 1 75 ? 29.728 13.385 25.833 1.00 26.29 72 ARG B C 1
ATOM 2973 O O . ARG B 1 75 ? 28.584 13.471 26.295 1.00 25.97 72 ARG B O 1
ATOM 2981 N N . LEU B 1 76 ? 29.983 13.067 24.565 1.00 25.64 73 LEU B N 1
ATOM 2982 C CA . LEU B 1 76 ? 28.913 12.767 23.619 1.00 26.13 73 LEU B CA 1
ATOM 2983 C C . LEU B 1 76 ? 28.154 11.496 24.041 1.00 27.10 73 LEU B C 1
ATOM 2984 O O . LEU B 1 76 ? 26.924 11.468 24.069 1.00 27.38 73 LEU B O 1
ATOM 2989 N N . THR B 1 77 ? 28.884 10.441 24.367 1.00 28.91 74 THR B N 1
ATOM 2990 C CA . THR B 1 77 ? 28.236 9.205 24.773 1.00 30.89 74 THR B CA 1
ATOM 2991 C C . THR B 1 77 ? 27.349 9.405 25.995 1.00 32.25 74 THR B C 1
ATOM 2992 O O . THR B 1 77 ? 26.223 8.887 26.051 1.00 33.27 74 THR B O 1
ATOM 2996 N N . LYS B 1 78 ? 27.854 10.153 26.972 1.00 32.86 75 LYS B N 1
ATOM 2997 C CA . LYS B 1 78 ? 27.100 10.393 28.201 1.00 34.92 75 LYS B CA 1
ATOM 2998 C C . LYS B 1 78 ? 25.804 11.143 27.942 1.00 34.35 75 LYS B C 1
ATOM 2999 O O . LYS B 1 78 ? 24.766 10.778 28.496 1.00 34.54 75 LYS B O 1
ATOM 3005 N N . MET B 1 79 ? 25.852 12.178 27.097 1.00 32.97 76 MET B N 1
ATOM 3006 C CA . MET B 1 79 ? 24.653 12.968 26.823 1.00 33.69 76 MET B CA 1
ATOM 3007 C C . MET B 1 79 ? 23.671 12.244 25.900 1.00 34.99 76 MET B C 1
ATOM 3008 O O . MET B 1 79 ? 22.470 12.492 25.975 1.00 35.81 76 MET B O 1
ATOM 3013 N N . LYS B 1 80 ? 24.156 11.352 25.045 1.00 36.02 77 LYS B N 1
ATOM 3014 C CA . LYS B 1 80 ? 23.253 10.584 24.181 1.00 38.14 77 LYS B CA 1
ATOM 3015 C C . LYS B 1 80 ? 22.441 9.583 24.999 1.00 40.13 77 LYS B C 1
ATOM 3016 O O . LYS B 1 80 ? 21.275 9.332 24.709 1.00 41.70 77 LYS B O 1
ATOM 3022 N N . ASN B 1 81 ? 23.060 9.011 26.023 1.00 41.45 78 ASN B N 1
ATOM 3023 C CA . ASN B 1 81 ? 22.389 8.006 26.851 1.00 43.94 78 ASN B CA 1
ATOM 3024 C C . ASN B 1 81 ? 21.680 8.565 28.074 1.00 44.29 78 ASN B C 1
ATOM 3025 O O . ASN B 1 81 ? 20.955 7.839 28.759 1.00 46.05 78 ASN B O 1
ATOM 3030 N N . ASN B 1 82 ? 21.880 9.844 28.357 1.00 42.45 79 ASN B N 1
ATOM 3031 C CA . ASN B 1 82 ? 21.263 10.429 29.534 1.00 43.13 79 ASN B CA 1
ATOM 3032 C C . ASN B 1 82 ? 19.801 10.741 29.255 1.00 43.51 79 ASN B C 1
ATOM 3033 O O . ASN B 1 82 ? 19.487 11.473 28.310 1.00 41.59 79 ASN B O 1
ATOM 3038 N N . PRO B 1 83 ? 18.897 10.160 30.064 1.00 45.32 80 PRO B N 1
ATOM 3039 C CA . PRO B 1 83 ? 17.479 10.435 29.871 1.00 45.70 80 PRO B CA 1
ATOM 3040 C C . PRO B 1 83 ? 17.075 11.882 30.184 1.00 44.59 80 PRO B C 1
ATOM 3041 O O . PRO B 1 83 ? 15.981 12.296 29.797 1.00 46.02 80 PRO B O 1
ATOM 3045 N N A ASN B 1 84 ? 17.939 12.635 30.871 0.60 43.04 81 ASN B N 1
ATOM 3046 N N B ASN B 1 84 ? 17.945 12.635 30.857 0.40 43.19 81 ASN B N 1
ATOM 3047 C CA A ASN B 1 84 ? 17.634 14.021 31.246 0.60 41.38 81 ASN B CA 1
ATOM 3048 C CA B ASN B 1 84 ? 17.645 14.017 31.229 0.40 41.69 81 ASN B CA 1
ATOM 3049 C C A ASN B 1 84 ? 18.904 14.828 31.540 0.60 39.66 81 ASN B C 1
ATOM 3050 C C B ASN B 1 84 ? 18.904 14.822 31.538 0.40 39.93 81 ASN B C 1
ATOM 3051 O O A ASN B 1 84 ? 19.172 15.185 32.686 0.60 38.81 81 ASN B O 1
ATOM 3052 O O B ASN B 1 84 ? 19.161 15.175 32.688 0.40 39.65 81 ASN B O 1
ATOM 3061 N N . SER B 1 85 ? 19.686 15.108 30.504 1.00 37.31 82 SER B N 1
ATOM 3062 C CA . SER B 1 85 ? 20.929 15.877 30.660 1.00 36.40 82 SER B CA 1
ATOM 3063 C C . SER B 1 85 ? 20.663 17.339 31.039 1.00 35.33 82 SER B C 1
ATOM 3064 O O . SER B 1 85 ? 19.705 17.950 30.560 1.00 34.62 82 SER B O 1
ATOM 3067 N N . GLN B 1 86 ? 21.530 17.887 31.894 1.00 34.53 83 GLN B N 1
ATOM 3068 C CA . GLN B 1 86 ? 21.431 19.275 32.366 1.00 33.75 83 GLN B CA 1
ATOM 3069 C C . GLN B 1 86 ? 22.316 20.219 31.524 1.00 30.49 83 GLN B C 1
ATOM 3070 O O . GLN B 1 86 ? 22.409 21.416 31.781 1.00 29.73 83 GLN B O 1
ATOM 3076 N N . ILE B 1 87 ? 22.952 19.679 30.501 1.00 28.72 84 ILE B N 1
ATOM 3077 C CA . ILE B 1 87 ? 23.834 20.474 29.641 1.00 25.97 84 ILE B CA 1
ATOM 3078 C C . ILE B 1 87 ? 23.069 21.462 28.745 1.00 24.03 84 ILE B C 1
ATOM 3079 O O . ILE B 1 87 ? 22.052 21.123 28.133 1.00 22.68 84 ILE B O 1
ATOM 3084 N N . ASP B 1 88 ? 23.575 22.689 28.674 1.00 23.32 85 ASP B N 1
ATOM 3085 C CA . ASP B 1 88 ? 22.987 23.748 27.848 1.00 22.56 85 ASP B CA 1
ATOM 3086 C C . ASP B 1 88 ? 23.732 23.878 26.520 1.00 22.02 85 ASP B C 1
ATOM 3087 O O . ASP B 1 88 ? 23.121 23.946 25.456 1.00 22.29 85 ASP B O 1
ATOM 3092 N N . ILE B 1 89 ? 25.055 23.951 26.579 1.00 21.84 86 ILE B N 1
ATOM 3093 C CA . ILE B 1 89 ? 25.816 24.023 25.348 1.00 21.98 86 ILE B CA 1
ATOM 3094 C C . ILE B 1 89 ? 26.938 22.991 25.331 1.00 21.09 86 ILE B C 1
ATOM 3095 O O . ILE B 1 89 ? 27.475 22.613 26.361 1.00 21.67 86 ILE B O 1
ATOM 3100 N N . THR B 1 90 ? 27.289 22.558 24.129 1.00 19.41 87 THR B N 1
ATOM 3101 C CA . THR B 1 90 ? 28.274 21.516 23.964 1.00 18.98 87 THR B CA 1
ATOM 3102 C C . THR B 1 90 ? 29.335 21.860 22.925 1.00 17.31 87 THR B C 1
ATOM 3103 O O . THR B 1 90 ? 29.007 22.192 21.780 1.00 17.37 87 THR B O 1
ATOM 3107 N N . TYR B 1 91 ? 30.591 21.822 23.360 1.00 17.12 88 TYR B N 1
ATOM 3108 C CA . TYR B 1 91 ? 31.766 22.031 22.501 1.00 15.86 88 TYR B CA 1
ATOM 3109 C C . TYR B 1 91 ? 32.249 20.661 22.021 1.00 15.70 88 TYR B C 1
ATOM 3110 O O . TYR B 1 91 ? 32.479 19.753 22.828 1.00 16.66 88 TYR B O 1
ATOM 3119 N N . LEU B 1 92 ? 32.430 20.499 20.714 1.00 15.13 89 LEU B N 1
ATOM 3120 C CA . LEU B 1 92 ? 32.926 19.245 20.166 1.00 14.11 89 LEU B CA 1
ATOM 3121 C C . LEU B 1 92 ? 33.634 19.436 18.834 1.00 13.39 89 LEU B C 1
ATOM 3122 O O . LEU B 1 92 ? 33.407 20.426 18.130 1.00 13.33 89 LEU B O 1
ATOM 3127 N N . ALA B 1 93 ? 34.542 18.520 18.524 1.00 13.80 90 ALA B N 1
ATOM 3128 C CA . ALA B 1 93 ? 35.125 18.480 17.189 1.00 13.40 90 ALA B CA 1
ATOM 3129 C C . ALA B 1 93 ? 33.914 18.233 16.280 1.00 14.05 90 ALA B C 1
ATOM 3130 O O . ALA B 1 93 ? 32.967 17.527 16.667 1.00 14.88 90 ALA B O 1
ATOM 3132 N N . GLU B 1 94 ? 33.919 18.809 15.082 1.00 14.30 91 GLU B N 1
ATOM 3133 C CA . GLU B 1 94 ? 32.770 18.688 14.172 1.00 14.64 91 GLU B CA 1
ATOM 3134 C C . GLU B 1 94 ? 32.334 17.256 13.879 1.00 15.58 91 GLU B C 1
ATOM 3135 O O . GLU B 1 94 ? 31.125 16.980 13.745 1.00 16.03 91 GLU B O 1
ATOM 3141 N N . SER B 1 95 ? 33.298 16.343 13.761 1.00 15.65 92 SER B N 1
ATOM 3142 C CA . SER B 1 95 ? 32.978 14.941 13.449 1.00 16.81 92 SER B CA 1
ATOM 3143 C C . SER B 1 95 ? 32.063 14.369 14.519 1.00 16.61 92 SER B C 1
ATOM 3144 O O . SER B 1 95 ? 31.136 13.620 14.215 1.00 17.68 92 SER B O 1
ATOM 3147 N N . PHE B 1 96 ? 32.334 14.722 15.769 1.00 15.94 93 PHE B N 1
ATOM 3148 C CA . PHE B 1 96 ? 31.518 14.276 16.889 1.00 16.77 93 PHE B CA 1
ATOM 3149 C C . PHE B 1 96 ? 30.218 15.064 16.973 1.00 16.52 93 PHE B C 1
ATOM 3150 O O . PHE B 1 96 ? 29.154 14.503 17.280 1.00 17.37 93 PHE B O 1
ATOM 3158 N N . ALA B 1 97 ? 30.296 16.366 16.703 1.00 14.20 94 ALA B N 1
ATOM 3159 C CA . ALA B 1 97 ? 29.099 17.195 16.710 1.00 14.38 94 ALA B CA 1
ATOM 3160 C C . ALA B 1 97 ? 28.060 16.616 15.760 1.00 15.57 94 ALA B C 1
ATOM 3161 O O . ALA B 1 97 ? 26.881 16.554 16.099 1.00 16.69 94 ALA B O 1
ATOM 3163 N N A GLU B 1 98 ? 28.513 16.179 14.584 0.50 15.30 95 GLU B N 1
ATOM 3164 N N B GLU B 1 98 ? 28.498 16.193 14.575 0.50 15.83 95 GLU B N 1
ATOM 3165 C CA A GLU B 1 98 ? 27.630 15.631 13.550 0.50 16.31 95 GLU B CA 1
ATOM 3166 C CA B GLU B 1 98 ? 27.579 15.652 13.572 0.50 17.24 95 GLU B CA 1
ATOM 3167 C C A GLU B 1 98 ? 26.914 14.367 14.045 0.50 17.84 95 GLU B C 1
ATOM 3168 C C B GLU B 1 98 ? 26.889 14.379 14.076 0.50 18.35 95 GLU B C 1
ATOM 3169 O O A GLU B 1 98 ? 25.757 14.113 13.694 0.50 18.95 95 GLU B O 1
ATOM 3170 O O B GLU B 1 98 ? 25.724 14.123 13.753 0.50 19.30 95 GLU B O 1
ATOM 3181 N N . GLN B 1 99 ? 27.595 13.589 14.877 1.00 18.07 96 GLN B N 1
ATOM 3182 C CA . GLN B 1 99 ? 26.994 12.385 15.447 1.00 19.58 96 GLN B CA 1
ATOM 3183 C C . GLN B 1 99 ? 25.891 12.779 16.428 1.00 18.75 96 GLN B C 1
ATOM 3184 O O . GLN B 1 99 ? 24.859 12.107 16.514 1.00 19.70 96 GLN B O 1
ATOM 3190 N N . GLY B 1 100 ? 26.118 13.841 17.197 1.00 17.27 97 GLY B N 1
ATOM 3191 C CA . GLY B 1 100 ? 25.101 14.332 18.113 1.00 18.17 97 GLY B CA 1
ATOM 3192 C C . GLY B 1 100 ? 23.909 14.882 17.337 1.00 18.11 97 GLY B C 1
ATOM 3193 O O . GLY B 1 100 ? 22.770 14.737 17.762 1.00 19.14 97 GLY B O 1
ATOM 3194 N N . VAL B 1 101 ? 24.171 15.546 16.208 1.00 18.19 98 VAL B N 1
ATOM 3195 C CA . VAL B 1 101 ? 23.088 16.063 15.358 1.00 19.46 98 VAL B CA 1
ATOM 3196 C C . VAL B 1 101 ? 22.253 14.883 14.861 1.00 21.43 98 VAL B C 1
ATOM 3197 O O . VAL B 1 101 ? 21.012 14.897 14.935 1.00 22.40 98 VAL B O 1
ATOM 3201 N N . GLU B 1 102 ? 22.927 13.847 14.366 1.00 21.80 99 GLU B N 1
ATOM 3202 C CA . GLU B 1 102 ? 22.240 12.647 13.871 1.00 25.35 99 GLU B CA 1
ATOM 3203 C C . GLU B 1 102 ? 21.434 11.979 14.976 1.00 25.45 99 GLU B C 1
ATOM 3204 O O . GLU B 1 102 ? 20.393 11.389 14.714 1.00 26.66 99 GLU B O 1
ATOM 3210 N N . ALA B 1 103 ? 21.921 12.071 16.212 1.00 25.41 100 ALA B N 1
ATOM 3211 C CA . ALA B 1 103 ? 21.262 11.455 17.361 1.00 26.11 100 ALA B CA 1
ATOM 3212 C C . ALA B 1 103 ? 20.085 12.266 17.890 1.00 26.45 100 ALA B C 1
ATOM 3213 O O . ALA B 1 103 ? 19.368 11.821 18.800 1.00 28.00 100 ALA B O 1
ATOM 3215 N N . GLY B 1 104 ? 19.896 13.456 17.338 1.00 24.85 101 GLY B N 1
ATOM 3216 C CA . GLY B 1 104 ? 18.803 14.340 17.721 1.00 25.64 101 GLY B CA 1
ATOM 3217 C C . GLY B 1 104 ? 18.992 15.041 19.057 1.00 24.99 101 GLY B C 1
ATOM 3218 O O . GLY B 1 104 ? 18.014 15.421 19.697 1.00 26.40 101 GLY B O 1
ATOM 3219 N N A ILE B 1 105 ? 20.250 15.223 19.449 0.50 23.60 102 ILE B N 1
ATOM 3220 N N B ILE B 1 105 ? 20.227 15.235 19.508 0.50 23.80 102 ILE B N 1
ATOM 3221 C CA A ILE B 1 105 ? 20.605 15.847 20.721 0.50 23.05 102 ILE B CA 1
ATOM 3222 C CA B ILE B 1 105 ? 20.404 15.898 20.805 0.50 23.25 102 ILE B CA 1
ATOM 3223 C C A ILE B 1 105 ? 20.633 17.367 20.681 0.50 21.86 102 ILE B C 1
ATOM 3224 C C B ILE B 1 105 ? 20.640 17.399 20.702 0.50 22.02 102 ILE B C 1
ATOM 3225 O O A ILE B 1 105 ? 20.429 18.028 21.705 0.50 21.28 102 ILE B O 1
ATOM 3226 O O B ILE B 1 105 ? 20.625 18.090 21.725 0.50 21.57 102 ILE B O 1
ATOM 3235 N N . PHE B 1 106 ? 20.854 17.909 19.487 1.00 19.70 103 PHE B N 1
ATOM 3236 C CA . PHE B 1 106 ? 21.053 19.350 19.305 1.00 19.34 103 PHE B CA 1
ATOM 3237 C C . PHE B 1 106 ? 19.982 20.062 18.500 1.00 19.97 103 PHE B C 1
ATOM 3238 O O . PHE B 1 106 ? 19.386 19.489 17.603 1.00 20.43 103 PHE B O 1
ATOM 3246 N N . ASP B 1 107 ? 19.753 21.331 18.816 1.00 19.66 104 ASP B N 1
ATOM 3247 C CA . ASP B 1 107 ? 18.771 22.116 18.068 1.00 20.77 104 ASP B CA 1
ATOM 3248 C C . ASP B 1 107 ? 19.295 22.692 16.743 1.00 19.57 104 ASP B C 1
ATOM 3249 O O . ASP B 1 107 ? 20.479 23.060 16.624 1.00 18.21 104 ASP B O 1
ATOM 3254 N N A LYS B 1 108 ? 18.418 22.760 15.740 0.50 20.20 105 LYS B N 1
ATOM 3255 N N B LYS B 1 108 ? 18.402 22.768 15.759 0.50 20.34 105 LYS B N 1
ATOM 3256 C CA A LYS B 1 108 ? 18.776 23.406 14.482 0.50 19.19 105 LYS B CA 1
ATOM 3257 C CA B LYS B 1 108 ? 18.723 23.437 14.514 0.50 19.47 105 LYS B CA 1
ATOM 3258 C C A LYS B 1 108 ? 18.670 24.859 14.941 0.50 18.99 105 LYS B C 1
ATOM 3259 C C B LYS B 1 108 ? 18.688 24.866 15.013 0.50 19.12 105 LYS B C 1
ATOM 3260 O O A LYS B 1 108 ? 17.645 25.251 15.497 0.50 20.09 105 LYS B O 1
ATOM 3261 O O B LYS B 1 108 ? 17.731 25.253 15.681 0.50 20.28 105 LYS B O 1
ATOM 3272 N N . LEU B 1 109 ? 19.710 25.652 14.719 1.00 17.44 106 LEU B N 1
ATOM 3273 C CA . LEU B 1 109 ? 19.752 27.020 15.235 1.00 17.65 106 LEU B CA 1
ATOM 3274 C C . LEU B 1 109 ? 19.102 28.128 14.433 1.00 17.58 106 LEU B C 1
ATOM 3275 O O . LEU B 1 109 ? 19.119 28.123 13.199 1.00 15.92 106 LEU B O 1
ATOM 3280 N N . ASP B 1 110 ? 18.544 29.077 15.172 1.00 15.85 107 ASP B N 1
ATOM 3281 C CA . ASP B 1 110 ? 17.940 30.271 14.605 1.00 17.19 107 ASP B CA 1
ATOM 3282 C C . ASP B 1 110 ? 19.053 31.296 14.539 1.00 15.70 107 ASP B C 1
ATOM 3283 O O . ASP B 1 110 ? 19.350 31.995 15.528 1.00 16.21 107 ASP B O 1
ATOM 3288 N N . TYR B 1 111 ? 19.681 31.388 13.369 1.00 16.16 108 TYR B N 1
ATOM 3289 C CA . TYR B 1 111 ? 20.819 32.299 13.207 1.00 15.21 108 TYR B CA 1
ATOM 3290 C C . TYR B 1 111 ? 20.463 33.788 13.290 1.00 15.30 108 TYR B C 1
ATOM 3291 O O . TYR B 1 111 ? 21.356 34.633 13.310 1.00 14.69 108 TYR B O 1
ATOM 3300 N N . SER B 1 112 ? 19.177 34.116 13.355 1.00 16.12 109 SER B N 1
ATOM 3301 C CA . SER B 1 112 ? 18.800 35.522 13.521 1.00 17.94 109 SER B CA 1
ATOM 3302 C C . SER B 1 112 ? 19.215 35.965 14.935 1.00 19.48 109 SER B C 1
ATOM 3303 O O . SER B 1 112 ? 19.280 37.163 15.225 1.00 20.51 109 SER B O 1
ATOM 3306 N N . LYS B 1 113 ? 19.482 34.988 15.803 1.00 17.80 110 LYS B N 1
ATOM 3307 C CA . LYS B 1 113 ? 19.908 35.240 17.175 1.00 19.25 110 LYS B CA 1
ATOM 3308 C C . LYS B 1 113 ? 21.433 35.235 17.362 1.00 18.49 110 LYS B C 1
ATOM 3309 O O . LYS B 1 113 ? 21.942 35.453 18.474 1.00 19.30 110 LYS B O 1
ATOM 3315 N N . ILE B 1 114 ? 22.152 35.000 16.271 1.00 16.06 111 ILE B N 1
ATOM 3316 C CA . ILE B 1 114 ? 23.612 34.925 16.290 1.00 16.41 111 ILE B CA 1
ATOM 3317 C C . ILE B 1 114 ? 24.183 35.838 15.202 1.00 16.77 111 ILE B C 1
ATOM 3318 O O . ILE B 1 114 ? 24.802 35.366 14.243 1.00 16.12 111 ILE B O 1
ATOM 3323 N N . PRO B 1 115 ? 24.004 37.160 15.355 1.00 18.31 112 PRO B N 1
ATOM 3324 C CA . PRO B 1 115 ? 24.473 38.063 14.306 1.00 18.85 112 PRO B CA 1
ATOM 3325 C C . PRO B 1 115 ? 25.959 38.000 14.005 1.00 18.69 112 PRO B C 1
ATOM 3326 O O . PRO B 1 115 ? 26.338 38.282 12.866 1.00 17.50 112 PRO B O 1
ATOM 3330 N N . ASN B 1 116 ? 26.792 37.630 14.986 1.00 16.79 113 ASN B N 1
ATOM 3331 C CA . ASN B 1 116 ? 28.230 37.537 14.750 1.00 17.08 113 ASN B CA 1
ATOM 3332 C C . ASN B 1 116 ? 28.610 36.439 13.749 1.00 15.39 113 ASN B C 1
ATOM 3333 O O . ASN B 1 116 ? 29.725 36.420 13.247 1.00 15.08 113 ASN B O 1
ATOM 3338 N N . ALA B 1 117 ? 27.669 35.549 13.423 1.00 15.41 114 ALA B N 1
ATOM 3339 C CA . ALA B 1 117 ? 27.920 34.530 12.408 1.00 14.28 114 ALA B CA 1
ATOM 3340 C C . ALA B 1 117 ? 28.135 35.200 11.053 1.00 12.97 114 ALA B C 1
ATOM 3341 O O . ALA B 1 117 ? 28.777 34.618 10.172 1.00 14.16 114 ALA B O 1
ATOM 3343 N N . SER B 1 118 ? 27.673 36.437 10.889 1.00 13.82 115 SER B N 1
ATOM 3344 C CA . SER B 1 118 ? 27.874 37.147 9.611 1.00 15.36 115 SER B CA 1
ATOM 3345 C C . SER B 1 118 ? 29.353 37.464 9.370 1.00 15.90 115 SER B C 1
ATOM 3346 O O . SER B 1 118 ? 29.758 37.744 8.236 1.00 16.10 115 SER B O 1
ATOM 3349 N N . GLU B 1 119 ? 30.149 37.421 10.440 1.00 15.94 116 GLU B N 1
ATOM 3350 C CA . GLU B 1 119 ? 31.579 37.744 10.383 1.00 16.67 116 GLU B CA 1
ATOM 3351 C C . GLU B 1 119 ? 32.495 36.519 10.157 1.00 16.73 116 GLU B C 1
ATOM 3352 O O . GLU B 1 119 ? 33.710 36.665 9.993 1.00 16.56 116 GLU B O 1
ATOM 3358 N N . MET B 1 120 ? 31.910 35.327 10.083 1.00 15.22 117 MET B N 1
ATOM 3359 C CA . MET B 1 120 ? 32.683 34.106 9.862 1.00 14.10 117 MET B CA 1
ATOM 3360 C C . MET B 1 120 ? 33.232 34.093 8.429 1.00 14.61 117 MET B C 1
ATOM 3361 O O . MET B 1 120 ? 32.610 34.639 7.492 1.00 14.73 117 MET B O 1
ATOM 3366 N N . ASN B 1 121 ? 34.402 33.485 8.249 1.00 14.13 118 ASN B N 1
ATOM 3367 C CA . ASN B 1 121 ? 34.992 33.380 6.928 1.00 14.90 118 ASN B CA 1
ATOM 3368 C C . ASN B 1 121 ? 34.147 32.402 6.106 1.00 15.04 118 ASN B C 1
ATOM 3369 O O . ASN B 1 121 ? 33.389 31.622 6.676 1.00 13.95 118 ASN B O 1
ATOM 3374 N N . GLU B 1 122 ? 34.262 32.479 4.781 1.00 16.48 119 GLU B N 1
ATOM 3375 C CA . GLU B 1 122 ? 33.462 31.652 3.861 1.00 18.27 119 GLU B CA 1
ATOM 3376 C C . GLU B 1 122 ? 33.515 30.136 4.120 1.00 16.33 119 GLU B C 1
ATOM 3377 O O . GLU B 1 122 ? 32.494 29.448 4.041 1.00 16.41 119 GLU B O 1
ATOM 3383 N N . LYS B 1 123 ? 34.688 29.606 4.455 1.00 15.52 120 LYS B N 1
ATOM 3384 C CA . LYS B 1 123 ? 34.802 28.165 4.729 1.00 15.43 120 LYS B CA 1
ATOM 3385 C C . LYS B 1 123 ? 34.066 27.762 6.014 1.00 15.39 120 LYS B C 1
ATOM 3386 O O . LYS B 1 123 ? 33.406 26.722 6.062 1.00 13.60 120 LYS B O 1
ATOM 3392 N N . ALA B 1 124 ? 34.242 28.559 7.069 1.00 14.33 121 ALA B N 1
ATOM 3393 C CA . ALA B 1 124 ? 33.579 28.317 8.347 1.00 13.50 121 ALA B CA 1
ATOM 3394 C C . ALA B 1 124 ? 32.060 28.439 8.187 1.00 12.93 121 ALA B C 1
ATOM 3395 O O . ALA B 1 124 ? 31.299 27.754 8.883 1.00 12.71 121 ALA B O 1
ATOM 3397 N N A LYS B 1 125 ? 31.611 29.307 7.287 0.80 11.99 122 LYS B N 1
ATOM 3398 N N B LYS B 1 125 ? 31.655 29.287 7.243 0.20 12.80 122 LYS B N 1
ATOM 3399 C CA A LYS B 1 125 ? 30.178 29.473 7.055 0.80 13.10 122 LYS B CA 1
ATOM 3400 C CA B LYS B 1 125 ? 30.255 29.526 6.908 0.20 12.97 122 LYS B CA 1
ATOM 3401 C C A LYS B 1 125 ? 29.520 28.187 6.563 0.80 12.78 122 LYS B C 1
ATOM 3402 C C B LYS B 1 125 ? 29.542 28.232 6.523 0.20 13.11 122 LYS B C 1
ATOM 3403 O O A LYS B 1 125 ? 28.307 28.041 6.637 0.80 13.42 122 LYS B O 1
ATOM 3404 O O B LYS B 1 125 ? 28.320 28.139 6.620 0.20 13.46 122 LYS B O 1
ATOM 3415 N N . SER B 1 126 ? 30.303 27.235 6.081 1.00 13.50 123 SER B N 1
ATOM 3416 C CA . SER B 1 126 ? 29.722 25.942 5.699 1.00 14.04 123 SER B CA 1
ATOM 3417 C C . SER B 1 126 ? 28.982 25.323 6.898 1.00 13.41 123 SER B C 1
ATOM 3418 O O . SER B 1 126 ? 27.970 24.647 6.720 1.00 15.02 123 SER B O 1
ATOM 3421 N N . THR B 1 127 ? 29.466 25.541 8.119 1.00 13.82 124 THR B N 1
ATOM 3422 C CA . THR B 1 127 ? 28.788 25.000 9.302 1.00 13.24 124 THR B CA 1
ATOM 3423 C C . THR B 1 127 ? 27.455 25.706 9.567 1.00 13.17 124 THR B C 1
ATOM 3424 O O . THR B 1 127 ? 26.542 25.112 10.109 1.00 14.08 124 THR B O 1
ATOM 3428 N N . VAL B 1 128 ? 27.365 26.990 9.217 1.00 13.29 125 VAL B N 1
ATOM 3429 C CA . VAL B 1 128 ? 26.130 27.759 9.387 1.00 13.36 125 VAL B CA 1
ATOM 3430 C C . VAL B 1 128 ? 25.094 27.230 8.380 1.00 15.10 125 VAL B C 1
ATOM 3431 O O . VAL B 1 128 ? 23.913 27.037 8.719 1.00 15.76 125 VAL B O 1
ATOM 3435 N N A GLU B 1 129 ? 25.537 26.993 7.149 0.50 15.12 126 GLU B N 1
ATOM 3436 N N B GLU B 1 129 ? 25.539 26.988 7.147 0.50 15.56 126 GLU B N 1
ATOM 3437 C CA A GLU B 1 129 ? 24.647 26.489 6.112 0.50 16.27 126 GLU B CA 1
ATOM 3438 C CA B GLU B 1 129 ? 24.661 26.462 6.101 0.50 17.07 126 GLU B CA 1
ATOM 3439 C C A GLU B 1 129 ? 24.113 25.099 6.475 0.50 16.96 126 GLU B C 1
ATOM 3440 C C B GLU B 1 129 ? 24.085 25.123 6.532 0.50 17.43 126 GLU B C 1
ATOM 3441 O O A GLU B 1 129 ? 22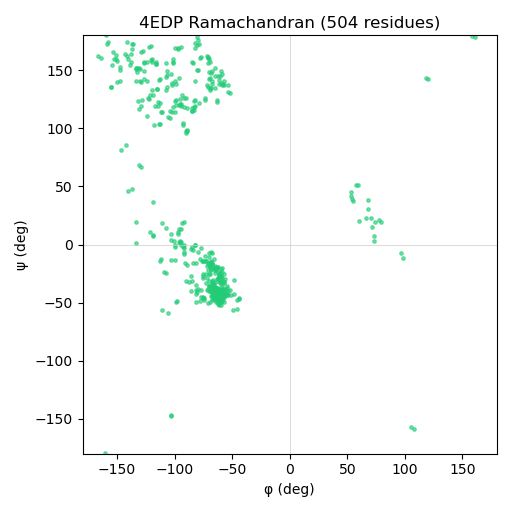.992 24.735 6.082 0.50 17.90 126 GLU B O 1
ATOM 3442 O O B GLU B 1 129 ? 22.911 24.819 6.254 0.50 18.51 126 GLU B O 1
ATOM 3453 N N . ALA B 1 130 ? 24.909 24.324 7.216 1.00 16.75 127 ALA B N 1
ATOM 3454 C CA . ALA B 1 130 ? 24.493 22.991 7.675 1.00 17.65 127 ALA B CA 1
ATOM 3455 C C . ALA B 1 130 ? 23.339 23.130 8.681 1.00 17.77 127 ALA B C 1
ATOM 3456 O O . ALA B 1 130 ? 22.502 22.218 8.818 1.00 19.37 127 ALA B O 1
ATOM 3458 N N . GLY B 1 131 ? 23.307 24.261 9.385 1.00 17.33 128 GLY B N 1
ATOM 3459 C CA . GLY B 1 131 ? 22.162 24.632 10.231 1.00 18.12 128 GLY B CA 1
ATOM 3460 C C . GLY B 1 131 ? 22.162 24.345 11.715 1.00 17.31 128 GLY B C 1
ATOM 3461 O O . GLY B 1 131 ? 21.243 24.757 12.420 1.00 20.19 128 GLY B O 1
ATOM 3462 N N . TYR B 1 132 ? 23.164 23.619 12.170 1.00 16.55 129 TYR B N 1
ATOM 3463 C CA . TYR B 1 132 ? 23.319 23.293 13.572 1.00 15.86 129 TYR B CA 1
ATOM 3464 C C . TYR B 1 132 ? 24.411 24.195 14.160 1.00 15.56 129 TYR B C 1
ATOM 3465 O O . TYR B 1 132 ? 24.559 25.345 13.714 1.00 16.21 129 TYR B O 1
ATOM 3474 N N . GLY B 1 133 ? 25.170 23.721 15.137 1.00 15.25 130 GLY B N 1
ATOM 3475 C CA . GLY B 1 133 ? 26.170 24.556 15.776 1.00 14.69 130 GLY B CA 1
ATOM 3476 C C . GLY B 1 133 ? 27.258 25.055 14.852 1.00 12.94 130 GLY B C 1
ATOM 3477 O O . GLY B 1 133 ? 27.743 24.316 14.024 1.00 13.48 130 GLY B O 1
ATOM 3478 N N . PRO B 1 134 ? 27.649 26.322 14.993 1.00 12.92 131 PRO B N 1
ATOM 3479 C CA . PRO B 1 134 ? 28.679 26.848 14.097 1.00 12.05 131 PRO B CA 1
ATOM 3480 C C . PRO B 1 134 ? 30.090 26.556 14.570 1.00 12.72 131 PRO B C 1
ATOM 3481 O O . PRO B 1 134 ? 30.329 26.314 15.774 1.00 12.85 131 PRO B O 1
ATOM 3485 N N . ALA B 1 135 ? 31.035 26.567 13.633 1.00 13.09 132 ALA B N 1
ATOM 3486 C CA . ALA B 1 135 ? 32.438 26.461 14.025 1.00 12.68 132 ALA B CA 1
ATOM 3487 C C . ALA B 1 135 ? 32.811 27.738 14.772 1.00 13.08 132 ALA B C 1
ATOM 3488 O O . ALA B 1 135 ? 32.413 28.825 14.361 1.00 12.26 132 ALA B O 1
ATOM 3490 N N . TYR B 1 136 ? 33.601 27.606 15.836 1.00 12.01 133 TYR B N 1
ATOM 3491 C CA . TYR B 1 136 ? 34.136 28.769 16.572 1.00 12.69 133 TYR B CA 1
ATOM 3492 C C . TYR B 1 136 ? 35.663 28.818 16.379 1.00 12.01 133 TYR B C 1
ATOM 3493 O O . TYR B 1 136 ? 36.313 29.817 16.727 1.00 12.56 133 TYR B O 1
ATOM 3502 N N . THR B 1 137 ? 36.251 27.721 15.887 1.00 11.82 134 THR B N 1
ATOM 3503 C CA . THR B 1 137 ? 37.673 27.694 15.605 1.00 11.42 134 THR B CA 1
ATOM 3504 C C . THR B 1 137 ? 37.937 26.716 14.467 1.00 11.38 134 THR B C 1
ATOM 3505 O O . THR B 1 137 ? 37.094 25.868 14.148 1.00 12.78 134 THR B O 1
ATOM 3509 N N . LEU B 1 138 ? 39.110 26.830 13.868 1.00 13.04 135 LEU B N 1
ATOM 3510 C CA . LEU B 1 138 ? 39.513 25.944 12.776 1.00 12.18 135 LEU B CA 1
ATOM 3511 C C . LEU B 1 138 ? 40.960 25.500 12.918 1.00 12.51 135 LEU B C 1
ATOM 3512 O O . LEU B 1 138 ? 41.711 26.075 13.685 1.00 12.78 135 LEU B O 1
ATOM 3517 N N . ASN B 1 139 ? 41.324 24.451 12.191 1.00 11.73 136 ASN B N 1
ATOM 3518 C CA . ASN B 1 139 ? 42.690 23.957 12.121 1.00 12.62 136 ASN B CA 1
ATOM 3519 C C . ASN B 1 139 ? 42.939 23.538 10.668 1.00 12.73 136 ASN B C 1
ATOM 3520 O O . ASN B 1 139 ? 41.970 23.296 9.924 1.00 13.47 136 ASN B O 1
ATOM 3525 N N . SER B 1 140 ? 44.206 23.442 10.258 1.00 11.91 137 SER B N 1
ATOM 3526 C CA . SER B 1 140 ? 44.542 22.954 8.890 1.00 12.29 137 SER B CA 1
ATOM 3527 C C . SER B 1 140 ? 45.701 21.993 8.923 1.00 12.24 137 SER B C 1
ATOM 3528 O O . SER B 1 140 ? 46.316 21.766 9.969 1.00 11.88 137 SER B O 1
ATOM 3531 N N . ILE B 1 141 ? 45.973 21.398 7.772 1.00 11.84 138 ILE B N 1
ATOM 3532 C CA . ILE B 1 141 ? 47.113 20.498 7.612 1.00 11.67 138 ILE B CA 1
ATOM 3533 C C . ILE B 1 141 ? 48.026 21.049 6.526 1.00 11.87 138 ILE B C 1
ATOM 3534 O O . ILE B 1 141 ? 47.696 22.023 5.842 1.00 11.77 138 ILE B O 1
ATOM 3539 N N . GLY B 1 142 ? 49.198 20.446 6.408 1.00 10.94 139 GLY B N 1
ATOM 3540 C CA . GLY B 1 142 ? 50.156 20.800 5.388 1.00 10.76 139 GLY B CA 1
ATOM 3541 C C . GLY B 1 142 ? 51.100 19.617 5.258 1.00 10.89 139 GLY B C 1
ATOM 3542 O O . GLY B 1 142 ? 50.912 18.575 5.931 1.00 11.24 139 GLY B O 1
ATOM 3543 N N . ILE B 1 143 ? 52.081 19.743 4.368 1.00 9.68 140 ILE B N 1
ATOM 3544 C CA . ILE B 1 143 ? 53.093 18.718 4.230 1.00 10.23 140 ILE B CA 1
ATOM 3545 C C . ILE B 1 143 ? 54.350 19.299 4.883 1.00 10.43 140 ILE B C 1
ATOM 3546 O O . ILE B 1 143 ? 54.950 20.267 4.390 1.00 11.08 140 ILE B O 1
ATOM 3551 N N . VAL B 1 144 ? 54.708 18.742 6.031 1.00 10.80 141 VAL B N 1
ATOM 3552 C CA . VAL B 1 144 ? 55.903 19.151 6.752 1.00 10.97 141 VAL B CA 1
ATOM 3553 C C . VAL B 1 144 ? 57.029 18.387 6.099 1.00 11.04 141 VAL B C 1
ATOM 3554 O O . VAL B 1 144 ? 56.979 17.141 6.013 1.00 11.33 141 VAL B O 1
ATOM 3558 N N . VAL B 1 145 ? 58.027 19.118 5.616 1.00 10.80 142 VAL B N 1
ATOM 3559 C CA . VAL B 1 145 ? 59.119 18.533 4.872 1.00 14.00 142 VAL B CA 1
ATOM 3560 C C . VAL B 1 145 ? 60.493 18.951 5.361 1.00 14.28 142 VAL B C 1
ATOM 3561 O O . VAL B 1 145 ? 60.698 20.107 5.764 1.00 13.92 142 VAL B O 1
ATOM 3565 N N . ASP B 1 146 ? 61.424 17.999 5.366 1.00 16.06 143 ASP B N 1
ATOM 3566 C CA . ASP B 1 146 ? 62.837 18.284 5.681 1.00 17.07 143 ASP B CA 1
ATOM 3567 C C . ASP B 1 146 ? 63.464 18.544 4.307 1.00 17.37 143 ASP B C 1
ATOM 3568 O O . ASP B 1 146 ? 63.696 17.616 3.538 1.00 16.95 143 ASP B O 1
ATOM 3573 N N . PRO B 1 147 ? 63.725 19.802 3.981 1.00 19.55 144 PRO B N 1
ATOM 3574 C CA . PRO B 1 147 ? 64.204 20.105 2.636 1.00 21.21 144 PRO B CA 1
ATOM 3575 C C . PRO B 1 147 ? 65.648 19.684 2.384 1.00 24.44 144 PRO B C 1
ATOM 3576 O O . PRO B 1 147 ? 66.076 19.585 1.232 1.00 26.23 144 PRO B O 1
ATOM 3580 N N . SER B 1 148 ? 66.375 19.377 3.451 1.00 25.01 145 SER B N 1
ATOM 3581 C CA . SER B 1 148 ? 67.764 18.973 3.325 1.00 27.70 145 SER B CA 1
ATOM 3582 C C . SER B 1 148 ? 67.900 17.618 2.644 1.00 27.48 145 SER B C 1
ATOM 3583 O O . SER B 1 148 ? 68.982 17.276 2.181 1.00 28.28 145 SER B O 1
ATOM 3586 N N . ALA B 1 149 ? 66.812 16.849 2.576 1.00 26.06 146 ALA B N 1
ATOM 3587 C CA . ALA B 1 149 ? 66.825 15.558 1.885 1.00 26.16 146 ALA B CA 1
ATOM 3588 C C . ALA B 1 149 ? 66.881 15.778 0.372 1.00 26.42 146 ALA B C 1
ATOM 3589 O O . ALA B 1 149 ? 67.136 14.849 -0.384 1.00 27.11 146 ALA B O 1
ATOM 3591 N N . GLY B 1 150 ? 66.613 17.003 -0.070 1.00 26.53 147 GLY B N 1
ATOM 3592 C CA . GLY B 1 150 ? 66.656 17.357 -1.494 1.00 27.00 147 GLY B CA 1
ATOM 3593 C C . GLY B 1 150 ? 65.541 16.801 -2.375 1.00 25.99 147 GLY B C 1
ATOM 3594 O O . GLY B 1 150 ? 65.659 16.794 -3.597 1.00 27.30 147 GLY B O 1
ATOM 3595 N N . ILE B 1 151 ? 64.466 16.319 -1.769 1.00 22.95 148 ILE B N 1
ATOM 3596 C CA . ILE B 1 151 ? 63.351 15.771 -2.535 1.00 21.33 148 ILE B CA 1
ATOM 3597 C C . ILE B 1 151 ? 62.279 16.853 -2.623 1.00 19.91 148 ILE B C 1
ATOM 3598 O O . ILE B 1 151 ? 61.790 17.316 -1.595 1.00 19.11 148 ILE B O 1
ATOM 3603 N N . GLU B 1 152 ? 61.941 17.267 -3.842 1.00 19.25 149 GLU B N 1
ATOM 3604 C CA . GLU B 1 152 ? 60.935 18.299 -4.072 1.00 18.62 149 GLU B CA 1
ATOM 3605 C C . GLU B 1 152 ? 59.521 17.770 -3.821 1.00 17.18 149 GLU B C 1
ATOM 3606 O O . GLU B 1 152 ? 59.120 16.759 -4.384 1.00 16.53 149 GLU B O 1
ATOM 3612 N N . ILE B 1 153 ? 58.776 18.468 -2.965 1.00 15.10 150 ILE B N 1
ATOM 3613 C CA . ILE B 1 153 ? 57.426 18.096 -2.609 1.00 14.43 150 ILE B CA 1
ATOM 3614 C C . ILE B 1 153 ? 56.646 19.401 -2.557 1.00 15.43 150 ILE B C 1
ATOM 3615 O O . ILE B 1 153 ? 56.847 20.216 -1.637 1.00 15.41 150 ILE B O 1
ATOM 3620 N N A ASN B 1 154 ? 55.777 19.598 -3.541 0.50 13.71 151 ASN B N 1
ATOM 3621 N N B ASN B 1 154 ? 55.782 19.624 -3.544 0.50 14.88 151 ASN B N 1
ATOM 3622 C CA A ASN B 1 154 ? 54.974 20.813 -3.663 0.50 13.62 151 ASN B CA 1
ATOM 3623 C CA B ASN B 1 154 ? 54.999 20.863 -3.591 0.50 15.55 151 ASN B CA 1
ATOM 3624 C C A ASN B 1 154 ? 53.480 20.566 -3.523 0.50 13.58 151 ASN B C 1
ATOM 3625 C C B ASN B 1 154 ? 53.480 20.667 -3.719 0.50 14.89 151 ASN B C 1
ATOM 3626 O O A ASN B 1 154 ? 52.755 21.322 -2.874 0.50 14.34 151 ASN B O 1
ATOM 3627 O O B ASN B 1 154 ? 52.728 21.623 -3.509 0.50 16.13 151 ASN B O 1
ATOM 3636 N N . SER B 1 155 ? 53.032 19.464 -4.102 1.00 15.03 152 SER B N 1
ATOM 3637 C CA . SER B 1 155 ? 51.607 19.148 -4.167 1.00 13.24 152 SER B CA 1
ATOM 3638 C C . SER B 1 155 ? 51.299 17.892 -3.357 1.00 12.91 152 SER B C 1
ATOM 3639 O O . SER B 1 155 ? 52.208 17.145 -2.978 1.00 13.23 152 SER B O 1
ATOM 3642 N N . TRP B 1 156 ? 50.024 17.656 -3.070 1.00 10.55 153 TRP B N 1
ATOM 3643 C CA . TRP B 1 156 ? 49.655 16.440 -2.358 1.00 10.40 153 TRP B CA 1
ATOM 3644 C C . TRP B 1 156 ? 50.077 15.211 -3.174 1.00 11.22 153 TRP B C 1
ATOM 3645 O O . TRP B 1 156 ? 50.547 14.214 -2.619 1.00 11.44 153 TRP B O 1
ATOM 3656 N N . GLU B 1 157 ? 49.914 15.291 -4.491 1.00 12.31 154 GLU B N 1
ATOM 3657 C CA . GLU B 1 157 ? 50.266 14.179 -5.382 1.00 13.57 154 GLU B CA 1
ATOM 3658 C C . GLU B 1 157 ? 51.759 13.796 -5.361 1.00 13.27 154 GLU B C 1
ATOM 3659 O O . GLU B 1 157 ? 52.105 12.622 -5.598 1.00 12.49 154 GLU B O 1
ATOM 3665 N N . ASP B 1 158 ? 52.625 14.767 -5.072 1.00 11.70 155 ASP B N 1
ATOM 3666 C CA . ASP B 1 158 ? 54.071 14.501 -4.936 1.00 12.88 155 ASP B CA 1
ATOM 3667 C C . ASP B 1 158 ? 54.372 13.463 -3.832 1.00 12.18 155 ASP B C 1
ATOM 3668 O O . ASP B 1 158 ? 55.447 12.859 -3.837 1.00 13.01 155 ASP B O 1
ATOM 3673 N N . LEU B 1 159 ? 53.454 13.246 -2.891 1.00 12.64 156 LEU B N 1
ATOM 3674 C CA . LEU B 1 159 ? 53.671 12.238 -1.817 1.00 11.53 156 LEU B CA 1
ATOM 3675 C C . LEU B 1 159 ? 53.797 10.815 -2.373 1.00 11.36 156 LEU B C 1
ATOM 3676 O O . LEU B 1 159 ? 54.340 9.920 -1.704 1.00 10.75 156 LEU B O 1
ATOM 3681 N N . TRP B 1 160 ? 53.307 10.622 -3.598 1.00 10.00 157 TRP B N 1
ATOM 3682 C CA . TRP B 1 160 ? 53.369 9.331 -4.295 1.00 10.35 157 TRP B CA 1
ATOM 3683 C C . TRP B 1 160 ? 54.666 9.088 -5.066 1.00 11.55 157 TRP B C 1
ATOM 3684 O O . TRP B 1 160 ? 54.859 7.993 -5.614 1.00 13.22 157 TRP B O 1
ATOM 3695 N N . LYS B 1 161 ? 55.567 10.068 -5.097 1.00 12.70 158 LYS B N 1
ATOM 3696 C CA . LYS B 1 161 ? 56.829 9.940 -5.836 1.00 14.42 158 LYS B CA 1
ATOM 3697 C C . LYS B 1 161 ? 57.662 8.761 -5.379 1.00 13.23 158 LYS B C 1
ATOM 3698 O O . LYS B 1 161 ? 57.819 8.535 -4.184 1.00 12.48 158 LYS B O 1
ATOM 3704 N N . PRO B 1 162 ? 58.251 8.038 -6.332 1.00 14.80 159 PRO B N 1
ATOM 3705 C CA . PRO B 1 162 ? 59.047 6.852 -5.968 1.00 15.07 159 PRO B CA 1
ATOM 3706 C C . PRO B 1 162 ? 60.281 7.186 -5.131 1.00 16.73 159 PRO B C 1
ATOM 3707 O O . PRO B 1 162 ? 60.802 6.306 -4.462 1.00 16.66 159 PRO B O 1
ATOM 3711 N N . GLU B 1 163 ? 60.745 8.444 -5.158 1.00 16.24 160 GLU B N 1
ATOM 3712 C CA . GLU B 1 163 ? 61.887 8.822 -4.341 1.00 16.05 160 GLU B CA 1
ATOM 3713 C C . GLU B 1 163 ? 61.550 8.812 -2.858 1.00 16.04 160 GLU B C 1
ATOM 3714 O O . GLU B 1 163 ? 62.461 8.830 -2.012 1.00 16.03 160 GLU B O 1
ATOM 3720 N N . LEU B 1 164 ? 60.260 8.776 -2.530 1.00 13.07 161 LEU B N 1
ATOM 3721 C CA . LEU B 1 164 ? 59.845 8.795 -1.133 1.00 13.24 161 LEU B CA 1
ATOM 3722 C C . LEU B 1 164 ? 59.626 7.422 -0.490 1.00 13.20 161 LEU B C 1
ATOM 3723 O O . LEU B 1 164 ? 58.979 7.329 0.545 1.00 12.34 161 LEU B O 1
ATOM 3728 N N . LYS B 1 165 ? 60.176 6.360 -1.078 1.00 14.02 162 LYS B N 1
ATOM 3729 C CA . LYS B 1 165 ? 60.035 5.022 -0.483 1.00 14.92 162 LYS B CA 1
ATOM 3730 C C . LYS B 1 165 ? 60.495 5.089 0.954 1.00 15.14 162 LYS B C 1
ATOM 3731 O O . LYS B 1 165 ? 61.583 5.627 1.228 1.00 14.96 162 LYS B O 1
ATOM 3737 N N . ASN B 1 166 ? 59.687 4.547 1.864 1.00 14.27 163 ASN B N 1
ATOM 3738 C CA . ASN B 1 166 ? 60.014 4.487 3.289 1.00 14.43 163 ASN B CA 1
ATOM 3739 C C . ASN B 1 166 ? 60.387 5.865 3.883 1.00 15.52 163 ASN B C 1
ATOM 3740 O O . ASN B 1 166 ? 61.269 5.932 4.725 1.00 16.46 163 ASN B O 1
ATOM 3745 N N A LYS B 1 167 ? 59.716 6.935 3.464 0.50 14.20 164 LYS B N 1
ATOM 3746 N N B LYS B 1 167 ? 59.722 6.939 3.475 0.50 14.26 164 LYS B N 1
ATOM 3747 C CA A LYS B 1 167 ? 60.079 8.281 3.943 0.50 15.26 164 LYS B CA 1
ATOM 3748 C CA B LYS B 1 167 ? 60.099 8.251 4.016 0.50 15.47 164 LYS B CA 1
ATOM 3749 C C A LYS B 1 167 ? 58.972 9.200 4.440 0.50 14.04 164 LYS B C 1
ATOM 3750 C C B LYS B 1 167 ? 58.977 9.201 4.438 0.50 14.09 164 LYS B C 1
ATOM 3751 O O A LYS B 1 167 ? 59.261 10.328 4.832 0.50 13.46 164 LYS B O 1
ATOM 3752 O O B LYS B 1 167 ? 59.260 10.349 4.775 0.50 13.51 164 LYS B O 1
ATOM 3763 N N . ILE B 1 168 ? 57.720 8.752 4.436 1.00 13.03 165 ILE B N 1
ATOM 3764 C CA . ILE B 1 168 ? 56.632 9.625 4.893 1.00 12.55 165 ILE B CA 1
ATOM 3765 C C . ILE B 1 168 ? 55.765 9.013 5.991 1.00 13.66 165 ILE B C 1
ATOM 3766 O O . ILE B 1 168 ? 55.737 7.790 6.206 1.00 13.68 165 ILE B O 1
ATOM 3771 N N . ALA B 1 169 ? 55.090 9.895 6.720 1.00 12.35 166 ALA B N 1
ATOM 3772 C CA . ALA B 1 169 ? 54.135 9.500 7.738 1.00 12.45 166 ALA B CA 1
ATOM 3773 C C . ALA B 1 169 ? 52.816 10.218 7.420 1.00 11.73 166 ALA B C 1
ATOM 3774 O O . ALA B 1 169 ? 52.817 11.386 6.981 1.00 10.85 166 ALA B O 1
ATOM 3776 N N . ILE B 1 170 ? 51.706 9.517 7.644 1.00 11.41 167 ILE B N 1
ATOM 3777 C CA . ILE B 1 170 ? 50.369 10.046 7.378 1.00 11.53 167 ILE B CA 1
ATOM 3778 C C . ILE B 1 170 ? 49.494 9.762 8.605 1.00 11.98 167 ILE B C 1
ATOM 3779 O O . ILE B 1 170 ? 49.744 8.821 9.359 1.00 12.58 167 ILE B O 1
ATOM 3784 N N . PRO B 1 171 ? 48.491 10.609 8.840 1.00 12.68 168 PRO B N 1
ATOM 3785 C CA . PRO B 1 171 ? 47.623 10.420 9.995 1.00 13.07 168 PRO B CA 1
ATOM 3786 C C . PRO B 1 171 ? 46.741 9.203 9.833 1.00 13.51 168 PRO B C 1
ATOM 3787 O O . PRO B 1 171 ? 46.277 8.913 8.714 1.00 13.17 168 PRO B O 1
ATOM 3791 N N . ASP B 1 172 ? 46.524 8.481 10.933 1.00 13.57 169 ASP B N 1
ATOM 3792 C CA . ASP B 1 172 ? 45.687 7.301 10.883 1.00 16.15 169 ASP B CA 1
ATOM 3793 C C . ASP B 1 172 ? 44.226 7.701 10.650 1.00 15.72 169 ASP B C 1
ATOM 3794 O O . ASP B 1 172 ? 43.814 8.827 10.969 1.00 14.30 169 ASP B O 1
ATOM 3799 N N . ILE B 1 173 ? 43.455 6.762 10.119 1.00 16.37 170 ILE B N 1
ATOM 3800 C CA . ILE B 1 173 ? 42.046 6.983 9.802 1.00 16.27 170 ILE B CA 1
ATOM 3801 C C . ILE B 1 173 ? 41.251 7.416 11.033 1.00 17.10 170 ILE B C 1
ATOM 3802 O O . ILE B 1 173 ? 40.327 8.231 10.923 1.00 17.47 170 ILE B O 1
ATOM 3807 N N . THR B 1 174 ? 41.640 6.928 12.208 1.00 16.84 171 THR B N 1
ATOM 3808 C CA . THR B 1 174 ? 40.935 7.255 13.439 1.00 19.69 171 THR B CA 1
ATOM 3809 C C . THR B 1 174 ? 41.226 8.645 14.015 1.00 19.22 171 THR B C 1
ATOM 3810 O O . THR B 1 174 ? 40.609 9.039 15.010 1.00 21.79 171 THR B O 1
ATOM 3814 N N . THR B 1 175 ? 42.127 9.394 13.387 1.00 17.46 172 THR B N 1
ATOM 3815 C CA . THR B 1 175 ? 42.539 10.716 13.876 1.00 16.58 172 THR B CA 1
ATOM 3816 C C . THR B 1 175 ? 41.736 11.823 13.211 1.00 16.27 172 THR B C 1
ATOM 3817 O O . THR B 1 175 ? 41.006 11.580 12.250 1.00 13.91 172 THR B O 1
ATOM 3821 N N . THR B 1 176 ? 41.881 13.038 13.726 1.00 14.75 173 THR B N 1
ATOM 3822 C CA . THR B 1 176 ? 41.157 14.179 13.178 1.00 15.09 173 THR B CA 1
ATOM 3823 C C . THR B 1 176 ? 41.302 14.308 11.679 1.00 14.28 173 THR B C 1
ATOM 3824 O O . THR B 1 176 ? 40.318 14.536 10.975 1.00 12.83 173 THR B O 1
ATOM 3828 N N . ASN B 1 177 ? 42.526 14.127 11.196 1.00 13.14 174 ASN B N 1
ATOM 3829 C CA . ASN B 1 177 ? 42.837 14.266 9.773 1.00 13.44 174 ASN B CA 1
ATOM 3830 C C . ASN B 1 177 ? 42.826 13.006 8.923 1.00 13.98 174 ASN B C 1
ATOM 3831 O O . ASN B 1 177 ? 43.246 13.025 7.767 1.00 13.78 174 ASN B O 1
ATOM 3836 N N . GLY B 1 178 ? 42.283 11.918 9.459 1.00 13.84 175 GLY B N 1
ATOM 3837 C CA . GLY B 1 178 ? 42.149 10.695 8.673 1.00 14.27 175 GLY B CA 1
ATOM 3838 C C . GLY B 1 178 ? 41.243 10.905 7.462 1.00 13.21 175 GLY B C 1
ATOM 3839 O O . GLY B 1 178 ? 41.607 10.549 6.340 1.00 13.51 175 GLY B O 1
ATOM 3840 N N . PRO B 1 179 ? 40.054 11.494 7.667 1.00 13.33 176 PRO B N 1
ATOM 3841 C CA . PRO B 1 179 ? 39.202 11.710 6.505 1.00 14.17 176 PRO B CA 1
ATOM 3842 C C . PRO B 1 179 ? 39.854 12.568 5.431 1.00 13.16 176 PRO B C 1
ATOM 3843 O O . PRO B 1 179 ? 39.679 12.301 4.240 1.00 13.64 176 PRO B O 1
ATOM 3847 N N . ALA B 1 180 ? 40.594 13.592 5.836 1.00 12.81 177 ALA B N 1
ATOM 3848 C CA . ALA B 1 180 ? 41.266 14.442 4.880 1.00 11.71 177 ALA B CA 1
ATOM 3849 C C . ALA B 1 180 ? 42.273 13.622 4.076 1.00 10.53 177 ALA B C 1
ATOM 3850 O O . ALA B 1 180 ? 42.445 13.843 2.883 1.00 11.20 177 ALA B O 1
ATOM 3852 N N . MET B 1 181 ? 42.950 12.672 4.708 1.00 12.15 178 MET B N 1
ATOM 3853 C CA . MET B 1 181 ? 43.927 11.863 3.976 1.00 12.67 178 MET B CA 1
ATOM 3854 C C . MET B 1 181 ? 43.192 11.045 2.879 1.00 11.91 178 MET B C 1
ATOM 3855 O O . MET B 1 181 ? 43.694 10.882 1.743 1.00 12.09 178 MET B O 1
ATOM 3860 N N . VAL B 1 182 ? 42.014 10.524 3.197 1.00 11.40 179 VAL B N 1
ATOM 3861 C CA . VAL B 1 182 ? 41.251 9.766 2.214 1.00 10.86 179 VAL B CA 1
ATOM 3862 C C . VAL B 1 182 ? 40.855 10.699 1.055 1.00 11.70 179 VAL B C 1
ATOM 3863 O O . VAL B 1 182 ? 40.991 10.349 -0.138 1.00 11.18 179 VAL B O 1
ATOM 3867 N N . GLU B 1 183 ? 40.384 11.901 1.392 1.00 11.52 180 GLU B N 1
ATOM 3868 C CA . GLU B 1 183 ? 39.996 12.872 0.354 1.00 11.45 180 GLU B CA 1
ATOM 3869 C C . GLU B 1 183 ? 41.191 13.349 -0.494 1.00 11.00 180 GLU B C 1
ATOM 3870 O O . GLU B 1 183 ? 41.033 13.667 -1.681 1.00 12.29 180 GLU B O 1
ATOM 3876 N N . ILE B 1 184 ? 42.378 13.425 0.101 1.00 10.00 181 ILE B N 1
ATOM 3877 C CA . ILE B 1 184 ? 43.589 13.742 -0.658 1.00 10.17 181 ILE B CA 1
ATOM 3878 C C . ILE B 1 184 ? 43.842 12.656 -1.712 1.00 10.96 181 ILE B C 1
ATOM 3879 O O . ILE B 1 184 ? 44.145 12.943 -2.874 1.00 12.11 181 ILE B O 1
ATOM 3884 N N . ALA B 1 185 ? 43.683 11.404 -1.316 1.00 10.57 182 ALA B N 1
ATOM 3885 C CA . ALA B 1 185 ? 43.850 10.290 -2.238 1.00 11.35 182 ALA B CA 1
ATOM 3886 C C . ALA B 1 185 ? 42.764 10.316 -3.314 1.00 12.09 182 ALA B C 1
ATOM 3887 O O . ALA B 1 185 ? 43.026 9.928 -4.448 1.00 12.85 182 ALA B O 1
ATOM 3889 N N . ALA B 1 186 ? 41.547 10.759 -2.965 1.00 11.19 183 ALA B N 1
ATOM 3890 C CA . ALA B 1 186 ? 40.452 10.883 -3.944 1.00 12.43 183 ALA B CA 1
ATOM 3891 C C . ALA B 1 186 ? 40.825 11.919 -5.011 1.00 12.31 183 ALA B C 1
ATOM 3892 O O . ALA B 1 186 ? 40.489 11.762 -6.197 1.00 12.90 183 ALA B O 1
ATOM 3894 N N . GLU B 1 187 ? 41.456 13.002 -4.576 1.00 12.59 184 GLU B N 1
ATOM 3895 C CA . GLU B 1 187 ? 41.901 14.036 -5.512 1.00 15.43 184 GLU B CA 1
ATOM 3896 C C . GLU B 1 187 ? 42.893 13.454 -6.484 1.00 15.02 184 GLU B C 1
ATOM 3897 O O . GLU B 1 187 ? 42.828 13.729 -7.675 1.00 17.91 184 GLU B O 1
ATOM 3903 N N . LYS B 1 188 ? 43.839 12.679 -5.968 1.00 15.82 185 LYS B N 1
ATOM 3904 C CA . LYS B 1 188 ? 44.849 12.015 -6.793 1.00 17.30 185 LYS B CA 1
ATOM 3905 C C . LYS B 1 188 ? 44.142 11.140 -7.828 1.00 17.91 185 LYS B C 1
ATOM 3906 O O . LYS B 1 188 ? 44.476 11.161 -9.021 1.00 17.92 185 LYS B O 1
ATOM 3912 N N . ALA B 1 189 ? 43.142 10.391 -7.364 1.00 15.33 186 ALA B N 1
ATOM 3913 C CA . ALA B 1 189 ? 42.367 9.491 -8.237 1.00 16.21 186 ALA B CA 1
ATOM 3914 C C . ALA B 1 189 ? 41.473 10.218 -9.240 1.00 16.77 186 ALA B C 1
ATOM 3915 O O . ALA B 1 189 ? 41.125 9.667 -10.280 1.00 18.04 186 ALA B O 1
ATOM 3917 N N . GLY B 1 190 ? 41.073 11.442 -8.919 1.00 16.29 187 GLY B N 1
ATOM 3918 C CA . GLY B 1 190 ? 40.198 12.206 -9.784 1.00 16.87 187 GLY B CA 1
ATOM 3919 C C . GLY B 1 190 ? 38.744 11.787 -9.659 1.00 17.15 187 GLY B C 1
ATOM 3920 O O . GLY B 1 190 ? 37.935 12.047 -10.548 1.00 16.83 187 GLY B O 1
ATOM 3921 N N . VAL B 1 191 ? 38.413 11.125 -8.556 1.00 15.45 188 VAL B N 1
ATOM 3922 C CA . VAL B 1 191 ? 37.044 10.686 -8.326 1.00 14.86 188 VAL B CA 1
ATOM 3923 C C . VAL B 1 191 ? 36.646 11.117 -6.923 1.00 14.71 188 VAL B C 1
ATOM 3924 O O . VAL B 1 191 ? 37.223 10.677 -5.943 1.00 12.75 188 VAL B O 1
ATOM 3928 N N . ASP B 1 192 ? 35.646 11.990 -6.839 1.00 15.48 189 ASP B N 1
ATOM 3929 C CA . ASP B 1 192 ? 35.152 12.466 -5.555 1.00 16.12 189 ASP B CA 1
ATOM 3930 C C . ASP B 1 192 ? 34.613 11.301 -4.734 1.00 15.05 189 ASP B C 1
ATOM 3931 O O . ASP B 1 192 ? 33.942 10.426 -5.273 1.00 13.66 189 ASP B O 1
ATOM 3936 N N . VAL B 1 193 ? 34.839 11.317 -3.427 1.00 13.45 190 VAL B N 1
ATOM 3937 C CA . VAL B 1 193 ? 34.356 10.203 -2.606 1.00 13.62 190 VAL B CA 1
ATOM 3938 C C . VAL B 1 193 ? 32.842 10.001 -2.638 1.00 13.46 190 VAL B C 1
ATOM 3939 O O . VAL B 1 193 ? 32.391 8.888 -2.399 1.00 13.72 190 VAL B O 1
ATOM 3943 N N . LYS B 1 194 ? 32.059 11.044 -2.931 1.00 13.25 191 LYS B N 1
ATOM 3944 C CA . LYS B 1 194 ? 30.598 10.876 -2.979 1.00 13.63 191 LYS B CA 1
ATOM 3945 C C . LYS B 1 194 ? 30.129 10.122 -4.237 1.00 14.24 191 LYS B C 1
ATOM 3946 O O . LYS B 1 194 ? 28.977 9.669 -4.325 1.00 15.02 191 LYS B O 1
ATOM 3952 N N . THR B 1 195 ? 31.021 9.995 -5.203 1.00 13.91 192 THR B N 1
ATOM 3953 C CA . THR B 1 195 ? 30.721 9.271 -6.444 1.00 14.20 192 THR B CA 1
ATOM 3954 C C . THR B 1 195 ? 30.862 7.758 -6.289 1.00 14.44 192 THR B C 1
ATOM 3955 O O . THR B 1 195 ? 30.040 7.004 -6.801 1.00 14.91 192 THR B O 1
ATOM 3959 N N . ASP B 1 196 ? 31.882 7.312 -5.551 1.00 13.54 193 ASP B N 1
ATOM 3960 C CA . ASP B 1 196 ? 32.144 5.876 -5.407 1.00 13.36 193 ASP B CA 1
ATOM 3961 C C . ASP B 1 196 ? 32.418 5.408 -3.977 1.00 14.44 193 ASP B C 1
ATOM 3962 O O . ASP B 1 196 ? 32.983 4.320 -3.773 1.00 13.16 193 ASP B O 1
ATOM 3967 N N . ASN B 1 197 ? 32.005 6.224 -3.013 1.00 15.24 194 ASN B N 1
ATOM 3968 C CA . ASN B 1 197 ? 32.198 5.968 -1.581 1.00 16.33 194 ASN B CA 1
ATOM 3969 C C . ASN B 1 197 ? 33.643 5.834 -1.156 1.00 15.20 194 ASN B C 1
ATOM 3970 O O . ASN B 1 197 ? 33.926 5.298 -0.066 1.00 16.16 194 ASN B O 1
ATOM 3975 N N . GLY B 1 198 ? 34.545 6.358 -1.993 1.00 13.41 195 GLY B N 1
ATOM 3976 C CA . GLY B 1 198 ? 35.982 6.317 -1.738 1.00 14.02 195 GLY B CA 1
ATOM 3977 C C . GLY B 1 198 ? 36.768 5.152 -2.318 1.00 13.62 195 GLY B C 1
ATOM 3978 O O . GLY B 1 198 ? 37.951 5.018 -2.034 1.00 13.80 195 GLY B O 1
ATOM 3979 N N A GLU B 1 199 ? 36.134 4.297 -3.118 0.50 13.91 196 GLU B N 1
ATOM 3980 N N B GLU B 1 199 ? 36.136 4.317 -3.152 0.50 13.59 196 GLU B N 1
ATOM 3981 C CA A GLU B 1 199 ? 36.853 3.152 -3.671 0.50 14.60 196 GLU B CA 1
ATOM 3982 C CA B GLU B 1 199 ? 36.822 3.157 -3.749 0.50 14.00 196 GLU B CA 1
ATOM 3983 C C A GLU B 1 199 ? 38.112 3.547 -4.475 0.50 13.68 196 GLU B C 1
ATOM 3984 C C B GLU B 1 199 ? 38.109 3.558 -4.469 0.50 13.35 196 GLU B C 1
ATOM 3985 O O A GLU B 1 199 ? 39.158 2.919 -4.315 0.50 14.38 196 GLU B O 1
ATOM 3986 O O B GLU B 1 199 ? 39.163 2.964 -4.244 0.50 14.01 196 GLU B O 1
ATOM 3997 N N . ALA B 1 200 ? 38.036 4.574 -5.324 1.00 13.04 197 ALA B N 1
ATOM 3998 C CA . ALA B 1 200 ? 39.224 5.004 -6.077 1.00 12.98 197 ALA B CA 1
ATOM 3999 C C . ALA B 1 200 ? 40.275 5.623 -5.146 1.00 12.43 197 ALA B C 1
ATOM 4000 O O . ALA B 1 200 ? 41.467 5.426 -5.337 1.00 12.56 197 ALA B O 1
ATOM 4002 N N . ALA B 1 201 ? 39.824 6.320 -4.112 1.00 12.10 198 ALA B N 1
ATOM 4003 C CA . ALA B 1 201 ? 40.730 6.922 -3.143 1.00 11.31 198 ALA B CA 1
ATOM 4004 C C . ALA B 1 201 ? 41.510 5.795 -2.479 1.00 11.92 198 ALA B C 1
ATOM 4005 O O . ALA B 1 201 ? 42.732 5.896 -2.269 1.00 11.39 198 ALA B O 1
ATOM 4007 N N . PHE B 1 202 ? 40.818 4.724 -2.122 1.00 12.85 199 PHE B N 1
ATOM 4008 C CA . PHE B 1 202 ? 41.521 3.631 -1.475 1.00 12.96 199 PHE B CA 1
ATOM 4009 C C . PHE B 1 202 ? 42.515 2.929 -2.384 1.00 13.26 199 PHE B C 1
ATOM 4010 O O . PHE B 1 202 ? 43.554 2.472 -1.907 1.00 13.95 199 PHE B O 1
ATOM 4018 N N . LYS B 1 203 ? 42.224 2.844 -3.684 1.00 14.12 200 LYS B N 1
ATOM 4019 C CA . LYS B 1 203 ? 43.171 2.261 -4.615 1.00 14.49 200 LYS B CA 1
ATOM 4020 C C . LYS B 1 203 ? 44.427 3.142 -4.659 1.00 13.81 200 LYS B C 1
ATOM 4021 O O . LYS B 1 203 ? 45.543 2.626 -4.775 1.00 14.15 200 LYS B O 1
ATOM 4027 N N . GLU B 1 204 ? 44.260 4.464 -4.560 1.00 13.38 201 GLU B N 1
ATOM 4028 C CA . GLU B 1 204 ? 45.425 5.375 -4.533 1.00 13.30 201 GLU B CA 1
ATOM 4029 C C . GLU B 1 204 ? 46.198 5.210 -3.227 1.00 13.55 201 GLU B C 1
ATOM 4030 O O . GLU B 1 204 ? 47.432 5.309 -3.217 1.00 13.87 201 GLU B O 1
ATOM 4036 N N . LEU B 1 205 ? 45.488 4.967 -2.132 1.00 14.03 202 LEU B N 1
ATOM 4037 C CA . LEU B 1 205 ? 46.165 4.718 -0.853 1.00 13.26 202 LEU B CA 1
ATOM 4038 C C . LEU B 1 205 ? 47.001 3.430 -0.927 1.00 14.81 202 LEU B C 1
ATOM 4039 O O . LEU B 1 205 ? 48.093 3.377 -0.343 1.00 14.44 202 LEU B O 1
ATOM 4044 N N . GLU B 1 206 ? 46.507 2.390 -1.618 1.00 14.98 203 GLU B N 1
ATOM 4045 C CA . GLU B 1 206 ? 47.314 1.167 -1.804 1.00 16.99 203 GLU B CA 1
ATOM 4046 C C . GLU B 1 206 ? 48.622 1.529 -2.502 1.00 16.67 203 GLU B C 1
ATOM 4047 O O . GLU B 1 206 ? 49.729 1.048 -2.125 1.00 16.44 203 GLU B O 1
ATOM 4053 N N . ALA B 1 207 ? 48.502 2.379 -3.525 1.00 14.70 204 ALA B N 1
ATOM 4054 C CA . ALA B 1 207 ? 49.653 2.807 -4.300 1.00 14.83 204 ALA B CA 1
ATOM 4055 C C . ALA B 1 207 ? 50.664 3.634 -3.507 1.00 14.46 204 ALA B C 1
ATOM 4056 O O . ALA B 1 207 ? 51.830 3.723 -3.895 1.00 14.55 204 ALA B O 1
ATOM 4058 N N . LEU B 1 208 ? 50.223 4.245 -2.417 1.00 12.40 205 LEU B N 1
ATOM 4059 C CA . LEU B 1 208 ? 51.108 5.073 -1.592 1.00 12.57 205 LEU B CA 1
ATOM 4060 C C . LEU B 1 208 ? 51.901 4.245 -0.594 1.00 13.37 205 LEU B C 1
ATOM 4061 O O . LEU B 1 208 ? 52.889 4.735 -0.043 1.00 12.96 205 LEU B O 1
ATOM 4066 N N . LYS B 1 209 ? 51.466 3.007 -0.370 1.00 13.84 206 LYS B N 1
ATOM 4067 C CA . LYS B 1 209 ? 52.074 2.107 0.636 1.00 15.10 206 LYS B CA 1
ATOM 4068 C C . LYS B 1 209 ? 53.591 2.040 0.710 1.00 13.85 206 LYS B C 1
ATOM 4069 O O . LYS B 1 209 ? 54.138 2.099 1.816 1.00 14.87 206 LYS B O 1
ATOM 4075 N N . PRO B 1 210 ? 54.282 1.903 -0.439 1.00 12.55 207 PRO B N 1
ATOM 4076 C CA . PRO B 1 210 ? 55.741 1.835 -0.372 1.00 11.72 207 PRO B CA 1
ATOM 4077 C C . PRO B 1 210 ? 56.412 3.022 0.289 1.00 11.63 207 PRO B C 1
ATOM 4078 O O . PRO B 1 210 ? 57.533 2.890 0.776 1.00 11.83 207 PRO B O 1
ATOM 4082 N N . ASN B 1 211 ? 55.752 4.181 0.276 1.00 11.39 208 ASN B N 1
ATOM 4083 C CA . ASN B 1 211 ? 56.310 5.400 0.855 1.00 11.50 208 ASN B CA 1
ATOM 4084 C C . ASN B 1 211 ? 55.998 5.624 2.337 1.00 12.35 208 ASN B C 1
ATOM 4085 O O . ASN B 1 211 ? 56.684 6.407 3.007 1.00 13.65 208 ASN B O 1
ATOM 4090 N N . VAL B 1 212 ? 54.997 4.931 2.854 1.00 12.75 209 VAL B N 1
ATOM 4091 C CA . VAL B 1 212 ? 54.550 5.112 4.235 1.00 13.25 209 VAL B CA 1
ATOM 4092 C C . VAL B 1 212 ? 55.320 4.300 5.269 1.00 13.55 209 VAL B C 1
ATOM 4093 O O . VAL B 1 212 ? 55.300 3.060 5.255 1.00 14.53 209 VAL B O 1
ATOM 4097 N N . VAL B 1 213 ? 56.024 5.011 6.141 1.00 13.59 210 VAL B N 1
ATOM 4098 C CA . VAL B 1 213 ? 56.798 4.402 7.236 1.00 15.69 210 VAL B CA 1
ATOM 4099 C C . VAL B 1 213 ? 55.797 3.965 8.282 1.00 17.17 210 VAL B C 1
ATOM 4100 O O . VAL B 1 213 ? 55.855 2.835 8.808 1.00 19.96 210 VAL B O 1
ATOM 4104 N N . LYS B 1 214 ? 54.860 4.857 8.579 1.00 17.60 211 LYS B N 1
ATOM 4105 C CA . LYS B 1 214 ? 53.779 4.518 9.489 1.00 19.95 211 LYS B CA 1
ATOM 4106 C C . LYS B 1 214 ? 52.668 5.538 9.448 1.00 17.78 211 LYS B C 1
ATOM 4107 O O . LYS B 1 214 ? 52.820 6.664 8.934 1.00 16.00 211 LYS B O 1
ATOM 4113 N N . THR B 1 215 ? 51.526 5.102 9.962 1.00 17.22 212 THR B N 1
ATOM 4114 C CA . THR B 1 215 ? 50.387 5.965 10.145 1.00 18.34 212 THR B CA 1
ATOM 4115 C C . THR B 1 215 ? 50.565 6.344 11.604 1.00 20.63 212 THR B C 1
ATOM 4116 O O . THR B 1 215 ? 51.030 5.513 12.427 1.00 23.73 212 THR B O 1
ATOM 4120 N N . TYR B 1 216 ? 50.256 7.580 11.957 1.00 18.17 213 TYR B N 1
ATOM 4121 C CA . TYR B 1 216 ? 50.449 8.013 13.326 1.00 20.16 213 TYR B CA 1
ATOM 4122 C C . TYR B 1 216 ? 49.148 8.454 13.939 1.00 22.45 213 TYR B C 1
ATOM 4123 O O . TYR B 1 216 ? 48.221 8.863 13.247 1.00 19.98 213 TYR B O 1
ATOM 4132 N N A SER B 1 217 ? 48.982 7.979 15.177 0.50 24.05 214 SER B N 1
ATOM 4133 N N B SER B 1 217 ? 49.257 8.731 15.233 0.50 24.68 214 SER B N 1
ATOM 4134 C CA A SER B 1 217 ? 47.777 8.175 15.985 0.50 26.37 214 SER B CA 1
ATOM 4135 C CA B SER B 1 217 ? 48.163 9.304 15.998 0.50 27.05 214 SER B CA 1
ATOM 4136 C C A SER B 1 217 ? 47.897 9.424 16.803 0.50 27.33 214 SER B C 1
ATOM 4137 C C B SER B 1 217 ? 48.670 10.427 16.920 0.50 28.29 214 SER B C 1
ATOM 4138 O O A SER B 1 217 ? 46.912 9.948 17.314 0.50 27.82 214 SER B O 1
ATOM 4139 O O B SER B 1 217 ? 47.892 11.286 17.330 0.50 29.24 214 SER B O 1
ATOM 4144 N N A LYS B 1 218 ? 49.129 9.878 16.951 0.50 27.76 215 LYS B N 1
ATOM 4145 N N B LYS B 1 218 ? 49.972 10.447 17.214 0.50 28.37 215 LYS B N 1
ATOM 4146 C CA A LYS B 1 218 ? 49.395 11.049 17.745 0.50 28.66 215 LYS B CA 1
ATOM 4147 C CA B LYS B 1 218 ? 50.544 11.457 18.124 0.50 28.93 215 LYS B CA 1
ATOM 4148 C C A LYS B 1 218 ? 50.462 11.875 17.067 0.50 26.86 215 LYS B C 1
ATOM 4149 C C B LYS B 1 218 ? 51.560 12.416 17.503 0.50 27.89 215 LYS B C 1
ATOM 4150 O O A LYS B 1 218 ? 51.520 11.362 16.719 0.50 26.02 215 LYS B O 1
ATOM 4151 O O B LYS B 1 218 ? 52.483 12.007 16.796 0.50 26.49 215 LYS B O 1
ATOM 4162 N N A SER B 1 219 ? 50.156 13.154 16.870 0.50 26.58 216 SER B N 1
ATOM 4163 N N B SER B 1 219 ? 51.393 13.697 17.825 0.50 28.17 216 SER B N 1
ATOM 4164 C CA A SER B 1 219 ? 51.062 14.098 16.231 0.50 25.39 216 SER B CA 1
ATOM 4165 C CA B SER B 1 219 ? 52.260 14.759 17.337 0.50 27.70 216 SER B CA 1
ATOM 4166 C C A SER B 1 219 ? 52.384 14.189 16.979 0.50 25.65 216 SER B C 1
ATOM 4167 C C B SER B 1 219 ? 53.704 14.546 17.799 0.50 28.28 216 SER B C 1
ATOM 4168 O O A SER B 1 219 ? 53.425 14.458 16.381 0.50 24.51 216 SER B O 1
ATOM 4169 O O B SER B 1 219 ? 54.643 14.702 17.019 0.50 27.41 216 SER B O 1
ATOM 4174 N N A SER B 1 220 ? 52.331 13.961 18.290 0.50 26.62 217 SER B N 1
ATOM 4175 N N B SER B 1 220 ? 53.869 14.184 19.068 0.50 29.43 217 SER B N 1
ATOM 4176 C CA A SER B 1 220 ? 53.512 14.054 19.158 0.50 27.76 217 SER B CA 1
ATOM 4177 C CA B SER B 1 220 ? 55.192 13.937 19.635 0.50 30.28 217 SER B CA 1
ATOM 4178 C C A SER B 1 220 ? 54.667 13.113 18.801 0.50 27.03 217 SER B C 1
ATOM 4179 C C B SER B 1 220 ? 55.840 12.825 18.844 0.50 28.79 217 SER B C 1
ATOM 4180 O O A SER B 1 220 ? 55.808 13.338 19.227 0.50 27.27 217 SER B O 1
ATOM 4181 O O B SER B 1 220 ? 57.062 12.741 18.743 0.50 28.46 217 SER B O 1
ATOM 4186 N N A ASP B 1 221 ? 54.379 12.060 18.043 0.50 25.54 218 ASP B N 1
ATOM 4187 N N B ASP B 1 221 ? 54.992 11.967 18.290 0.50 27.62 218 ASP B N 1
ATOM 4188 C CA A ASP B 1 221 ? 55.415 11.104 17.644 0.50 25.10 218 ASP B CA 1
ATOM 4189 C CA B ASP B 1 221 ? 55.439 10.851 17.486 0.50 26.79 218 ASP B CA 1
ATOM 4190 C C A ASP B 1 221 ? 56.269 11.602 16.480 0.50 23.40 218 ASP B C 1
ATOM 4191 C C B ASP B 1 221 ? 56.205 11.394 16.283 0.50 24.18 218 ASP B C 1
ATOM 4192 O O A ASP B 1 221 ? 57.438 11.249 16.366 0.50 22.66 218 ASP B O 1
ATOM 4193 O O B ASP B 1 221 ? 57.267 10.880 15.945 0.50 22.43 218 ASP B O 1
ATOM 4202 N N . LEU B 1 222 ? 55.680 12.431 15.627 1.00 22.58 219 LEU B N 1
ATOM 4203 C CA . LEU B 1 222 ? 56.371 12.972 14.462 1.00 20.23 219 LEU B CA 1
ATOM 4204 C C . LEU B 1 222 ? 57.705 13.657 14.723 1.00 20.50 219 LEU B C 1
ATOM 4205 O O . LEU B 1 222 ? 58.651 13.473 13.960 1.00 19.57 219 LEU B O 1
ATOM 4210 N N . ALA B 1 223 ? 57.792 14.467 15.775 1.00 20.79 220 ALA B N 1
ATOM 4211 C CA . ALA B 1 223 ? 59.027 15.192 16.069 1.00 22.10 220 ALA B CA 1
ATOM 4212 C C . ALA B 1 223 ? 60.217 14.253 16.146 1.00 23.42 220 ALA B C 1
ATOM 4213 O O . ALA B 1 223 ? 61.256 14.505 15.544 1.00 23.78 220 ALA B O 1
ATOM 4215 N N A ASN B 1 224 ? 60.073 13.172 16.908 0.50 25.22 221 ASN B N 1
ATOM 4216 N N B ASN B 1 224 ? 60.052 13.163 16.885 0.50 25.13 221 ASN B N 1
ATOM 4217 C CA A ASN B 1 224 ? 61.140 12.180 17.049 0.50 26.69 221 ASN B CA 1
ATOM 4218 C CA B ASN B 1 224 ? 61.115 12.184 17.056 0.50 26.52 221 ASN B CA 1
ATOM 4219 C C A ASN B 1 224 ? 61.511 11.525 15.721 0.50 26.01 221 ASN B C 1
ATOM 4220 C C B ASN B 1 224 ? 61.505 11.529 15.730 0.50 25.94 221 ASN B C 1
ATOM 4221 O O A ASN B 1 224 ? 62.692 11.347 15.415 0.50 26.79 221 ASN B O 1
ATOM 4222 O O B ASN B 1 224 ? 62.688 11.353 15.436 0.50 26.73 221 ASN B O 1
ATOM 4231 N N . MET B 1 225 ? 60.502 11.180 14.929 1.00 25.06 222 MET B N 1
ATOM 4232 C CA . MET B 1 225 ? 60.741 10.534 13.633 1.00 24.20 222 MET B CA 1
ATOM 4233 C C . MET B 1 225 ? 61.566 11.459 12.755 1.00 22.39 222 MET B C 1
ATOM 4234 O O . MET B 1 225 ? 62.493 11.013 12.094 1.00 21.12 222 MET B O 1
ATOM 4239 N N . PHE B 1 226 ? 61.220 12.754 12.726 1.00 19.77 223 PHE B N 1
ATOM 4240 C CA . PHE B 1 226 ? 62.016 13.711 11.969 1.00 19.15 223 PHE B CA 1
ATOM 4241 C C . PHE B 1 226 ? 63.418 13.848 12.579 1.00 21.81 223 PHE B C 1
ATOM 4242 O O . PHE B 1 226 ? 64.416 13.882 11.853 1.00 21.84 223 PHE B O 1
ATOM 4250 N N A SER B 1 227 ? 63.499 13.941 13.904 0.50 23.07 224 SER B N 1
ATOM 4251 N N B SER B 1 227 ? 63.474 13.918 13.906 0.50 22.98 224 SER B N 1
ATOM 4252 C CA A SER B 1 227 ? 64.801 14.073 14.558 0.50 25.38 224 SER B CA 1
ATOM 4253 C CA B SER B 1 227 ? 64.739 14.060 14.609 0.50 25.29 224 SER B CA 1
ATOM 4254 C C A SER B 1 227 ? 65.698 12.876 14.275 0.50 26.68 224 SER B C 1
ATOM 4255 C C B SER B 1 227 ? 65.675 12.888 14.306 0.50 26.61 224 SER B C 1
ATOM 4256 O O A SER B 1 227 ? 66.902 13.035 14.069 0.50 28.43 224 SER B O 1
ATOM 4257 O O B SER B 1 227 ? 66.875 13.080 14.113 0.50 28.41 224 SER B O 1
ATOM 4262 N N . ASN B 1 228 ? 65.120 11.678 14.256 1.00 27.61 225 ASN B N 1
ATOM 4263 C CA . ASN B 1 228 ? 65.904 10.463 13.977 1.00 29.02 225 ASN B CA 1
ATOM 4264 C C . ASN B 1 228 ? 66.147 10.204 12.490 1.00 28.15 225 ASN B C 1
ATOM 4265 O O . ASN B 1 228 ? 66.808 9.227 12.140 1.00 30.62 225 ASN B O 1
ATOM 4270 N N . GLY B 1 229 ? 65.614 11.053 11.621 1.00 26.66 226 GLY B N 1
ATOM 4271 C CA . GLY B 1 229 ? 65.774 10.880 10.184 1.00 26.17 226 GLY B CA 1
ATOM 4272 C C . GLY B 1 229 ? 64.986 9.693 9.640 1.00 26.42 226 GLY B C 1
ATOM 4273 O O . GLY B 1 229 ? 65.323 9.166 8.586 1.00 27.19 226 GLY B O 1
ATOM 4274 N N . GLU B 1 230 ? 63.946 9.270 10.356 1.00 25.23 227 GLU B N 1
ATOM 4275 C CA . GLU B 1 230 ? 63.106 8.146 9.931 1.00 25.18 227 GLU B CA 1
ATOM 4276 C C . GLU B 1 230 ? 62.161 8.528 8.791 1.00 22.78 227 GLU B C 1
ATOM 4277 O O . GLU B 1 230 ? 61.681 7.657 8.062 1.00 22.23 227 GLU B O 1
ATOM 4283 N N . ILE B 1 231 ? 61.828 9.811 8.704 1.00 19.84 228 ILE B N 1
ATOM 4284 C CA . ILE B 1 231 ? 60.968 10.323 7.642 1.00 18.40 228 ILE B CA 1
ATOM 4285 C C . ILE B 1 231 ? 61.505 11.636 7.137 1.00 18.65 228 ILE B C 1
ATOM 4286 O O . ILE B 1 231 ? 62.251 12.317 7.839 1.00 18.96 228 ILE B O 1
ATOM 4291 N N . VAL B 1 232 ? 61.121 11.972 5.907 1.00 17.98 229 VAL B N 1
ATOM 4292 C CA . VAL B 1 232 ? 61.495 13.210 5.251 1.00 18.18 229 VAL B CA 1
ATOM 4293 C C . VAL B 1 232 ? 60.282 14.132 5.132 1.00 15.66 229 VAL B C 1
ATOM 4294 O O . VAL B 1 232 ? 60.426 15.359 5.005 1.00 16.63 229 VAL B O 1
ATOM 4298 N N . ALA B 1 233 ? 59.088 13.541 5.150 1.00 13.84 230 ALA B N 1
ATOM 4299 C CA . ALA B 1 233 ? 57.831 14.298 5.035 1.00 13.16 230 ALA B CA 1
ATOM 4300 C C . ALA B 1 233 ? 56.686 13.668 5.813 1.00 13.02 230 ALA B C 1
ATOM 4301 O O . ALA B 1 233 ? 56.665 12.456 6.059 1.00 13.13 230 ALA B O 1
ATOM 4303 N N . ALA B 1 234 ? 55.741 14.501 6.227 1.00 12.61 231 ALA B N 1
ATOM 4304 C CA . ALA B 1 234 ? 54.544 14.040 6.924 1.00 13.26 231 ALA B CA 1
ATOM 4305 C C . ALA B 1 234 ? 53.373 14.951 6.657 1.00 13.41 231 ALA B C 1
ATOM 4306 O O . ALA B 1 234 ? 53.532 16.175 6.619 1.00 15.09 231 ALA B O 1
ATOM 4308 N N . VAL B 1 235 ? 52.197 14.370 6.476 1.00 12.35 232 VAL B N 1
ATOM 4309 C CA . VAL B 1 235 ? 50.969 15.147 6.362 1.00 10.73 232 VAL B CA 1
ATOM 4310 C C . VAL B 1 235 ? 50.633 15.382 7.827 1.00 11.73 232 VAL B C 1
ATOM 4311 O O . VAL B 1 235 ? 50.428 14.433 8.582 1.00 12.43 232 VAL B O 1
ATOM 4315 N N . ALA B 1 236 ? 50.597 16.641 8.236 1.00 12.06 233 ALA B N 1
ATOM 4316 C CA . ALA B 1 236 ? 50.416 16.962 9.640 1.00 12.41 233 ALA B CA 1
ATOM 4317 C C . ALA B 1 236 ? 49.728 18.303 9.865 1.00 12.22 233 ALA B C 1
ATOM 4318 O O . ALA B 1 236 ? 49.712 19.179 8.980 1.00 11.81 233 ALA B O 1
ATOM 4320 N N . SER B 1 237 ? 49.173 18.450 11.064 1.00 11.31 234 SER B N 1
ATOM 4321 C CA . SER B 1 237 ? 48.476 19.670 11.446 1.00 12.01 234 SER B CA 1
ATOM 4322 C C . SER B 1 237 ? 49.383 20.869 11.672 1.00 13.16 234 SER B C 1
ATOM 4323 O O . SER B 1 237 ? 50.608 20.736 11.869 1.00 13.97 234 SER B O 1
ATOM 4326 N N . ASP B 1 238 ? 48.755 22.042 11.639 1.00 12.44 235 ASP B N 1
ATOM 4327 C CA . ASP B 1 238 ? 49.401 23.303 11.937 1.00 13.84 235 ASP B CA 1
ATOM 4328 C C . ASP B 1 238 ? 50.067 23.222 13.329 1.00 14.70 235 ASP B C 1
ATOM 4329 O O . ASP B 1 238 ? 51.231 23.629 13.510 1.00 14.07 235 ASP B O 1
ATOM 4334 N N . PHE B 1 239 ? 49.357 22.649 14.291 1.00 14.19 236 PHE B N 1
ATOM 4335 C CA . PHE B 1 239 ? 49.929 22.472 15.627 1.00 15.95 236 PHE B CA 1
ATOM 4336 C C . PHE B 1 239 ? 51.186 21.567 15.606 1.00 15.99 236 PHE B C 1
ATOM 4337 O O . PHE B 1 239 ? 52.186 21.864 16.267 1.00 15.81 236 PHE B O 1
ATOM 4345 N N . ALA B 1 240 ? 51.142 20.471 14.846 1.00 15.04 237 ALA B N 1
ATOM 4346 C CA . ALA B 1 240 ? 52.266 19.517 14.764 1.00 15.80 237 ALA B CA 1
ATOM 4347 C C . ALA B 1 240 ? 53.480 20.151 14.090 1.00 16.71 237 ALA B C 1
ATOM 4348 O O . ALA B 1 240 ? 54.627 19.879 14.458 1.00 17.24 237 ALA B O 1
ATOM 4350 N N . PHE B 1 241 ? 53.248 21.001 13.101 1.00 16.20 238 PHE B N 1
ATOM 4351 C CA . PHE B 1 241 ? 54.369 21.676 12.483 1.00 16.08 238 PHE B CA 1
ATOM 4352 C C . PHE B 1 241 ? 55.149 22.464 13.541 1.00 17.27 238 PHE B C 1
ATOM 4353 O O . PHE B 1 241 ? 56.380 22.515 13.528 1.00 17.05 238 PHE B O 1
ATOM 4361 N N . GLY B 1 242 ? 54.440 23.073 14.483 1.00 18.48 239 GLY B N 1
ATOM 4362 C CA . GLY B 1 242 ? 55.133 23.833 15.529 1.00 19.21 239 GLY B CA 1
ATOM 4363 C C . GLY B 1 242 ? 55.988 22.950 16.420 1.00 20.77 239 GLY B C 1
ATOM 4364 O O . GLY B 1 242 ? 57.128 23.305 16.777 1.00 21.35 239 GLY B O 1
ATOM 4365 N N A THR B 1 243 ? 55.427 21.798 16.773 0.50 20.98 240 THR B N 1
ATOM 4366 N N B THR B 1 243 ? 55.454 21.795 16.809 0.50 20.89 240 THR B N 1
ATOM 4367 C CA A THR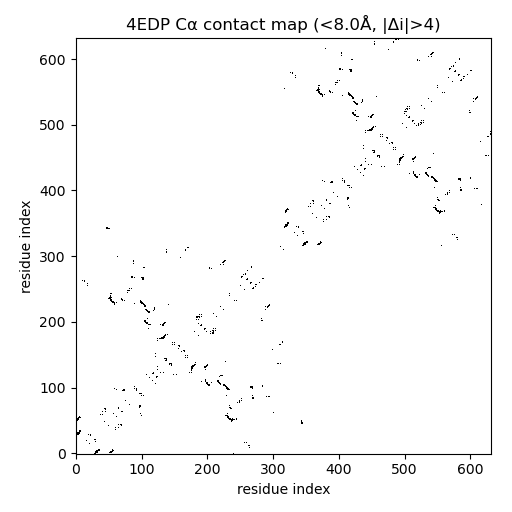 B 1 243 ? 56.089 20.813 17.622 0.50 22.04 240 THR B CA 1
ATOM 4368 C CA B THR B 1 243 ? 56.200 20.874 17.675 0.50 21.88 240 THR B CA 1
ATOM 4369 C C A THR B 1 243 ? 57.325 20.221 16.943 0.50 21.07 240 THR B C 1
ATOM 4370 C C B THR B 1 243 ? 57.376 20.230 16.936 0.50 20.91 240 THR B C 1
ATOM 4371 O O A THR B 1 243 ? 58.369 20.045 17.561 0.50 21.55 240 THR B O 1
ATOM 4372 O O B THR B 1 243 ? 58.439 20.018 17.512 0.50 21.28 240 THR B O 1
ATOM 4379 N N . ILE B 1 244 ? 57.182 19.887 15.668 1.00 19.12 241 ILE B N 1
ATOM 4380 C CA . ILE B 1 244 ? 58.263 19.304 14.888 1.00 18.52 241 ILE B CA 1
ATOM 4381 C C . ILE B 1 244 ? 59.385 20.332 14.699 1.00 18.59 241 ILE B C 1
ATOM 4382 O O . ILE B 1 244 ? 60.564 20.004 14.798 1.00 18.44 241 ILE B O 1
ATOM 4387 N N . SER B 1 245 ? 59.005 21.579 14.437 1.00 20.37 242 SER B N 1
ATOM 4388 C CA . SER B 1 245 ? 59.984 22.665 14.247 1.00 22.75 242 SER B CA 1
ATOM 4389 C C . SER B 1 245 ? 60.871 22.871 15.465 1.00 26.38 242 SER B C 1
ATOM 4390 O O . SER B 1 245 ? 62.040 23.229 15.331 1.00 27.83 242 SER B O 1
ATOM 4393 N N . LYS B 1 246 ? 60.327 22.654 16.658 1.00 29.07 243 LYS B N 1
ATOM 4394 C CA . LYS B 1 246 ? 61.134 22.795 17.867 1.00 31.47 243 LYS B CA 1
ATOM 4395 C C . LYS B 1 246 ? 62.234 21.741 17.878 1.00 31.19 243 LYS B C 1
ATOM 4396 O O . LYS B 1 246 ? 63.355 22.020 18.287 1.00 32.21 243 LYS B O 1
ATOM 4402 N N . ALA B 1 247 ? 61.933 20.542 17.383 1.00 30.35 244 ALA B N 1
ATOM 4403 C CA . ALA B 1 247 ? 62.908 19.455 17.332 1.00 29.10 244 ALA B CA 1
ATOM 4404 C C . ALA B 1 247 ? 63.793 19.492 16.087 1.00 29.39 244 ALA B C 1
ATOM 4405 O O . ALA B 1 247 ? 64.929 18.988 16.107 1.00 29.55 244 ALA B O 1
ATOM 4407 N N . LYS B 1 248 ? 63.283 20.067 15.000 1.00 25.66 245 LYS B N 1
ATOM 4408 C CA . LYS B 1 248 ? 64.043 20.117 13.768 1.00 24.60 245 LYS B CA 1
ATOM 4409 C C . LYS B 1 248 ? 63.728 21.406 13.022 1.00 23.54 245 LYS B C 1
ATOM 4410 O O . LYS B 1 248 ? 62.929 21.394 12.091 1.00 18.44 245 LYS B O 1
ATOM 4416 N N . PRO B 1 249 ? 64.378 22.518 13.426 1.00 24.87 246 PRO B N 1
ATOM 4417 C CA . PRO B 1 249 ? 64.178 23.870 12.880 1.00 25.06 246 PRO B CA 1
ATOM 4418 C C . PRO B 1 249 ? 64.185 24.007 11.355 1.00 22.93 246 PRO B C 1
ATOM 4419 O O . PRO B 1 249 ? 63.505 24.893 10.831 1.00 25.11 246 PRO B O 1
ATOM 4423 N N . GLU B 1 250 ? 64.926 23.158 10.650 1.00 22.96 247 GLU B N 1
ATOM 4424 C CA . GLU B 1 250 ? 64.964 23.214 9.171 1.00 21.55 247 GLU B CA 1
ATOM 4425 C C . GLU B 1 250 ? 63.704 22.828 8.427 1.00 17.94 247 GLU B C 1
ATOM 4426 O O . GLU B 1 250 ? 63.647 23.038 7.207 1.00 14.61 247 GLU B O 1
ATOM 4432 N N . VAL B 1 251 ? 62.735 22.196 9.096 1.00 14.94 248 VAL B N 1
ATOM 4433 C CA . VAL B 1 251 ? 61.553 21.744 8.384 1.00 13.70 248 VAL B CA 1
ATOM 4434 C C . VAL B 1 251 ? 60.727 22.932 7.892 1.00 13.01 248 VAL B C 1
ATOM 4435 O O . VAL B 1 251 ? 60.755 24.016 8.499 1.00 12.61 248 VAL B O 1
ATOM 4439 N N . ILE B 1 252 ? 60.057 22.711 6.769 1.00 11.24 249 ILE B N 1
ATOM 4440 C CA . ILE B 1 252 ? 59.171 23.679 6.167 1.00 11.66 249 ILE B CA 1
ATOM 4441 C C . ILE B 1 252 ? 57.752 23.094 6.092 1.00 11.64 249 ILE B C 1
ATOM 4442 O O . ILE B 1 252 ? 57.548 21.863 6.168 1.00 12.98 249 ILE B O 1
ATOM 4447 N N . ASN B 1 253 ? 56.777 23.991 5.960 1.00 11.67 250 ASN B N 1
ATOM 4448 C CA . ASN B 1 253 ? 55.383 23.637 5.890 1.00 11.63 250 ASN B CA 1
ATOM 4449 C C . ASN B 1 253 ? 54.868 23.986 4.498 1.00 11.69 250 ASN B C 1
ATOM 4450 O O . ASN B 1 253 ? 54.602 25.157 4.171 1.00 11.66 250 ASN B O 1
ATOM 4455 N N . VAL B 1 254 ? 54.714 22.951 3.690 1.00 10.72 251 VAL B N 1
ATOM 4456 C CA . VAL B 1 254 ? 54.264 23.111 2.308 1.00 10.55 251 VAL B CA 1
ATOM 4457 C C . VAL B 1 254 ? 52.751 22.990 2.223 1.00 10.86 251 VAL B C 1
ATOM 4458 O O . VAL B 1 254 ? 52.169 21.998 2.702 1.00 11.53 251 VAL B O 1
ATOM 4462 N N . ILE B 1 255 ? 52.110 24.010 1.633 1.00 11.77 252 ILE B N 1
ATOM 4463 C CA . ILE B 1 255 ? 50.659 23.998 1.409 1.00 13.09 252 ILE B CA 1
ATOM 4464 C C . ILE B 1 255 ? 50.452 23.880 -0.115 1.00 13.06 252 ILE B C 1
ATOM 4465 O O . ILE B 1 255 ? 50.837 24.782 -0.879 1.00 13.62 252 ILE B O 1
ATOM 4470 N N . PRO B 1 256 ? 49.882 22.754 -0.580 1.00 12.05 253 PRO B N 1
ATOM 4471 C CA . PRO B 1 256 ? 49.675 22.626 -2.010 1.00 12.11 253 PRO B CA 1
ATOM 4472 C C . PRO B 1 256 ? 48.799 23.732 -2.566 1.00 11.76 253 PRO B C 1
ATOM 4473 O O . PRO B 1 256 ? 47.885 24.191 -1.897 1.00 13.05 253 PRO B O 1
ATOM 4477 N N . GLU B 1 257 ? 49.080 24.119 -3.799 1.00 13.00 254 GLU B N 1
ATOM 4478 C CA . GLU B 1 257 ? 48.295 25.137 -4.481 1.00 15.02 254 GLU B CA 1
ATOM 4479 C C . GLU B 1 257 ? 46.835 24.750 -4.628 1.00 15.60 254 GLU B C 1
ATOM 4480 O O . GLU B 1 257 ? 45.946 25.627 -4.695 1.00 15.69 254 GLU B O 1
ATOM 4486 N N . SER B 1 258 ? 46.573 23.442 -4.668 1.00 14.97 255 SER B N 1
ATOM 4487 C CA . SER B 1 258 ? 45.202 22.935 -4.845 1.00 14.88 255 SER B CA 1
ATOM 4488 C C . SER B 1 258 ? 44.347 23.228 -3.614 1.00 14.27 255 SER B C 1
ATOM 4489 O O . SER B 1 258 ? 43.098 23.224 -3.680 1.00 13.91 255 SER B O 1
ATOM 4492 N N . GLY B 1 259 ? 45.017 23.450 -2.477 1.00 13.75 256 GLY B N 1
ATOM 4493 C CA . GLY B 1 259 ? 44.353 23.784 -1.235 1.00 13.06 256 GLY B CA 1
ATOM 4494 C C . GLY B 1 259 ? 44.560 22.784 -0.106 1.00 14.34 256 GLY B C 1
ATOM 4495 O O . GLY B 1 259 ? 44.656 21.564 -0.338 1.00 15.11 256 GLY B O 1
ATOM 4496 N N . THR B 1 260 ? 44.677 23.313 1.101 1.00 13.62 257 THR B N 1
ATOM 4497 C CA . THR B 1 260 ? 44.763 22.487 2.280 1.00 14.52 257 THR B CA 1
ATOM 4498 C C . THR B 1 260 ? 43.341 22.044 2.669 1.00 12.66 257 THR B C 1
ATOM 4499 O O . THR B 1 260 ? 42.360 22.365 1.966 1.00 11.99 257 THR B O 1
ATOM 4503 N N . TYR B 1 261 ? 43.252 21.235 3.729 1.00 10.74 258 TYR B N 1
ATOM 4504 C CA . TYR B 1 261 ? 41.994 20.759 4.295 1.00 11.46 258 TYR B CA 1
ATOM 4505 C C . TYR B 1 261 ? 41.848 21.327 5.697 1.00 12.56 258 TYR B C 1
ATOM 4506 O O . TYR B 1 261 ? 42.791 21.320 6.493 1.00 12.85 258 TYR B O 1
ATOM 4515 N N . LEU B 1 262 ? 40.663 21.849 5.989 1.00 13.42 259 LEU B N 1
ATOM 4516 C CA . LEU B 1 262 ? 40.372 22.393 7.301 1.00 11.88 259 LEU B CA 1
ATOM 4517 C C . LEU B 1 262 ? 39.548 21.429 8.144 1.00 12.45 259 LEU B C 1
ATOM 4518 O O . LEU B 1 262 ? 38.852 20.565 7.607 1.00 12.34 259 LEU B O 1
ATOM 4523 N N . ASN B 1 263 ? 39.641 21.579 9.460 1.00 10.14 260 ASN B N 1
ATOM 4524 C CA . ASN B 1 263 ? 38.739 20.878 10.393 1.00 10.97 260 ASN B CA 1
ATOM 4525 C C . ASN B 1 263 ? 38.272 21.931 11.390 1.00 11.63 260 ASN B C 1
ATOM 4526 O O . ASN B 1 263 ? 38.955 22.949 11.612 1.00 10.29 260 ASN B O 1
ATOM 4531 N N . PHE B 1 264 ? 37.077 21.723 11.912 1.00 10.74 261 PHE B N 1
ATOM 4532 C CA . PHE B 1 264 ? 36.487 22.684 12.836 1.00 11.70 261 PHE B CA 1
ATOM 4533 C C . PHE B 1 264 ? 36.038 22.063 14.155 1.00 12.62 261 PHE B C 1
ATOM 4534 O O . PHE B 1 264 ? 35.755 20.864 14.225 1.00 13.37 261 PHE B O 1
ATOM 4542 N N . ASN B 1 265 ? 35.957 22.903 15.189 1.00 12.33 262 ASN B N 1
ATOM 4543 C CA . ASN B 1 265 ? 35.324 22.551 16.458 1.00 12.75 262 ASN B CA 1
ATOM 4544 C C . ASN B 1 265 ? 34.102 23.459 16.468 1.00 13.12 262 ASN B C 1
ATOM 4545 O O . ASN B 1 265 ? 34.170 24.623 15.998 1.00 13.70 262 ASN B O 1
ATOM 4550 N N . THR B 1 266 ? 32.977 22.960 16.977 1.00 13.46 263 THR B N 1
ATOM 4551 C CA . THR B 1 266 ? 31.738 23.726 16.955 1.00 13.09 263 THR B CA 1
ATOM 4552 C C . THR B 1 266 ? 31.078 23.783 18.328 1.00 13.16 263 THR B C 1
ATOM 4553 O O . THR B 1 266 ? 31.451 23.036 19.236 1.00 14.25 263 THR B O 1
ATOM 4557 N N . ILE B 1 267 ? 30.112 24.683 18.475 1.00 14.12 264 ILE B N 1
ATOM 4558 C CA . ILE B 1 267 ? 29.337 24.806 19.710 1.00 14.81 264 ILE B CA 1
ATOM 4559 C C . ILE B 1 267 ? 27.875 24.625 19.331 1.00 14.54 264 ILE B C 1
ATOM 4560 O O . ILE B 1 267 ? 27.365 25.356 18.464 1.00 14.43 264 ILE B O 1
ATOM 4565 N N . ASN B 1 268 ? 27.202 23.677 19.991 1.00 15.67 265 ASN B N 1
ATOM 4566 C CA . ASN B 1 268 ? 25.786 23.393 19.789 1.00 15.82 265 ASN B CA 1
ATOM 4567 C C . ASN B 1 268 ? 24.964 23.659 21.020 1.00 17.12 265 ASN B C 1
ATOM 4568 O O . ASN B 1 268 ? 25.501 23.656 22.137 1.00 16.72 265 ASN B O 1
ATOM 4573 N N . ILE B 1 269 ? 23.671 23.888 20.807 1.00 15.93 266 ILE B N 1
ATOM 4574 C CA . ILE B 1 269 ? 22.718 24.083 21.893 1.00 17.40 266 ILE B CA 1
ATOM 4575 C C . ILE B 1 269 ? 21.982 22.761 22.103 1.00 18.14 266 ILE B C 1
ATOM 4576 O O . ILE B 1 269 ? 21.399 22.203 21.169 1.00 17.76 266 ILE B O 1
ATOM 4581 N N . ASN B 1 270 ? 22.020 22.232 23.321 1.00 18.89 267 ASN B N 1
ATOM 4582 C CA . ASN B 1 270 ? 21.329 20.982 23.596 1.00 19.42 267 ASN B CA 1
ATOM 4583 C C . ASN B 1 270 ? 19.812 21.159 23.551 1.00 20.99 267 ASN B C 1
ATOM 4584 O O . ASN B 1 270 ? 19.254 22.087 24.129 1.00 21.26 267 ASN B O 1
ATOM 4589 N N . LYS B 1 271 ? 19.156 20.244 22.852 1.00 22.30 268 LYS B N 1
ATOM 4590 C CA . LYS B 1 271 ? 17.716 20.287 22.677 1.00 24.66 268 LYS B CA 1
ATOM 4591 C C . LYS B 1 271 ? 16.960 20.365 24.017 1.00 25.96 268 LYS B C 1
ATOM 4592 O O . LYS B 1 271 ? 15.958 21.063 24.121 1.00 26.63 268 LYS B O 1
ATOM 4598 N N . ASN B 1 272 ? 17.484 19.693 25.038 1.00 26.93 269 ASN B N 1
ATOM 4599 C CA . ASN B 1 272 ? 16.855 19.631 26.365 1.00 29.64 269 ASN B CA 1
ATOM 4600 C C . ASN B 1 272 ? 17.154 20.860 27.249 1.00 29.25 269 ASN B C 1
ATOM 4601 O O . ASN B 1 272 ? 16.686 20.936 28.390 1.00 28.93 269 ASN B O 1
ATOM 4606 N N . SER B 1 273 ? 17.934 21.815 26.733 1.00 26.40 270 SER B N 1
ATOM 4607 C CA . SER B 1 273 ? 18.287 23.004 27.503 1.00 26.12 270 SER B CA 1
ATOM 4608 C C . SER B 1 273 ? 17.093 23.836 27.937 1.00 27.79 270 SER B C 1
ATOM 4609 O O . SER B 1 273 ? 16.151 24.033 27.172 1.00 26.38 270 SER B O 1
ATOM 4612 N N . LYS B 1 274 ? 17.154 24.322 29.173 1.00 29.20 271 LYS B N 1
ATOM 4613 C CA . LYS B 1 274 ? 16.114 25.180 29.722 1.00 30.17 271 LYS B CA 1
ATOM 4614 C C . LYS B 1 274 ? 16.642 26.615 29.810 1.00 29.54 271 LYS B C 1
ATOM 4615 O O . LYS B 1 274 ? 16.049 27.460 30.462 1.00 30.02 271 LYS B O 1
ATOM 4621 N N . ASN B 1 275 ? 17.761 26.887 29.136 1.00 27.08 272 ASN B N 1
ATOM 4622 C CA . ASN B 1 275 ? 18.378 28.207 29.137 1.00 26.81 272 ASN B CA 1
ATOM 4623 C C . ASN B 1 275 ? 18.829 28.569 27.725 1.00 25.21 272 ASN B C 1
ATOM 4624 O O . ASN B 1 275 ? 19.944 29.038 27.507 1.00 24.89 272 ASN B O 1
ATOM 4629 N N . LYS B 1 276 ? 17.951 28.376 26.751 1.00 24.96 273 LYS B N 1
ATOM 4630 C CA . LYS B 1 276 ? 18.343 28.623 25.355 1.00 23.79 273 LYS B CA 1
ATOM 4631 C C . LYS B 1 276 ? 18.654 30.078 24.983 1.00 23.27 273 LYS B C 1
ATOM 4632 O O . LYS B 1 276 ? 19.573 30.329 24.199 1.00 20.99 273 LYS B O 1
ATOM 4638 N N . ASP B 1 277 ? 17.916 31.044 25.519 1.00 24.75 274 ASP B N 1
ATOM 4639 C CA . ASP B 1 277 ? 18.231 32.434 25.186 1.00 25.27 274 ASP B CA 1
ATOM 4640 C C . ASP B 1 277 ? 19.656 32.787 25.598 1.00 24.22 274 ASP B C 1
ATOM 4641 O O . ASP B 1 277 ? 20.387 33.428 24.838 1.00 23.01 274 ASP B O 1
ATOM 4646 N N . LEU B 1 278 ? 20.057 32.348 26.790 1.00 23.33 275 LEU B N 1
ATOM 4647 C CA . LEU B 1 278 ? 21.404 32.609 27.287 1.00 23.79 275 LEU B CA 1
ATOM 4648 C C . LEU B 1 278 ? 22.425 31.851 26.422 1.00 21.61 275 LEU B C 1
ATOM 4649 O O . LEU B 1 278 ? 23.511 32.359 26.136 1.00 20.05 275 LEU B O 1
ATOM 4654 N N . ALA B 1 279 ? 22.064 30.629 26.034 1.00 20.48 276 ALA B N 1
ATOM 4655 C CA . ALA B 1 279 ? 22.902 29.777 25.182 1.00 19.89 276 ALA B CA 1
ATOM 4656 C C . ALA B 1 279 ? 23.201 30.482 23.856 1.00 18.34 276 ALA B C 1
ATOM 4657 O O . ALA B 1 279 ? 24.341 30.494 23.414 1.00 17.10 276 ALA B O 1
ATOM 4659 N N . TYR B 1 280 ? 22.172 31.050 23.223 1.00 17.89 277 TYR B N 1
ATOM 4660 C CA . TYR B 1 280 ? 22.349 31.815 21.993 1.00 17.89 277 TYR B CA 1
ATOM 4661 C C . TYR B 1 280 ? 23.263 33.015 22.203 1.00 18.89 277 TYR B C 1
ATOM 4662 O O . TYR B 1 280 ? 24.115 33.317 21.363 1.00 19.21 277 TYR B O 1
ATOM 4671 N N . GLU B 1 281 ? 23.071 33.719 23.311 1.00 20.17 278 GLU B N 1
ATOM 4672 C CA . GLU B 1 281 ? 23.919 34.867 23.619 1.00 21.23 278 GLU B CA 1
ATOM 4673 C C . GLU B 1 281 ? 25.371 34.431 23.726 1.00 20.82 278 GLU B C 1
ATOM 4674 O O . GLU B 1 281 ? 26.279 35.128 23.249 1.00 19.50 278 GLU B O 1
ATOM 4680 N N . PHE B 1 282 ? 25.599 33.280 24.355 1.00 20.30 279 PHE B N 1
ATOM 4681 C CA . PHE B 1 282 ? 26.946 32.786 24.510 1.00 19.19 279 PHE B CA 1
ATOM 4682 C C . PHE B 1 282 ? 27.605 32.381 23.179 1.00 18.73 279 PHE B C 1
ATOM 4683 O O . PHE B 1 282 ? 28.777 32.700 22.933 1.00 19.48 279 PHE B O 1
ATOM 4691 N N . ILE B 1 283 ? 26.876 31.691 22.311 1.00 18.31 280 ILE B N 1
ATOM 4692 C CA . ILE B 1 283 ? 27.460 31.326 21.003 1.00 16.07 280 ILE B CA 1
ATOM 4693 C C . ILE B 1 283 ? 27.798 32.605 20.235 1.00 15.75 280 ILE B C 1
ATOM 4694 O O . ILE B 1 283 ? 28.887 32.736 19.644 1.00 14.36 280 ILE B O 1
ATOM 4699 N N . ASN B 1 284 ? 26.884 33.573 20.259 1.00 18.17 281 ASN B N 1
ATOM 4700 C CA . ASN B 1 284 ? 27.131 34.851 19.598 1.00 18.11 281 ASN B CA 1
ATOM 4701 C C . ASN B 1 284 ? 28.412 35.509 20.165 1.00 18.17 281 ASN B C 1
ATOM 4702 O O . ASN B 1 284 ? 29.238 36.070 19.436 1.00 18.11 281 ASN B O 1
ATOM 4707 N N . TYR B 1 285 ? 28.564 35.444 21.483 1.00 18.06 282 TYR B N 1
ATOM 4708 C CA . TYR B 1 285 ? 29.730 35.980 22.164 1.00 18.61 282 TYR B CA 1
ATOM 4709 C C . TYR B 1 285 ? 31.019 35.256 21.739 1.00 17.44 282 TYR B C 1
ATOM 4710 O O . TYR B 1 285 ? 32.044 35.898 21.435 1.00 17.09 282 TYR B O 1
ATOM 4719 N N . ALA B 1 286 ? 30.959 33.929 21.697 1.00 17.29 283 ALA B N 1
ATOM 4720 C CA . ALA B 1 286 ? 32.121 33.109 21.287 1.00 16.60 283 ALA B CA 1
ATOM 4721 C C . ALA B 1 286 ? 32.620 33.434 19.864 1.00 15.80 283 ALA B C 1
ATOM 4722 O O . ALA B 1 286 ? 33.808 33.273 19.566 1.00 15.64 283 ALA B O 1
ATOM 4724 N N . LEU B 1 287 ? 31.713 33.891 19.005 1.00 15.43 284 LEU B N 1
ATOM 4725 C CA . LEU B 1 287 ? 32.027 34.239 17.634 1.00 15.84 284 LEU B CA 1
ATOM 4726 C C . LEU B 1 287 ? 32.395 35.708 17.472 1.00 16.54 284 LEU B C 1
ATOM 4727 O O . LEU B 1 287 ? 32.746 36.131 16.374 1.00 16.56 284 LEU B O 1
ATOM 4732 N N . SER B 1 288 ? 32.323 36.490 18.553 1.00 17.30 285 SER B N 1
ATOM 4733 C CA . 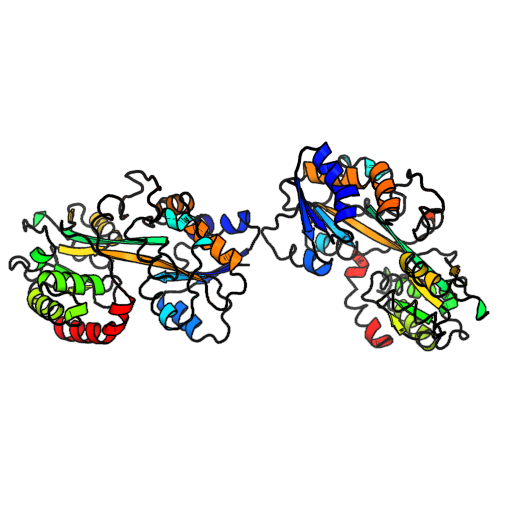SER B 1 288 ? 32.614 37.915 18.463 1.00 17.92 285 SER B CA 1
ATOM 4734 C C . SER B 1 288 ? 34.090 38.182 18.183 1.00 17.94 285 SER B C 1
ATOM 4735 O O . SER B 1 288 ? 34.963 37.383 18.539 1.00 16.86 285 SER B O 1
ATOM 4738 N N A LYS B 1 289 ? 34.380 39.305 17.535 0.50 18.42 286 LYS B N 1
ATOM 4739 N N B LYS B 1 289 ? 34.345 39.327 17.559 0.50 18.75 286 LYS B N 1
ATOM 4740 C CA A LYS B 1 289 ? 35.769 39.637 17.210 0.50 19.16 286 LYS B CA 1
ATOM 4741 C CA B LYS B 1 289 ? 35.696 39.768 17.224 0.50 19.81 286 LYS B CA 1
ATOM 4742 C C A LYS B 1 289 ? 36.650 39.687 18.462 0.50 19.76 286 LYS B C 1
ATOM 4743 C C B LYS B 1 289 ? 36.625 39.729 18.433 0.50 20.10 286 LYS B C 1
ATOM 4744 O O A LYS B 1 289 ? 37.752 39.136 18.459 0.50 18.99 286 LYS B O 1
ATOM 4745 O O B LYS B 1 289 ? 37.718 39.162 18.373 0.50 19.29 286 LYS B O 1
ATOM 4756 N N . GLU B 1 290 ? 36.169 40.319 19.530 1.00 20.80 287 GLU B N 1
ATOM 4757 C CA . GLU B 1 290 ? 36.957 40.391 20.760 1.00 22.98 287 GLU B CA 1
ATOM 4758 C C . GLU B 1 290 ? 37.335 39.020 21.316 1.00 21.60 287 GLU B C 1
ATOM 4759 O O . GLU B 1 290 ? 38.493 38.789 21.603 1.00 20.62 287 GLU B O 1
ATOM 4765 N N . VAL B 1 291 ? 36.373 38.109 21.454 1.00 19.73 288 VAL B N 1
ATOM 4766 C CA . VAL B 1 291 ? 36.669 36.784 22.015 1.00 19.07 288 VAL B CA 1
ATOM 4767 C C . VAL B 1 291 ? 37.554 35.947 21.084 1.00 17.96 288 VAL B C 1
ATOM 4768 O O . VAL B 1 291 ? 38.404 35.190 21.533 1.00 17.61 288 VAL B O 1
ATOM 4772 N N . GLN B 1 292 ? 37.327 36.084 19.784 1.00 17.05 289 GLN B N 1
ATOM 4773 C CA . GLN B 1 292 ? 38.114 35.379 18.783 1.00 15.66 289 GLN B CA 1
ATOM 4774 C C . GLN B 1 292 ? 39.581 35.830 18.861 1.00 16.85 289 GLN B C 1
ATOM 4775 O O . GLN B 1 292 ? 40.496 35.009 18.752 1.00 15.79 289 GLN B O 1
ATOM 4781 N N . GLU B 1 293 ? 39.792 37.126 19.073 1.00 19.04 290 GLU B N 1
ATOM 4782 C CA . GLU B 1 293 ? 41.137 37.680 19.219 1.00 20.75 290 GLU B CA 1
ATOM 4783 C C . GLU B 1 293 ? 41.785 37.180 20.508 1.00 20.87 290 GLU B C 1
ATOM 4784 O O . GLU B 1 293 ? 42.925 36.731 20.497 1.00 21.89 290 GLU B O 1
ATOM 4790 N N . LYS B 1 294 ? 41.037 37.231 21.608 1.00 21.46 291 LYS B N 1
ATOM 4791 C CA . LYS B 1 294 ? 41.530 36.779 22.914 1.00 22.29 291 LYS B CA 1
ATOM 4792 C C . LYS B 1 294 ? 41.906 35.305 22.953 1.00 21.61 291 LYS B C 1
ATOM 4793 O O . LYS B 1 294 ? 42.936 34.952 23.539 1.00 21.90 291 LYS B O 1
ATOM 4799 N N . THR B 1 295 ? 41.089 34.446 22.328 1.00 19.24 292 THR B N 1
ATOM 4800 C CA . THR B 1 295 ? 41.353 32.999 22.305 1.00 18.97 292 THR B CA 1
ATOM 4801 C C . THR B 1 295 ? 42.476 32.640 21.329 1.00 18.39 292 THR B C 1
ATOM 4802 O O . THR B 1 295 ? 43.196 31.650 21.526 1.00 17.73 292 THR B O 1
ATOM 4806 N N . ALA B 1 296 ? 42.639 33.438 20.282 1.00 17.81 293 ALA B N 1
ATOM 4807 C CA . ALA B 1 296 ? 43.729 33.190 19.345 1.00 18.34 293 ALA B CA 1
ATOM 4808 C C . ALA B 1 296 ? 45.049 33.392 20.102 1.00 19.44 293 ALA B C 1
ATOM 4809 O O . ALA B 1 296 ? 45.990 32.611 19.986 1.00 21.99 293 ALA B O 1
ATOM 4811 N N . LYS B 1 297 ? 45.099 34.453 20.882 1.00 21.25 294 LYS B N 1
ATOM 4812 C CA . LYS B 1 297 ? 46.296 34.796 21.642 1.00 22.97 294 LYS B CA 1
ATOM 4813 C C . LYS B 1 297 ? 46.522 33.906 22.853 1.00 23.17 294 LYS B C 1
ATOM 4814 O O . LYS B 1 297 ? 47.627 33.408 23.065 1.00 23.96 294 LYS B O 1
ATOM 4820 N N . ALA B 1 298 ? 45.481 33.707 23.650 1.00 23.69 295 ALA B N 1
ATOM 4821 C CA . ALA B 1 298 ? 45.602 32.950 24.895 1.00 24.91 295 ALA B CA 1
ATOM 4822 C C . ALA B 1 298 ? 45.572 31.441 24.790 1.00 24.10 295 ALA B C 1
ATOM 4823 O O . ALA B 1 298 ? 46.256 30.761 25.557 1.00 25.01 295 ALA B O 1
ATOM 4825 N N . LEU B 1 299 ? 44.782 30.916 23.860 1.00 22.95 296 LEU B N 1
ATOM 4826 C CA . LEU B 1 299 ? 44.586 29.481 23.718 1.00 23.53 296 LEU B CA 1
ATOM 4827 C C . LEU B 1 299 ? 45.028 28.903 22.375 1.00 22.35 296 LEU B C 1
ATOM 4828 O O . LEU B 1 299 ? 44.784 27.719 22.089 1.00 22.74 296 LEU B O 1
ATOM 4833 N N . ASN B 1 300 ? 45.676 29.727 21.557 1.00 22.23 297 ASN B N 1
ATOM 4834 C CA . ASN B 1 300 ? 46.126 29.318 20.234 1.00 21.98 297 ASN B CA 1
ATOM 4835 C C . ASN B 1 300 ? 45.012 28.724 19.377 1.00 20.53 297 ASN B C 1
ATOM 4836 O O . ASN B 1 300 ? 45.229 27.714 18.709 1.00 20.16 297 ASN B O 1
ATOM 4841 N N . GLU B 1 301 ? 43.824 29.330 19.428 1.00 17.87 298 GLU B N 1
ATOM 4842 C CA . GLU B 1 301 ? 42.687 28.898 18.619 1.00 16.33 298 GLU B CA 1
ATOM 4843 C C . GLU B 1 301 ? 42.659 29.763 17.361 1.00 15.56 298 GLU B C 1
ATOM 4844 O O . GLU B 1 301 ? 42.583 30.990 17.446 1.00 16.00 298 GLU B O 1
ATOM 4850 N N . SER B 1 302 ? 42.755 29.137 16.201 1.00 14.11 299 SER B N 1
ATOM 4851 C CA . SER B 1 302 ? 42.717 29.871 14.939 1.00 13.93 299 SER B CA 1
ATOM 4852 C C . SER B 1 302 ? 41.291 30.425 14.798 1.00 13.94 299 SER B C 1
ATOM 4853 O O . SER B 1 302 ? 40.315 29.706 15.006 1.00 14.84 299 SER B O 1
ATOM 4856 N N . PRO B 1 303 ? 41.176 31.688 14.420 1.00 14.76 300 PRO B N 1
ATOM 4857 C CA . PRO B 1 303 ? 39.850 32.296 14.360 1.00 15.16 300 PRO B CA 1
ATOM 4858 C C . PRO B 1 303 ? 39.035 31.984 13.129 1.00 14.55 300 PRO B C 1
ATOM 4859 O O . PRO B 1 303 ? 39.601 31.714 12.062 1.00 15.78 300 PRO B O 1
ATOM 4863 N N . VAL B 1 304 ? 37.712 31.973 13.302 1.00 14.29 301 VAL B N 1
ATOM 4864 C CA . VAL B 1 304 ? 36.760 31.845 12.196 1.00 14.28 301 VAL B CA 1
ATOM 4865 C C . VAL B 1 304 ? 36.197 33.233 11.828 1.00 15.12 301 VAL B C 1
ATOM 4866 O O . VAL B 1 304 ? 35.597 33.403 10.758 1.00 15.53 301 VAL B O 1
ATOM 4870 N N . ASN B 1 305 ? 36.412 34.224 12.693 1.00 15.50 302 ASN B N 1
ATOM 4871 C CA . ASN B 1 305 ? 35.917 35.575 12.469 1.00 16.58 302 ASN B CA 1
ATOM 4872 C C . ASN B 1 305 ? 36.944 36.298 11.604 1.00 18.37 302 ASN B C 1
ATOM 4873 O O . ASN B 1 305 ? 38.084 36.469 12.019 1.00 18.79 302 ASN B O 1
ATOM 4878 N N . LYS B 1 306 ? 36.522 36.710 10.406 1.00 18.64 303 LYS B N 1
ATOM 4879 C CA . LYS B 1 306 ? 37.414 37.327 9.434 1.00 20.81 303 LYS B CA 1
ATOM 4880 C C . LYS B 1 306 ? 37.829 38.758 9.754 1.00 22.01 303 LYS B C 1
ATOM 4881 O O . LYS B 1 306 ? 38.740 39.297 9.111 1.00 23.93 303 LYS B O 1
ATOM 4887 N N . GLU B 1 307 ? 37.202 39.367 10.747 1.00 22.62 304 GLU B N 1
ATOM 4888 C CA . GLU B 1 307 ? 37.517 40.740 11.107 1.00 26.24 304 GLU B CA 1
ATOM 4889 C C . GLU B 1 307 ? 38.618 40.844 12.154 1.00 27.28 304 GLU B C 1
ATOM 4890 O O . GLU B 1 307 ? 39.048 41.944 12.484 1.00 29.81 304 GLU B O 1
ATOM 4896 N N A VAL B 1 308 ? 39.069 39.703 12.661 0.50 34.15 305 VAL B N 1
ATOM 4897 N N B VAL B 1 308 ? 39.065 39.710 12.684 0.50 34.30 305 VAL B N 1
ATOM 4898 C CA A VAL B 1 308 ? 40.116 39.656 13.676 0.50 35.02 305 VAL B CA 1
ATOM 4899 C CA B VAL B 1 308 ? 40.097 39.716 13.715 0.50 35.33 305 VAL B CA 1
ATOM 4900 C C A VAL B 1 308 ? 41.487 40.048 13.144 0.50 37.07 305 VAL B C 1
ATOM 4901 C C B VAL B 1 308 ? 41.468 40.056 13.158 0.50 37.20 305 VAL B C 1
ATOM 4902 O O A VAL B 1 308 ? 41.958 39.472 12.160 0.50 37.00 305 VAL B O 1
ATOM 4903 O O B VAL B 1 308 ? 41.920 39.449 12.182 0.50 37.06 305 VAL B O 1
ATOM 4910 N N . LYS B 1 309 ? 42.133 41.006 13.803 1.00 39.19 306 LYS B N 1
ATOM 4911 C CA . LYS B 1 309 ? 43.472 41.414 13.402 1.00 41.52 306 LYS B CA 1
ATOM 4912 C C . LYS B 1 309 ? 44.477 40.910 14.448 1.00 41.03 306 LYS B C 1
ATOM 4913 O O . LYS B 1 309 ? 44.368 41.220 15.635 1.00 40.75 306 LYS B O 1
ATOM 4919 N N . LEU B 1 310 ? 45.413 40.089 13.976 1.00 40.28 307 LEU B N 1
ATOM 4920 C CA . LEU B 1 310 ? 46.455 39.483 14.797 1.00 40.62 307 LEU B CA 1
ATOM 4921 C C . LEU B 1 310 ? 47.837 39.757 14.202 1.00 41.89 307 LEU B C 1
ATOM 4922 O O . LEU B 1 310 ? 47.991 39.854 12.981 1.00 42.39 307 LEU B O 1
ATOM 4927 N N . SER B 1 311 ? 48.849 39.844 15.061 1.00 42.39 308 SER B N 1
ATOM 4928 C CA . SER B 1 311 ? 50.207 40.086 14.603 1.00 42.64 308 SER B CA 1
ATOM 4929 C C . SER B 1 311 ? 50.849 38.781 14.143 1.00 41.39 308 SER B C 1
ATOM 4930 O O . SER B 1 311 ? 50.276 37.705 14.307 1.00 39.49 308 SER B O 1
ATOM 4933 N N . GLU B 1 312 ? 52.050 38.887 13.580 1.00 41.55 309 GLU B N 1
ATOM 4934 C CA . GLU B 1 312 ? 52.806 37.721 13.124 1.00 41.33 309 GLU B CA 1
ATOM 4935 C C . GLU B 1 312 ? 53.165 36.748 14.243 1.00 40.26 309 GLU B C 1
ATOM 4936 O O . GLU B 1 312 ? 53.018 35.541 14.078 1.00 38.68 309 GLU B O 1
ATOM 4942 N N A GLU B 1 313 ? 53.613 37.276 15.379 0.50 41.36 310 GLU B N 1
ATOM 4943 N N B GLU B 1 313 ? 53.627 37.256 15.379 0.50 41.34 310 GLU B N 1
ATOM 4944 C CA A GLU B 1 313 ? 53.972 36.432 16.512 0.50 41.75 310 GLU B CA 1
ATOM 4945 C CA B GLU B 1 313 ? 53.988 36.366 16.476 0.50 41.65 310 GLU B CA 1
ATOM 4946 C C A GLU B 1 313 ? 52.745 35.653 16.972 0.50 39.97 310 GLU B C 1
ATOM 4947 C C B GLU B 1 313 ? 52.740 35.640 16.984 0.50 39.95 310 GLU B C 1
ATOM 4948 O O A GLU B 1 313 ? 52.820 34.461 17.273 0.50 39.53 310 GLU B O 1
ATOM 4949 O O B GLU B 1 313 ? 52.799 34.461 17.333 0.50 39.55 310 GLU B O 1
ATOM 4960 N N . GLU B 1 314 ? 51.612 36.348 17.002 1.00 39.24 311 GLU B N 1
ATOM 4961 C CA . GLU B 1 314 ? 50.343 35.781 17.455 1.00 37.84 311 GLU B CA 1
ATOM 4962 C C . GLU B 1 314 ? 49.775 34.678 16.560 1.00 36.54 311 GLU B C 1
ATOM 4963 O O . GLU B 1 314 ? 49.094 33.772 17.039 1.00 35.75 311 GLU B O 1
ATOM 4969 N N . THR B 1 315 ? 50.063 34.729 15.267 1.00 36.18 312 THR B N 1
ATOM 4970 C CA . THR B 1 315 ? 49.528 33.718 14.374 1.00 35.39 312 THR B CA 1
ATOM 4971 C C . THR B 1 315 ? 50.525 32.606 14.105 1.00 35.29 312 THR B C 1
ATOM 4972 O O . THR B 1 315 ? 50.291 31.738 13.260 1.00 34.64 312 THR B O 1
ATOM 4976 N N . LYS B 1 316 ? 51.608 32.598 14.876 1.00 36.98 313 LYS B N 1
ATOM 4977 C CA . LYS B 1 316 ? 52.605 31.562 14.743 1.00 37.17 313 LYS B CA 1
ATOM 4978 C C . LYS B 1 316 ? 51.930 30.245 15.109 1.00 35.47 313 LYS B C 1
ATOM 4979 O O . LYS B 1 316 ? 51.344 30.088 16.197 1.00 35.72 313 LYS B O 1
ATOM 4985 N N . ASN B 1 317 ? 51.968 29.315 14.168 1.00 34.26 314 ASN B N 1
ATOM 4986 C CA . ASN B 1 317 ? 51.376 27.995 14.350 1.00 31.12 314 ASN B CA 1
ATOM 4987 C C . ASN B 1 317 ? 49.848 27.959 14.313 1.00 28.63 314 ASN B C 1
ATOM 4988 O O . ASN B 1 317 ? 49.229 26.932 14.592 1.00 27.07 314 ASN B O 1
ATOM 4993 N N . LEU B 1 318 ? 49.237 29.084 13.972 1.00 25.94 315 LEU B N 1
ATOM 4994 C CA . LEU B 1 318 ? 47.793 29.094 13.790 1.00 23.91 315 LEU B CA 1
ATOM 4995 C C . LEU B 1 318 ? 47.595 29.006 12.310 1.00 21.60 315 LEU B C 1
ATOM 4996 O O . LEU B 1 318 ? 48.563 29.125 11.547 1.00 23.42 315 LEU B O 1
ATOM 5001 N N . THR B 1 319 ? 46.355 28.771 11.902 1.00 18.56 316 THR B N 1
ATOM 5002 C CA . THR B 1 319 ? 46.000 28.796 10.493 1.00 19.18 316 THR B CA 1
ATOM 5003 C C . THR B 1 319 ? 45.279 30.125 10.314 1.00 19.42 316 THR B C 1
ATOM 5004 O O . THR B 1 319 ? 44.204 30.347 10.866 1.00 19.31 316 THR B O 1
ATOM 5008 N N . TYR B 1 320 ? 45.890 30.999 9.533 1.00 18.48 317 TYR B N 1
ATOM 5009 C CA . TYR B 1 320 ? 45.384 32.351 9.384 1.00 19.13 317 TYR B CA 1
ATOM 5010 C C . TYR B 1 320 ? 45.836 32.927 8.069 1.00 19.57 317 TYR B C 1
ATOM 5011 O O . TYR B 1 320 ? 47.007 32.788 7.692 1.00 19.73 317 TYR B O 1
ATOM 5020 N N . GLY B 1 321 ? 44.923 33.580 7.376 1.00 18.87 318 GLY B N 1
ATOM 5021 C CA . GLY B 1 321 ? 45.283 34.242 6.142 1.00 20.24 318 GLY B CA 1
ATOM 5022 C C . GLY B 1 321 ? 44.767 33.583 4.897 1.00 18.11 318 GLY B C 1
ATOM 5023 O O . GLY B 1 321 ? 43.817 32.796 4.945 1.00 17.15 318 GLY B O 1
ATOM 5024 N N . PRO B 1 322 ? 45.409 33.886 3.776 1.00 18.53 319 PRO B N 1
ATOM 5025 C CA . PRO B 1 322 ? 45.037 33.385 2.463 1.00 19.11 319 PRO B CA 1
ATOM 5026 C C . PRO B 1 322 ? 44.864 31.879 2.370 1.00 17.82 319 PRO B C 1
ATOM 5027 O O . PRO B 1 322 ? 44.066 31.404 1.554 1.00 18.57 319 PRO B O 1
ATOM 5031 N N A VAL B 1 323 ? 45.582 31.141 3.208 0.50 16.76 320 VAL B N 1
ATOM 5032 N N B VAL B 1 323 ? 45.587 31.120 3.187 0.50 17.12 320 VAL B N 1
ATOM 5033 C CA A VAL B 1 323 ? 45.498 29.691 3.204 0.50 16.35 320 VAL B CA 1
ATOM 5034 C CA B VAL B 1 323 ? 45.478 29.659 3.157 0.50 17.07 320 VAL B CA 1
ATOM 5035 C C A VAL B 1 323 ? 44.059 29.235 3.376 0.50 16.22 320 VAL B C 1
ATOM 5036 C C B VAL B 1 323 ? 44.073 29.157 3.464 0.50 16.58 320 VAL B C 1
ATOM 5037 O O A VAL B 1 323 ? 43.610 28.316 2.687 0.50 16.02 320 VAL B O 1
ATOM 5038 O O B VAL B 1 323 ? 43.687 28.074 3.023 0.50 16.28 320 VAL B O 1
ATOM 5045 N N . VAL B 1 324 ? 43.322 29.909 4.257 1.00 16.66 321 VAL B N 1
ATOM 5046 C CA . VAL B 1 324 ? 41.943 29.539 4.541 1.00 17.80 321 VAL B CA 1
ATOM 5047 C C . VAL B 1 324 ? 41.063 29.697 3.309 1.00 19.22 321 VAL B C 1
ATOM 5048 O O . VAL B 1 324 ? 40.225 28.837 3.032 1.00 19.32 321 VAL B O 1
ATOM 5052 N N . ASP B 1 325 ? 41.294 30.780 2.573 1.00 20.78 322 ASP B N 1
ATOM 5053 C CA . ASP B 1 325 ? 40.514 31.155 1.389 1.00 22.96 322 ASP B CA 1
ATOM 5054 C C . ASP B 1 325 ? 40.503 30.083 0.305 1.00 21.24 322 ASP B C 1
ATOM 5055 O O . ASP B 1 325 ? 39.522 29.951 -0.434 1.00 18.11 322 ASP B O 1
ATOM 5060 N N . ASN B 1 326 ? 41.598 29.327 0.220 1.00 19.34 323 ASN B N 1
ATOM 5061 C CA . ASN B 1 326 ? 41.762 28.317 -0.814 1.00 18.71 323 ASN B CA 1
ATOM 5062 C C . ASN B 1 326 ? 41.549 26.884 -0.324 1.00 17.97 323 ASN B C 1
ATOM 5063 O O . ASN B 1 326 ? 41.720 25.919 -1.081 1.00 16.50 323 ASN B O 1
ATOM 5068 N N . ALA B 1 327 ? 41.163 26.759 0.941 1.00 16.21 324 ALA B N 1
ATOM 5069 C CA . ALA B 1 327 ? 41.022 25.464 1.579 1.00 15.15 324 ALA B CA 1
ATOM 5070 C C . ALA B 1 327 ? 39.765 24.702 1.235 1.00 15.73 324 ALA B C 1
ATOM 5071 O O . ALA B 1 327 ? 38.777 25.256 0.757 1.00 15.67 324 ALA B O 1
ATOM 5073 N N . LYS B 1 328 ? 39.834 23.406 1.482 1.00 14.73 325 LYS B N 1
ATOM 5074 C CA . LYS B 1 328 ? 38.728 22.497 1.283 1.00 14.95 325 LYS B CA 1
ATOM 5075 C C . LYS B 1 328 ? 38.144 22.084 2.623 1.00 15.80 325 LYS B C 1
ATOM 5076 O O . LYS B 1 328 ? 38.860 22.034 3.646 1.00 13.66 325 LYS B O 1
ATOM 5082 N N . VAL B 1 329 ? 36.839 21.818 2.642 1.00 15.37 326 VAL B N 1
ATOM 5083 C CA . VAL B 1 329 ? 36.196 21.353 3.882 1.00 15.21 326 VAL B CA 1
ATOM 5084 C C . VAL B 1 329 ? 35.579 19.974 3.657 1.00 14.63 326 VAL B C 1
ATOM 5085 O O . VAL B 1 329 ? 35.247 19.617 2.537 1.00 16.64 326 VAL B O 1
ATOM 5089 N N . ILE B 1 330 ? 35.400 19.243 4.738 1.00 15.28 327 ILE B N 1
ATOM 5090 C CA . ILE B 1 330 ? 34.848 17.892 4.701 1.00 15.86 327 ILE B CA 1
ATOM 5091 C C . ILE B 1 330 ? 33.377 17.864 5.135 1.00 15.45 327 ILE B C 1
ATOM 5092 O O . ILE B 1 330 ? 32.996 18.541 6.092 1.00 14.50 327 ILE B O 1
ATOM 5097 N N . ASP B 1 331 ? 32.554 17.101 4.407 1.00 14.13 328 ASP B N 1
ATOM 5098 C CA . ASP B 1 331 ? 31.137 16.965 4.737 1.00 14.21 328 ASP B CA 1
ATOM 5099 C C . ASP B 1 331 ? 31.042 15.789 5.686 1.00 14.97 328 ASP B C 1
ATOM 5100 O O . ASP B 1 331 ? 31.059 14.635 5.250 1.00 14.77 328 ASP B O 1
ATOM 5105 N N . PHE B 1 332 ? 30.989 16.065 6.985 1.00 14.50 329 PHE B N 1
ATOM 5106 C CA . PHE B 1 332 ? 30.925 14.974 7.960 1.00 15.69 329 PHE B CA 1
ATOM 5107 C C . PHE B 1 332 ? 29.613 14.213 8.021 1.00 17.69 329 PHE B C 1
ATOM 5108 O O . PHE B 1 332 ? 29.568 13.108 8.544 1.00 18.49 329 PHE B O 1
ATOM 5116 N N . LYS B 1 333 ? 28.546 14.766 7.473 1.00 18.05 330 LYS B N 1
ATOM 5117 C CA . LYS B 1 333 ? 27.317 14.019 7.445 1.00 19.61 330 LYS B CA 1
ATOM 5118 C C . LYS B 1 333 ? 27.589 12.825 6.521 1.00 19.36 330 LYS B C 1
ATOM 5119 O O . LYS B 1 333 ? 27.240 11.672 6.829 1.00 18.75 330 LYS B O 1
ATOM 5125 N N . PHE B 1 334 ? 28.223 13.100 5.387 1.00 16.64 331 PHE B N 1
ATOM 5126 C CA . PHE B 1 334 ? 28.527 12.034 4.450 1.00 17.03 331 PHE B CA 1
ATOM 5127 C C . PHE B 1 334 ? 29.630 11.100 4.951 1.00 16.13 331 PHE B C 1
ATOM 5128 O O . PHE B 1 334 ? 29.482 9.885 4.904 1.00 17.45 331 PHE B O 1
ATOM 5136 N N . VAL B 1 335 ? 30.743 11.673 5.389 1.00 16.26 332 VAL B N 1
ATOM 5137 C CA . VAL B 1 335 ? 31.871 10.885 5.870 1.00 16.43 332 VAL B CA 1
ATOM 5138 C C . VAL B 1 335 ? 31.483 9.973 7.025 1.00 17.05 332 VAL B C 1
ATOM 5139 O O . VAL B 1 335 ? 31.863 8.806 7.024 1.00 17.85 332 VAL B O 1
ATOM 5143 N N . ASN B 1 336 ? 30.721 10.472 7.996 1.00 16.13 333 ASN B N 1
ATOM 5144 C CA . ASN B 1 336 ? 30.342 9.616 9.109 1.00 17.70 333 ASN B CA 1
ATOM 5145 C C . ASN B 1 336 ? 29.480 8.450 8.631 1.00 18.54 333 ASN B C 1
ATOM 5146 O O . ASN B 1 336 ? 29.535 7.377 9.215 1.00 19.24 333 ASN B O 1
ATOM 5151 N N . SER B 1 337 ? 28.711 8.650 7.563 1.00 18.42 334 SER B N 1
ATOM 5152 C CA . SER B 1 337 ? 27.846 7.597 7.029 1.00 20.30 334 SER B CA 1
ATOM 5153 C C . SER B 1 337 ? 28.621 6.435 6.384 1.00 19.96 334 SER B C 1
ATOM 5154 O O . SER B 1 337 ? 28.058 5.342 6.173 1.00 20.58 334 SER B O 1
ATOM 5157 N N . VAL B 1 338 ? 29.885 6.666 6.043 1.00 17.39 335 VAL B N 1
ATOM 5158 C CA . VAL B 1 338 ? 30.719 5.640 5.441 1.00 17.36 335 VAL B CA 1
ATOM 5159 C C . VAL B 1 338 ? 31.980 5.348 6.264 1.00 18.57 335 VAL B C 1
ATOM 5160 O O . VAL B 1 338 ? 32.872 4.628 5.817 1.00 17.13 335 VAL B O 1
ATOM 5164 N N . MET B 1 339 ? 32.052 5.867 7.479 1.00 19.27 336 MET B N 1
ATOM 5165 C CA . MET B 1 339 ? 33.272 5.714 8.278 1.00 21.08 336 MET B CA 1
ATOM 5166 C C . MET B 1 339 ? 33.607 4.260 8.660 1.00 21.66 336 MET B C 1
ATOM 5167 O O . MET B 1 339 ? 34.775 3.893 8.666 1.00 21.21 336 MET B O 1
ATOM 5172 N N . ASP B 1 340 ? 32.619 3.424 8.973 1.00 22.90 337 ASP B N 1
ATOM 5173 C CA . ASP B 1 340 ? 32.941 2.031 9.302 1.00 24.49 337 ASP B CA 1
ATOM 5174 C C . ASP B 1 340 ? 33.633 1.363 8.102 1.00 23.65 337 ASP B C 1
ATOM 5175 O O . ASP B 1 340 ? 34.625 0.639 8.263 1.00 24.50 337 ASP B O 1
ATOM 5180 N N . GLN B 1 341 ? 33.115 1.622 6.912 1.00 21.95 338 GLN B N 1
ATOM 5181 C CA . GLN B 1 341 ? 33.680 1.084 5.664 1.00 22.99 338 GLN B CA 1
ATOM 5182 C C . GLN B 1 341 ? 35.099 1.625 5.439 1.00 20.67 338 GLN B C 1
ATOM 5183 O O . GLN B 1 341 ? 36.024 0.881 5.103 1.00 23.00 338 GLN B O 1
ATOM 5189 N N . TRP B 1 342 ? 35.275 2.916 5.650 1.00 18.06 339 TRP B N 1
ATOM 5190 C CA . TRP B 1 342 ? 36.608 3.534 5.478 1.00 17.03 339 TRP B CA 1
ATOM 5191 C C . TRP B 1 342 ? 37.631 2.981 6.467 1.00 17.17 339 TRP B C 1
ATOM 5192 O O . TRP B 1 342 ? 38.767 2.703 6.093 1.00 18.67 339 TRP B O 1
ATOM 5203 N N . VAL B 1 343 ? 37.228 2.810 7.721 1.00 18.22 340 VAL B N 1
ATOM 5204 C CA . VAL B 1 343 ? 38.128 2.269 8.744 1.00 18.92 340 VAL B CA 1
ATOM 5205 C C . VAL B 1 343 ? 38.551 0.844 8.357 1.00 20.95 340 VAL B C 1
ATOM 5206 O O . VAL B 1 343 ? 39.729 0.501 8.406 1.00 20.42 340 VAL B O 1
ATOM 5210 N N . ASN B 1 344 ? 37.585 0.029 7.951 1.00 22.26 341 ASN B N 1
ATOM 5211 C CA . ASN B 1 344 ? 37.867 -1.331 7.492 1.00 25.92 341 ASN B CA 1
ATOM 5212 C C . ASN B 1 344 ? 38.810 -1.343 6.271 1.00 25.18 341 ASN B C 1
ATOM 5213 O O . ASN B 1 344 ? 39.804 -2.083 6.260 1.00 26.78 341 ASN B O 1
ATOM 5218 N N . ASN B 1 345 ? 38.498 -0.541 5.253 1.00 23.70 342 ASN B N 1
ATOM 5219 C CA . ASN B 1 345 ? 39.361 -0.441 4.060 1.00 23.26 342 ASN B CA 1
ATOM 5220 C C . ASN B 1 345 ? 40.772 0.044 4.433 1.00 21.72 342 ASN B C 1
ATOM 5221 O O . ASN B 1 345 ? 41.776 -0.501 3.962 1.00 23.38 342 ASN B O 1
ATOM 5226 N N . TRP B 1 346 ? 40.838 1.071 5.274 1.00 19.91 343 TRP B N 1
ATOM 5227 C CA . TRP B 1 346 ? 42.116 1.655 5.696 1.00 19.72 343 TRP B CA 1
ATOM 5228 C C . TRP B 1 346 ? 42.973 0.624 6.393 1.00 21.94 343 TRP B C 1
ATOM 5229 O O . TRP B 1 346 ? 44.137 0.420 6.042 1.00 22.04 343 TRP B O 1
ATOM 5240 N N . ASN B 1 347 ? 42.388 -0.024 7.392 1.00 24.28 344 ASN B N 1
ATOM 5241 C CA . ASN B 1 347 ? 43.113 -1.024 8.163 1.00 27.64 344 ASN B CA 1
ATOM 5242 C C . ASN B 1 347 ? 43.579 -2.201 7.297 1.00 30.24 344 ASN B C 1
ATOM 5243 O O . ASN B 1 347 ? 44.680 -2.700 7.475 1.00 32.50 344 ASN B O 1
ATOM 5248 N N . ARG B 1 348 ? 42.754 -2.617 6.348 1.00 31.85 345 ARG B N 1
ATOM 5249 C CA . ARG B 1 348 ? 43.099 -3.700 5.427 1.00 34.31 345 ARG B CA 1
ATOM 5250 C C . ARG B 1 348 ? 44.358 -3.358 4.627 1.00 34.45 345 ARG B C 1
ATOM 5251 O O . ARG B 1 348 ? 45.239 -4.199 4.439 1.00 34.36 345 ARG B O 1
ATOM 5259 N N . ILE B 1 349 ? 44.440 -2.109 4.183 1.00 33.14 346 ILE B N 1
ATOM 5260 C CA . ILE B 1 349 ? 45.563 -1.596 3.394 1.00 34.40 346 ILE B CA 1
ATOM 5261 C C . ILE B 1 349 ? 46.791 -1.183 4.186 1.00 35.20 346 ILE B C 1
ATOM 5262 O O . ILE B 1 349 ? 47.914 -1.552 3.848 1.00 37.20 346 ILE B O 1
ATOM 5267 N N . MET B 1 350 ? 46.575 -0.391 5.227 1.00 36.61 347 MET B N 1
ATOM 5268 C CA . MET B 1 350 ? 47.654 0.153 6.042 1.00 38.52 347 MET B CA 1
ATOM 5269 C C . MET B 1 350 ? 47.963 -0.654 7.305 1.00 43.01 347 MET B C 1
ATOM 5270 O O . MET B 1 350 ? 48.866 -0.285 8.063 1.00 44.84 347 MET B O 1
ATOM 5275 N N . ASN B 1 351 ? 47.254 -1.760 7.525 1.00 46.23 348 ASN B N 1
ATOM 5276 C CA . ASN B 1 351 ? 47.444 -2.550 8.751 1.00 48.95 348 ASN B CA 1
ATOM 5277 C C . ASN B 1 351 ? 47.690 -1.633 9.947 1.00 49.59 348 ASN B C 1
ATOM 5278 O O . ASN B 1 351 ? 47.011 -0.612 10.125 1.00 48.48 348 ASN B O 1
#

Radius of gyration: 36.66 Å; Cα contacts (8 Å, |Δi|>4): 1243; chains: 2; bounding box: 90×70×91 Å

CATH classification: 3.40.190.10 (+1 more: 3.40.190.10)

Secondary structure (DSSP, 8-state):
-EEEEE--TTHHHHIIIIIHHHHHHHT--EEEEE--HHHHHHHHHH-TT----EEEEEHHHHHHHHHHT-BPPP-GGG-GGGGGB-TTTHHHHHHTSSPEEEEEEEEEEE-GGG-----SGGGGG-GGGTT-EEEE-TTSTTHHHHHHHHHHHHT--HHHHTTHHHHHHHHHHGGGEEEEE--HHHHHHHHHTTS-SEEEEEHHHHHHHHHH-TT-EEE--TT--BEEEEEEEEBTT-S-HHHHHHHHHHHTSHHHHHHHHHHH-PBP-BTT----TTTTTTS--SHHHHT-B---HHHHHHHHHHHHHHHHHHH-/-EEEEE--TTHHHHIIIIIHHHHHHHT--EEEEE--HHHHHHHHHH-TT----EEEEEHHHHHHHHHTT-BPPP-GGG-GGGGGB-TTTHHHHHHTSSPEEEEEEEEEEE-GGG-----SGGGGG-GGGTT-EEEE-TTSTTHHHHHHHHHHHHT--HHHHTTHHHHHHHHHHGGGEEEEES-GGGHHHHHHTTS-SEEEEEHHHHHHHHHH-TT-EEE--TT--BEEEEEEEEBTT-S-HHHHHHHHHHHTSHHHHHHHHHHH-PEE-BTT----TTTTTTS--SHHHHT-B---HHHHHHHHHHHHHHHHHHH-

B-factor: mean 24.16, std 10.59, range [7.0, 69.35]

Foldseek 3Di:
DAEEEEACVVVVLCCVQAVVVLCVVVVHDYHYDHDALVVSLVCQLPDPQDAHFKYKFWVLSVLVCVVSVFFDQDDCVLQVLLVQFDPVQCVQVVVRFFGFFFKWWKFKKFQCVVVQDDAALLSLLDPVLFQAEEEADCPAQCNVVLLQSLCVVQVHGCVRPVSPSSLVSVLSSQRNHNYHDHDLLCVLVCVLVRSHRIYTGILLSSVNNCVSPVSIDTHAHPQAIEMIGMTMTTTPSHPPNSSVSVSSSVSSDQSSQQSCLQRVVTHGRRNPHDDDPVSCRSPDDDPRVVNHDYDDSNSCVVCSVVVNVSRVVRND/DAEEEEACVVVVLCCVQAVVVLCVVVVHDYHYDHDALVVSLVCQLPDPADQHFKYKFWVLSVLVSVVSVFFDQDDCVLQVLLVQFDPVQCVQVVVRFFGFFFKWWKFKKFQCVVVQDDAALLSLLDPVLFQAEEEAACPEQCNVVLLQSLCVVQVHGCVRPVSPSSLVSVLSSVRNHNAHDHDLLVVLVCVLVNSHGIYTGILQSSVVNCVSPVNIDTHAHPQAIEMIGMTMTTTPSHPPNSSVSVSSSVSSDQSSQQSCLQSVVTAGRRNVHDDDPVSCRSHDDDPRVVNHDYDDSNSCVVCSVVVNVSRVVRRD

Sequence (632 aa):
KLVVSTWGLNEDVLKETVFEPFAKEHGVEIVLDIGNNSERLTKKMKNNPNSQIDITYLAESFAEEQGVEAGIIFDKKLDYSKIPNASEMNEKAKKSTVEEAGYGPAYTLNSIGIVVDPSAGIEINNSWEDLWKPELKNKIAIPDITTTNGPAMMVEIAAEKAGVDVKTDNNGEEAAFKELEALKPNVVKTYSSKKSSSSDDLANNMFSSNGEIVAAVASDFAFGTTISKAKPEEVINVIPESGTYLNFNTININKNSKNKDLAYEFINYALSKEVQEKTAKALNESPVNKEVVKLSEEEETKNLTYGPVVVDNAKVIDFKFVNSVMMDQWVNNNWNRIMNKLVVSTWGLNNEDVLKETVFEEPFAKEHGVEIVLDIGNNSERLTKMKNNPNNSQIDITYLAESFAEEQGVEAGIIFDKKLDYSKIPNASEMNEKAKKSTVEEAGYGPAYTLNSIGIVVDPSAGIEINNSWEDLWKPELKNKKIAIPDITTTNGPAMVEIAAEKAGVDVKTDNGEEAAFKELEALKPNVVKTYSSKKSSSSDDLANNMFSSNGEIVAAVASDFAFGTTISKAKPEVINVIPESGTYLNFNTININKNSKNKDLAYEFINYALSKKEVQEKTAKALNESPVNKEVVKLSEEEETKNLTYGPVVVDNAKVIDFKFVNSVMDQWVNNWNRIMN

InterPro domains:
  IPR001188 Spermidine/putrescine-binding periplasmic protein [PR00909] (56-77)
  IPR001188 Spermidine/putrescine-binding periplasmic protein [PR00909] (151-165)
  IPR001188 Spermidine/putrescine-binding periplasmic protein [PR00909] (209-228)
  IPR001188 Spermidine/putrescine-binding periplasmic protein [PR00909] (253-272)
  IPR006059 Bacterial-type extracellular solute-binding protein [PF13416] (50-312)

Organism: Clostridium perfringens (strain ATCC 13124 / DSM 756 / JCM 1290 / NCIMB 6125 / NCTC 8237 / Type A) (NCBI:txid195103)

Solvent-accessible surface area: 28433 Å² total; per-residue (Å²): 128,0,18,0,0,4,53,12,128,101,61,116,55,18,72,124,10,5,5,78,43,1,11,152,141,70,68,41,110,31,48,34,37,90,16,82,26,60,92,5,7,71,104,6,96,108,33,80,22,14,97,8,2,0,0,14,0,18,34,30,56,5,25,66,0,39,129,45,32,32,2,23,143,14,69,44,98,92,1,84,31,8,77,51,1,21,143,46,0,68,42,6,36,159,67,8,62,7,0,0,16,5,0,47,6,3,1,0,0,4,15,58,83,46,68,26,107,6,81,34,0,63,34,0,32,56,88,105,0,99,106,72,0,0,0,2,23,0,98,30,82,17,0,5,3,0,0,29,1,0,7,52,71,32,64,48,88,4,115,108,38,66,0,81,24,0,5,137,36,0,63,62,0,90,65,4,24,58,84,32,20,78,124,32,64,34,0,10,94,9,0,60,107,60,81,3,13,0,0,1,2,25,16,135,3,44,10,45,0,28,186,51,49,109,113,9,79,61,22,62,2,171,52,0,0,5,4,14,6,29,3,0,2,0,4,106,63,10,161,55,63,102,28,0,19,82,0,0,31,46,7,1,22,88,115,8,4,24,70,8,0,106,51,25,105,41,2,11,0,5,129,89,9,171,22,41,156,123,57,23,144,70,21,6,90,26,113,35,9,110,79,3,70,56,15,59,15,149,38,0,38,86,16,44,121,73,0,36,104,17,1,71,151,10,27,160,134,0,19,0,0,4,52,10,135,103,50,116,58,19,78,128,12,6,5,76,42,0,4,123,126,65,11,21,64,30,53,31,41,90,16,80,27,60,94,4,7,69,102,6,96,114,64,138,89,15,132,9,4,0,0,14,0,17,33,30,56,5,25,68,0,36,131,47,29,31,4,26,144,13,71,44,97,91,1,82,31,9,76,53,2,19,142,44,0,72,43,6,35,160,68,3,64,7,0,0,13,5,0,48,6,3,1,0,0,4,15,53,74,45,67,28,109,7,80,35,0,63,34,0,31,54,91,100,0,99,108,70,0,0,0,2,18,3,101,30,83,17,0,5,1,0,0,29,1,0,6,50,70,31,68,48,89,6,115,108,39,64,0,78,25,1,5,139,35,0,62,62,0,96,65,4,25,61,85,26,9,76,124,38,73,51,0,12,98,9,1,60,104,61,81,3,15,0,0,0,1,17,16,144,0,41,9,44,0,29,184,51,43,113,104,8,80,62,22,62,2,170,51,0,0,5,4,14,4,28,3,0,2,0,4,109,58,10,160,57,64,96,29,0,19,78,0,0,32,43,6,1,22,89,116,6,4,34,69,8,0,108,50,28,109,40,2,11,0,4,124,86,6,172,16,51,154,134,60,19,151,60,20,6,87,26,110,36,10,108,78,5,69,55,14,63,14,151,38,0,39,86,15,41,121,74,0,37,102,19,0,67,148,9,23,161

Nearest PDB structures (foldseek):
  4edp-assembly2_B  TM=1.002E+00  e=1.540E-60  Clostridium perfringens ATCC 13124
  5l9p-assembly2_B  TM=8.538E-01  e=1.940E-19  Agrobacterium tumefaciens str. B6
  5l9l-assembly1_A  TM=7.405E-01  e=3.164E-18  Agrobacterium tumefaciens str. B6
  4r74-assembly4_D  TM=7.030E-01  e=2.531E-18  Actinobacillus pleuropneumoniae
  8x1a-assembly1_B  TM=6.855E-01  e=1.511E-17  Vibrio cholerae O395